Protein AF-A0A941MYP7-F1 (afdb_monomer)

Radius of gyration: 21.84 Å; Cα contacts (8 Å, |Δi|>4): 729; chains: 1; bounding box: 56×52×61 Å

Sequence (427 aa):
MIKVAFQHWQYTFTAEILRRYGSRHYSRLEAGRVLLDNARGVSKLSTECELQFSPDQILCANEAFPGLAIADPLADLEIWDEWKNGARAFPYPGRYSKLGITSLDDNDNTTIHSSIEVIGEIMAGIFSQAGICPWVLVRVVQNWPDLIFAQPNGMYSFVESQAFSADPDPYQRSEGLLSRVSEQLLRQDLVDAMQQLNSDPCGTVWNVFTRVLSVSPTQFEVTFLEINAPEELKQVRGLGPIPGVVLEGLARRAVDQAVTKLSADQIERFEKNPKMAIDQTVALLRNNVDSEIPELLAEARRGQSGAGDFDALQFEIHQLLNRIENDSSRASVGRFNIGRRLSSAKAAAASGELAFLREVHDRALFLADLPWESRRQITTDWQPAWEGANRQYGQVDNVPLWRCGGALFALGPAQLAGRHVGNSVCG

Foldseek 3Di:
DAKEKEWEKEDADDPCLLVPLLDPPDDLVRSLVVLLVRCLVDIDTDDIDMDDFDLQQLLQQLVFFDLFRDQRLLVCVVCVVCVVVVVDDDPDLRDFDQFLLDDPPPVPPDPSPHSQNSSQRSLQQLLCCQAPHVAFLFQDHPDFARTWAQDLLLAIEGEHTDGDADQLDPPDPDDDPSNQHHSVVSSNVSSVQSNVCSVPQQYKYKYWYWYFDDSVVTYIYIYIYIYHYDVVSNVPDDNDADDPVSLLRLLVVLLSVLSLPDDPVLVVVCLVPVLVSLVVVLVSSLVSSLVVQVVSVCRSRVNDDDVCNSVSSNVSNVVVSVCSNVCSVPDDNPRGPNNVQVSVLAVLLAVQAWRWRDDRPQKTKTKHADPPVRVVVCNVPRDRDSNCSNPFQFDDPNWTWHRYNRIIMTIGHPVSGGPGPPPRGDD

Structure (mmCIF, N/CA/C/O backbone):
data_AF-A0A941MYP7-F1
#
_entry.id   AF-A0A941MYP7-F1
#
loop_
_atom_site.group_PDB
_atom_site.id
_atom_site.type_symbol
_atom_site.label_atom_id
_atom_site.label_alt_id
_atom_site.label_comp_id
_atom_site.label_asym_id
_atom_site.label_entity_id
_atom_site.label_seq_id
_atom_site.pdbx_PDB_ins_code
_atom_site.Cartn_x
_atom_site.Cartn_y
_atom_site.Cartn_z
_atom_site.occupancy
_atom_site.B_iso_or_equiv
_atom_site.auth_seq_id
_atom_site.auth_comp_id
_atom_site.auth_asym_id
_atom_site.auth_atom_id
_atom_site.pdbx_PDB_model_num
ATOM 1 N N . MET A 1 1 ? 14.349 -17.514 5.658 1.00 89.50 1 MET A N 1
ATOM 2 C CA . MET A 1 1 ? 12.898 -17.283 5.820 1.00 89.50 1 MET A CA 1
ATOM 3 C C . MET A 1 1 ? 12.705 -16.204 6.861 1.00 89.50 1 MET A C 1
ATOM 5 O O . MET A 1 1 ? 13.344 -16.276 7.904 1.00 89.50 1 MET A O 1
ATOM 9 N N . ILE A 1 2 ? 11.869 -15.221 6.557 1.00 95.56 2 ILE A N 1
ATOM 10 C CA . ILE A 1 2 ? 11.561 -14.079 7.421 1.00 95.56 2 ILE A CA 1
ATOM 11 C C . ILE A 1 2 ? 10.266 -14.403 8.160 1.00 95.56 2 ILE A C 1
ATOM 13 O O . ILE A 1 2 ? 9.292 -14.790 7.513 1.00 95.56 2 ILE A O 1
ATOM 17 N N . LYS A 1 3 ? 10.244 -14.288 9.490 1.00 97.50 3 LYS A N 1
ATOM 18 C CA . LYS A 1 3 ? 9.018 -14.538 10.266 1.00 97.50 3 LYS A CA 1
ATOM 19 C C . LYS A 1 3 ? 8.222 -13.250 10.413 1.00 97.50 3 LYS A C 1
ATOM 21 O O . LYS A 1 3 ? 8.795 -12.218 10.751 1.00 97.50 3 LYS A O 1
ATOM 26 N N . VAL A 1 4 ? 6.916 -13.324 10.199 1.00 98.12 4 VAL A N 1
ATOM 27 C CA . VAL A 1 4 ? 6.012 -12.185 10.347 1.00 98.12 4 VAL A CA 1
ATOM 28 C C . VAL A 1 4 ? 4.833 -12.590 11.218 1.00 98.12 4 VAL A C 1
ATOM 30 O O . VAL A 1 4 ? 4.058 -13.462 10.832 1.00 98.12 4 VAL A O 1
ATOM 33 N N . ALA A 1 5 ? 4.700 -11.954 12.380 1.00 97.75 5 ALA A N 1
ATOM 34 C CA . ALA A 1 5 ? 3.507 -12.052 13.213 1.00 97.75 5 ALA A CA 1
ATOM 35 C C . ALA A 1 5 ? 2.513 -10.979 12.763 1.00 97.75 5 ALA A C 1
ATOM 37 O O . ALA A 1 5 ? 2.799 -9.786 12.880 1.00 97.75 5 ALA A O 1
ATOM 38 N N . PHE A 1 6 ? 1.362 -11.387 12.247 1.00 98.38 6 PHE A N 1
ATOM 39 C CA . PHE A 1 6 ? 0.338 -10.509 11.698 1.00 98.38 6 PHE A CA 1
ATOM 40 C C . PHE A 1 6 ? -0.869 -10.409 12.632 1.00 98.38 6 PHE A C 1
ATOM 42 O O . PHE A 1 6 ? -1.343 -11.422 13.143 1.00 98.38 6 PHE A O 1
ATOM 49 N N . GLN A 1 7 ? -1.401 -9.197 12.798 1.00 98.12 7 GLN A N 1
ATOM 50 C CA . GLN A 1 7 ? -2.684 -8.958 13.455 1.00 98.12 7 GLN A CA 1
ATOM 51 C C . GLN A 1 7 ? -3.543 -7.974 12.656 1.00 98.12 7 GLN A C 1
ATOM 53 O O . GLN A 1 7 ? -3.060 -6.938 12.203 1.00 98.12 7 GLN A O 1
ATOM 58 N N . HIS A 1 8 ? -4.838 -8.260 12.552 1.00 98.25 8 HIS A N 1
ATOM 59 C CA . HIS A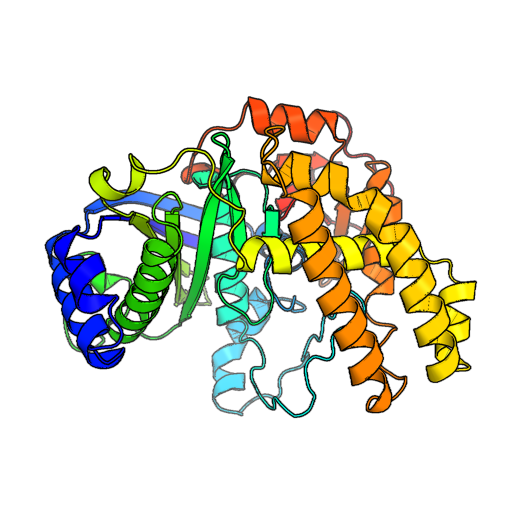 1 8 ? -5.858 -7.363 12.010 1.00 98.25 8 HIS A CA 1
ATOM 60 C C . HIS A 1 8 ? -6.839 -6.990 13.116 1.00 98.25 8 HIS A C 1
ATOM 62 O O . HIS A 1 8 ? -7.504 -7.847 13.699 1.00 98.25 8 HIS A O 1
ATOM 68 N N . TRP A 1 9 ? -6.923 -5.695 13.381 1.00 98.06 9 TRP A N 1
ATOM 69 C CA . TRP A 1 9 ? -7.801 -5.061 14.346 1.00 98.06 9 TRP A CA 1
ATOM 70 C C . TRP A 1 9 ? -8.873 -4.254 13.628 1.00 98.06 9 TRP A C 1
ATOM 72 O O . TRP A 1 9 ? -8.622 -3.659 12.583 1.00 98.06 9 TRP A O 1
ATOM 82 N N . GLN A 1 10 ? -10.055 -4.190 14.225 1.00 97.94 10 GLN A N 1
ATOM 83 C CA . GLN A 1 10 ? -11.178 -3.413 13.723 1.00 97.94 10 GLN A CA 1
ATOM 84 C C . GLN A 1 10 ? -11.584 -2.345 14.724 1.00 97.94 10 GLN A C 1
ATOM 86 O O . GLN A 1 10 ? -11.697 -2.597 15.927 1.00 97.94 10 GLN A O 1
ATOM 91 N N . TYR A 1 11 ? -11.849 -1.154 14.205 1.00 97.12 11 TYR A N 1
ATOM 92 C CA . TYR A 1 11 ? -12.324 -0.011 14.955 1.00 97.12 11 TYR A CA 1
ATOM 93 C C . TYR A 1 11 ? -13.361 0.759 14.133 1.00 97.12 11 TYR A C 1
ATOM 95 O O . TYR A 1 11 ? -13.256 0.925 12.921 1.00 97.12 11 TYR A O 1
ATOM 103 N N . THR A 1 12 ? -14.423 1.213 14.788 1.00 96.75 12 THR A N 1
ATOM 104 C CA . THR A 1 12 ? -15.448 2.050 14.161 1.00 96.75 12 THR A CA 1
ATOM 105 C C . THR A 1 12 ? -15.652 3.271 15.027 1.00 96.75 12 THR A C 1
ATOM 107 O O . THR A 1 12 ? -15.969 3.145 16.212 1.00 96.75 12 THR A O 1
ATOM 110 N N . PHE A 1 13 ? -15.475 4.452 14.441 1.00 95.44 13 PHE A N 1
ATOM 111 C CA . PHE A 1 13 ? -15.769 5.684 15.153 1.00 95.44 13 PHE A CA 1
ATOM 112 C C . PHE A 1 13 ? -17.260 5.769 15.480 1.00 95.44 13 PHE A C 1
ATOM 114 O O . PHE A 1 13 ? -18.117 5.355 14.699 1.00 95.44 13 PHE A O 1
ATOM 121 N N . THR A 1 14 ? -17.593 6.381 16.613 1.00 92.69 14 THR A N 1
ATOM 122 C CA . THR A 1 14 ? -18.979 6.777 16.871 1.00 92.69 14 THR A CA 1
ATOM 123 C C . THR A 1 14 ? -19.317 8.043 16.082 1.00 92.69 14 THR A C 1
ATOM 125 O O . THR A 1 14 ? -18.449 8.870 15.785 1.00 92.69 14 THR A O 1
ATOM 128 N N . ALA A 1 15 ? -20.602 8.237 15.771 1.00 90.50 15 ALA A N 1
ATOM 129 C CA . ALA A 1 15 ? -21.051 9.437 15.064 1.00 90.50 15 ALA A CA 1
ATOM 130 C C . ALA A 1 15 ? -20.763 10.717 15.869 1.00 90.50 15 ALA A C 1
ATOM 132 O O . ALA A 1 15 ? -20.470 11.763 15.291 1.00 90.50 15 ALA A O 1
ATOM 133 N N . GLU A 1 16 ? -20.816 10.635 17.204 1.00 90.62 16 GLU A N 1
ATOM 134 C CA . GLU A 1 16 ? -20.456 11.741 18.092 1.00 90.62 16 GLU A CA 1
ATOM 135 C C . GLU A 1 16 ? -18.977 12.113 17.956 1.00 90.62 16 GLU A C 1
ATOM 137 O O . GLU A 1 16 ? -18.664 13.293 17.795 1.00 90.62 16 GLU A O 1
ATOM 142 N N . ILE A 1 17 ? -18.077 11.122 17.971 1.00 91.25 17 ILE A N 1
ATOM 143 C CA . ILE A 1 17 ? -16.634 11.358 17.879 1.00 91.25 17 ILE A CA 1
ATOM 144 C C . ILE A 1 17 ? -16.286 12.056 16.563 1.00 91.25 17 ILE A C 1
ATOM 146 O O . ILE A 1 17 ? -15.626 13.097 16.595 1.00 91.25 17 ILE A O 1
ATOM 150 N N . LEU A 1 18 ? -16.783 11.543 15.430 1.00 89.62 18 LEU A N 1
ATOM 151 C CA . LEU A 1 18 ? -16.517 12.141 14.118 1.00 89.62 18 LEU A CA 1
ATOM 152 C C . LEU A 1 18 ? -17.028 13.582 14.031 1.00 89.62 18 LEU A C 1
ATOM 154 O O . LEU A 1 18 ? -16.272 14.474 13.652 1.00 89.62 18 LEU A O 1
ATOM 158 N N . ARG A 1 19 ? -18.280 13.835 14.443 1.00 87.31 19 ARG A N 1
ATOM 159 C CA . ARG A 1 19 ? -18.887 15.177 14.374 1.00 87.31 19 ARG A CA 1
ATOM 160 C C . ARG A 1 19 ? -18.197 16.181 15.294 1.00 87.31 19 ARG A C 1
ATOM 162 O O . ARG A 1 19 ? -18.036 17.343 14.926 1.00 87.31 19 ARG A O 1
ATOM 169 N N . ARG A 1 20 ? -17.827 15.758 16.505 1.00 88.25 20 ARG A N 1
ATOM 170 C CA . ARG A 1 20 ? -17.271 16.646 17.529 1.00 88.25 20 ARG A CA 1
ATOM 171 C C . ARG A 1 20 ? -15.800 16.940 17.272 1.00 88.25 20 ARG A C 1
ATOM 173 O O . ARG A 1 20 ? -15.433 18.106 17.124 1.00 88.25 20 ARG A O 1
ATOM 180 N N . TYR A 1 21 ? -14.978 15.899 17.189 1.00 86.00 21 TYR A N 1
ATOM 181 C CA . TYR A 1 21 ? -13.521 16.024 17.110 1.00 86.00 21 TYR A CA 1
ATOM 182 C C . TYR A 1 21 ? -13.006 16.190 15.679 1.00 86.00 21 TYR A C 1
ATOM 184 O O . TYR A 1 21 ? -11.896 16.679 15.497 1.00 86.00 21 TYR A O 1
ATOM 192 N N . GLY A 1 22 ? -13.833 15.896 14.671 1.00 79.06 22 GLY A N 1
ATOM 193 C CA . GLY A 1 22 ? -13.579 16.271 13.279 1.00 79.06 22 GLY A CA 1
ATOM 194 C C . GLY A 1 22 ? -13.798 17.754 12.977 1.00 79.06 22 GLY A C 1
ATOM 195 O O . GLY A 1 22 ? -13.494 18.217 11.880 1.00 79.06 22 GLY A O 1
ATOM 196 N N . SER A 1 23 ? -14.337 18.520 13.930 1.00 79.00 23 SER A N 1
ATOM 197 C CA . SER A 1 23 ? -14.557 19.952 13.751 1.00 79.00 23 SER A CA 1
ATOM 198 C C . SER A 1 23 ? -13.261 20.754 13.906 1.00 79.00 23 SER A C 1
ATOM 200 O O . SER A 1 23 ? -12.360 20.399 14.662 1.00 79.00 23 SER A O 1
ATOM 202 N N . ARG A 1 24 ? -13.212 21.931 13.272 1.00 79.12 24 ARG A N 1
ATOM 203 C CA . ARG A 1 24 ? -12.108 22.905 13.394 1.00 79.12 24 ARG A CA 1
ATOM 204 C C . ARG A 1 24 ? -11.870 23.450 14.814 1.00 79.12 24 ARG A C 1
ATOM 206 O O . ARG A 1 24 ? -10.974 24.264 15.004 1.00 79.12 24 ARG A O 1
ATOM 213 N N . HIS A 1 25 ? -12.722 23.096 15.777 1.00 84.38 25 HIS A N 1
ATOM 214 C CA . HIS A 1 25 ? -12.690 23.625 17.141 1.00 84.38 25 HIS A CA 1
ATOM 215 C C . HIS A 1 25 ? -11.745 22.858 18.067 1.00 84.38 25 HIS A C 1
ATOM 217 O O . HIS A 1 25 ? -11.436 23.361 19.144 1.00 84.38 25 HIS A O 1
ATOM 223 N N . TYR A 1 26 ? -11.273 21.681 17.650 1.00 86.69 26 TYR A N 1
ATOM 224 C CA . TYR A 1 26 ? -10.324 20.877 18.408 1.00 86.69 26 TYR A CA 1
ATOM 225 C C . TYR A 1 26 ? -8.959 20.874 17.730 1.00 86.69 26 TYR A C 1
ATOM 227 O O . TYR A 1 26 ? -8.843 20.745 16.512 1.00 86.69 26 TYR A O 1
ATOM 235 N N . SER A 1 27 ? -7.905 21.002 18.536 1.00 88.25 27 SER A N 1
ATOM 236 C CA . SER A 1 27 ? -6.546 20.800 18.034 1.00 88.25 27 SER A CA 1
ATOM 237 C C . SER A 1 27 ? -6.326 19.326 17.677 1.00 88.25 27 SER A C 1
ATOM 239 O O . SER A 1 27 ? -6.913 18.440 18.301 1.00 88.25 27 SER A O 1
ATOM 241 N N . ARG A 1 28 ? -5.425 19.043 16.726 1.00 90.44 28 ARG A N 1
ATOM 242 C CA . ARG A 1 28 ? -5.039 17.659 16.383 1.00 90.44 28 ARG A CA 1
ATOM 243 C C . ARG A 1 28 ? -4.545 16.877 17.605 1.00 90.44 28 ARG A C 1
ATOM 245 O O . ARG A 1 28 ? -4.865 15.704 17.746 1.00 90.44 28 ARG A O 1
ATOM 252 N N . LEU A 1 29 ? -3.814 17.536 18.510 1.00 88.81 29 LEU A N 1
ATOM 253 C CA . LEU A 1 29 ? -3.327 16.928 19.752 1.00 88.81 29 LEU A CA 1
ATOM 254 C C . LEU A 1 29 ? -4.487 16.488 20.658 1.00 88.81 29 LEU A C 1
ATOM 256 O O . LEU A 1 29 ? -4.495 15.365 21.161 1.00 88.81 29 LEU A O 1
ATOM 260 N N . GLU A 1 30 ? -5.457 17.379 20.870 1.00 89.94 30 GLU A N 1
ATOM 261 C CA . GLU A 1 30 ? -6.606 17.116 21.736 1.00 89.94 30 GLU A CA 1
ATOM 262 C C . GLU A 1 30 ? -7.529 16.053 21.142 1.00 89.94 30 GLU A C 1
ATOM 264 O O . GLU A 1 30 ? -7.893 15.112 21.848 1.00 89.94 30 GLU A O 1
ATOM 269 N N . ALA A 1 31 ? -7.847 16.167 19.848 1.00 90.88 31 ALA A N 1
ATOM 270 C CA . ALA A 1 31 ? -8.610 15.159 19.123 1.00 90.88 31 ALA A CA 1
ATOM 271 C C . ALA A 1 31 ? -7.916 13.798 19.228 1.00 90.88 31 ALA A C 1
ATOM 273 O O . ALA A 1 31 ? -8.516 12.838 19.700 1.00 90.88 31 ALA A O 1
ATOM 274 N N . GLY A 1 32 ? -6.622 13.738 18.909 1.00 92.69 32 GLY A N 1
ATOM 275 C CA . GLY A 1 32 ? -5.841 12.511 18.967 1.00 92.69 32 GLY A CA 1
ATOM 276 C C . GLY A 1 32 ? -5.915 11.807 20.322 1.00 92.69 32 GLY A C 1
ATOM 277 O O . GLY A 1 32 ? -6.108 10.595 20.361 1.00 92.69 32 GLY A O 1
ATOM 278 N N . ARG A 1 33 ? -5.799 12.536 21.440 1.00 92.12 33 ARG A N 1
ATOM 279 C CA . ARG A 1 33 ? -5.894 11.926 22.778 1.00 92.12 33 ARG A CA 1
ATOM 280 C C . ARG A 1 33 ? -7.232 11.209 22.978 1.00 92.12 33 ARG A C 1
ATOM 282 O O . ARG A 1 33 ? -7.246 10.061 23.401 1.00 92.12 33 ARG A O 1
ATOM 289 N N . VAL A 1 34 ? -8.339 11.863 22.627 1.00 92.44 34 VAL A N 1
ATOM 290 C CA . VAL A 1 34 ? -9.687 11.292 22.787 1.00 92.44 34 VAL A CA 1
ATOM 291 C C . VAL A 1 34 ? -9.900 10.094 21.860 1.00 92.44 34 VAL A C 1
ATOM 293 O O . VAL A 1 34 ? -10.469 9.086 22.277 1.00 92.44 34 VAL A O 1
ATOM 296 N N . LEU A 1 35 ? -9.416 10.177 20.618 1.00 93.69 35 LEU A N 1
ATOM 297 C CA . LEU A 1 35 ? -9.501 9.076 19.656 1.00 93.69 35 LEU A CA 1
ATOM 298 C C . LEU A 1 35 ? -8.713 7.855 20.142 1.00 93.69 35 LEU A C 1
ATOM 300 O O . LEU A 1 35 ? -9.212 6.738 20.045 1.00 93.69 35 LEU A O 1
ATOM 304 N N . LEU A 1 36 ? -7.518 8.073 20.696 1.00 93.19 36 LEU A N 1
ATOM 305 C CA . LEU A 1 36 ? -6.673 7.021 21.249 1.00 93.19 36 LEU A CA 1
ATOM 306 C C . LEU A 1 36 ? -7.336 6.339 22.451 1.00 93.19 36 LEU A C 1
ATOM 308 O O . LEU A 1 36 ? -7.414 5.114 22.480 1.00 93.19 36 LEU A O 1
ATOM 312 N N . ASP A 1 37 ? -7.844 7.114 23.413 1.00 90.50 37 ASP A N 1
ATOM 313 C CA . ASP A 1 37 ? -8.539 6.577 24.590 1.00 90.50 37 ASP A CA 1
ATOM 314 C C . ASP A 1 37 ? -9.753 5.730 24.181 1.00 90.50 37 ASP A C 1
ATOM 316 O O . ASP A 1 37 ? -10.001 4.665 24.748 1.00 90.50 37 ASP A O 1
ATOM 320 N N . ASN A 1 38 ? -10.485 6.167 23.150 1.00 90.50 38 ASN A N 1
ATOM 321 C CA . ASN A 1 38 ? -11.605 5.403 22.620 1.00 90.50 38 ASN A CA 1
ATOM 322 C C . ASN A 1 38 ? -11.144 4.116 21.923 1.00 90.50 38 ASN A C 1
ATOM 324 O O . ASN A 1 38 ? -11.620 3.037 22.275 1.00 90.50 38 ASN A O 1
ATOM 328 N N . ALA A 1 39 ? -10.187 4.212 20.996 1.00 90.94 39 ALA A N 1
ATOM 329 C CA . ALA A 1 39 ? -9.669 3.074 20.241 1.00 90.94 39 ALA A CA 1
ATOM 330 C C . ALA A 1 39 ? -9.106 1.977 21.159 1.00 90.94 39 ALA A C 1
ATOM 332 O O . ALA A 1 39 ? -9.362 0.796 20.922 1.00 90.94 39 ALA A O 1
ATOM 333 N N . ARG A 1 40 ? -8.423 2.345 22.253 1.00 87.19 40 ARG A N 1
ATOM 334 C CA . ARG A 1 40 ? -7.954 1.388 23.273 1.00 87.19 40 ARG A CA 1
ATOM 335 C C . ARG A 1 40 ? -9.080 0.547 23.863 1.00 87.19 40 ARG A C 1
ATOM 337 O O . ARG A 1 40 ? -8.903 -0.647 24.067 1.00 87.19 40 ARG A O 1
ATOM 344 N N . GLY A 1 41 ? -10.215 1.171 24.171 1.00 83.00 41 GLY A N 1
ATOM 345 C CA . GLY A 1 41 ? -11.315 0.507 24.865 1.00 83.00 41 GLY A CA 1
ATOM 346 C C . GLY A 1 41 ? -12.220 -0.326 23.960 1.00 83.00 41 GLY A C 1
ATOM 347 O O . GLY A 1 41 ? -12.927 -1.198 24.463 1.00 83.00 41 GLY A O 1
ATOM 348 N N . VAL A 1 42 ? -12.247 -0.045 22.651 1.00 91.12 42 VAL A N 1
ATOM 349 C CA . VAL A 1 42 ? -13.278 -0.599 21.752 1.00 91.12 42 VAL A CA 1
ATOM 350 C C . VAL A 1 42 ? -12.747 -1.286 20.495 1.00 91.12 42 VAL A C 1
ATOM 352 O O . VAL A 1 42 ? -13.538 -1.923 19.796 1.00 91.12 42 VAL A O 1
ATOM 355 N N . SER A 1 43 ? -11.450 -1.177 20.190 1.00 94.25 43 SER A N 1
ATOM 356 C CA . SER A 1 43 ? -10.851 -1.931 19.083 1.00 94.25 43 SER A CA 1
ATOM 357 C C . SER A 1 43 ? -10.901 -3.436 19.357 1.00 94.25 43 SER A C 1
ATOM 359 O O . SER A 1 43 ? -10.772 -3.890 20.495 1.00 94.25 43 SER A O 1
ATOM 361 N N . LYS A 1 44 ? -11.132 -4.224 18.305 1.00 96.62 44 LYS A N 1
ATOM 362 C CA . LYS A 1 44 ? -11.292 -5.680 18.404 1.00 96.62 44 LYS A CA 1
ATOM 363 C C . LYS A 1 44 ? -10.308 -6.386 17.494 1.00 96.62 44 LYS A C 1
ATOM 365 O O . LYS A 1 44 ? -10.242 -6.067 16.311 1.00 96.62 44 LYS A O 1
ATOM 370 N N . LEU A 1 45 ? -9.594 -7.368 18.034 1.00 96.88 45 LEU A N 1
ATOM 371 C CA . LEU A 1 45 ? -8.789 -8.280 17.232 1.00 96.88 45 LEU A CA 1
ATOM 372 C C . LEU A 1 45 ? -9.729 -9.165 16.403 1.00 96.88 45 LEU A C 1
ATOM 374 O O . LEU A 1 45 ? -10.588 -9.849 16.960 1.00 96.88 45 LEU A O 1
ATOM 378 N N . SER A 1 46 ? -9.577 -9.121 15.083 1.00 96.56 46 SER A N 1
ATOM 379 C CA . SER A 1 46 ? -10.351 -9.923 14.134 1.00 96.56 46 SER A CA 1
ATOM 380 C C . SER A 1 46 ? -9.568 -11.141 13.661 1.00 96.56 46 SER A C 1
ATOM 382 O O . SER A 1 46 ? -10.129 -12.230 13.581 1.00 96.56 46 SER A O 1
ATOM 384 N N . THR A 1 47 ? -8.286 -10.961 13.338 1.00 96.44 47 THR A N 1
ATOM 385 C CA . THR A 1 47 ? -7.437 -12.027 12.789 1.00 96.44 47 THR A CA 1
ATOM 386 C C . THR A 1 47 ? -6.039 -11.933 13.373 1.00 96.44 47 THR A C 1
ATOM 388 O O . THR A 1 47 ? -5.508 -10.836 13.540 1.00 96.44 47 THR A O 1
ATOM 391 N N . GLU A 1 48 ? -5.427 -13.081 13.631 1.00 96.75 48 GLU A N 1
ATOM 392 C CA . GLU A 1 48 ? -4.025 -13.201 14.012 1.00 96.75 48 GLU A CA 1
ATOM 393 C C . GLU A 1 48 ? -3.427 -14.428 13.324 1.00 96.75 48 GLU A C 1
ATOM 395 O O . GLU A 1 48 ? -4.045 -15.495 13.304 1.00 96.75 48 GLU A O 1
ATOM 400 N N . CYS A 1 49 ? -2.235 -14.283 12.748 1.00 96.69 49 CYS A N 1
ATOM 401 C CA . CYS A 1 49 ? -1.512 -15.404 12.163 1.00 96.69 49 CYS A CA 1
ATOM 402 C C . CYS A 1 49 ? 0.001 -15.169 12.145 1.00 96.69 49 CYS A C 1
ATOM 404 O O . CYS A 1 49 ? 0.484 -14.040 12.218 1.00 96.69 49 CYS A O 1
ATOM 406 N N . GLU A 1 50 ? 0.761 -16.254 12.018 1.00 97.44 50 GLU A N 1
ATOM 407 C CA . GLU A 1 50 ? 2.196 -16.200 11.755 1.00 97.44 50 GLU A CA 1
ATOM 408 C C . GLU A 1 50 ? 2.479 -16.705 10.345 1.00 97.44 50 GLU A C 1
ATOM 410 O O . GLU A 1 50 ? 2.041 -17.788 9.950 1.00 97.44 50 GLU A O 1
ATOM 415 N N . LEU A 1 51 ? 3.246 -15.927 9.590 1.00 97.50 51 LEU A N 1
ATOM 416 C CA . LEU A 1 51 ? 3.599 -16.226 8.211 1.00 97.50 51 LEU A CA 1
ATOM 417 C C . LEU A 1 51 ? 5.113 -16.238 8.035 1.00 97.50 51 LEU A C 1
ATOM 419 O O . LEU A 1 51 ? 5.865 -15.574 8.752 1.00 97.50 51 LEU A O 1
ATOM 423 N N . GLN A 1 52 ? 5.563 -17.005 7.045 1.00 96.94 52 GLN A N 1
ATOM 424 C CA . GLN A 1 52 ? 6.965 -17.048 6.655 1.00 96.94 52 GLN A CA 1
ATOM 425 C C . GLN A 1 52 ? 7.123 -16.515 5.241 1.00 96.94 52 GLN A C 1
ATOM 427 O O . GLN A 1 52 ? 6.558 -17.072 4.301 1.00 96.94 52 GLN A O 1
ATOM 432 N N . PHE A 1 53 ? 7.921 -15.465 5.101 1.00 96.81 53 PHE A N 1
ATOM 433 C CA . PHE A 1 53 ? 8.190 -14.813 3.829 1.00 96.81 53 PHE A CA 1
ATOM 434 C C . PHE A 1 53 ? 9.549 -15.240 3.277 1.00 96.81 53 PHE A C 1
ATOM 436 O O . PHE A 1 53 ? 10.530 -15.423 4.015 1.00 96.81 53 PHE A O 1
ATOM 443 N N . SER A 1 54 ? 9.601 -15.398 1.956 1.00 95.31 54 SER A N 1
ATOM 444 C CA . SER A 1 54 ? 10.856 -15.565 1.231 1.00 95.31 54 SER A CA 1
ATOM 445 C C . SER A 1 54 ? 11.538 -14.201 1.061 1.00 95.31 54 SER A C 1
ATOM 447 O O . SER A 1 54 ? 10.851 -13.240 0.711 1.00 95.31 54 SER A O 1
ATOM 449 N N . PRO A 1 55 ? 12.869 -14.091 1.235 1.00 94.12 55 PRO A N 1
ATOM 450 C CA . PRO A 1 55 ? 13.607 -12.880 0.868 1.00 94.12 55 PRO A CA 1
ATOM 451 C C . PRO A 1 55 ? 13.348 -12.441 -0.581 1.00 94.12 55 PRO A C 1
ATOM 453 O O . PRO A 1 55 ? 13.218 -11.251 -0.850 1.00 94.12 55 PRO A O 1
ATOM 456 N N . ASP A 1 56 ? 13.176 -13.400 -1.496 1.00 94.69 56 ASP A N 1
ATOM 457 C CA . ASP A 1 56 ? 12.907 -13.128 -2.912 1.00 94.69 56 ASP A CA 1
ATOM 458 C C . ASP A 1 56 ? 11.589 -12.374 -3.112 1.00 94.69 56 ASP A C 1
ATOM 460 O O . ASP A 1 56 ? 11.513 -11.478 -3.951 1.00 94.69 56 ASP A O 1
ATOM 464 N N . GLN A 1 57 ? 10.568 -12.687 -2.308 1.00 95.31 57 GLN A N 1
ATOM 465 C CA . GLN A 1 57 ? 9.292 -11.977 -2.342 1.00 95.31 57 GLN A CA 1
ATOM 466 C C . GLN A 1 57 ? 9.463 -10.516 -1.911 1.00 95.31 57 GLN A C 1
ATOM 468 O O . GLN A 1 57 ? 8.906 -9.628 -2.551 1.00 95.31 57 GLN A O 1
ATOM 473 N N . ILE A 1 58 ? 10.246 -10.261 -0.857 1.00 94.19 58 ILE A N 1
ATOM 474 C CA . ILE A 1 58 ? 10.502 -8.903 -0.353 1.00 94.19 58 ILE A CA 1
ATOM 475 C C . ILE A 1 58 ? 11.271 -8.079 -1.389 1.00 94.19 58 ILE A C 1
ATOM 477 O O . ILE A 1 58 ? 10.897 -6.943 -1.670 1.00 94.19 58 ILE A O 1
ATOM 481 N N . LEU A 1 59 ? 12.291 -8.671 -2.015 1.00 90.56 59 LEU A N 1
ATOM 482 C CA . LEU A 1 59 ? 13.070 -8.029 -3.077 1.00 90.56 59 LEU A CA 1
ATOM 483 C C . LEU A 1 59 ? 12.220 -7.718 -4.317 1.00 90.56 59 LEU A C 1
ATOM 485 O O . LEU A 1 59 ? 12.390 -6.665 -4.924 1.00 90.56 59 LEU A O 1
ATOM 489 N N . CYS A 1 60 ? 11.277 -8.594 -4.671 1.00 89.69 60 CYS A N 1
ATOM 490 C CA . CYS A 1 60 ? 10.310 -8.327 -5.736 1.00 89.69 60 CYS A CA 1
ATOM 491 C C . CYS A 1 60 ? 9.343 -7.191 -5.362 1.00 89.69 60 CYS A C 1
ATOM 493 O O . CYS A 1 60 ? 9.110 -6.275 -6.149 1.00 89.69 60 CYS A O 1
ATOM 495 N N . ALA A 1 61 ? 8.800 -7.226 -4.145 1.00 90.06 61 ALA A N 1
ATOM 496 C CA . ALA A 1 61 ? 7.830 -6.254 -3.652 1.00 90.06 61 ALA A CA 1
ATOM 497 C C . ALA A 1 61 ? 8.413 -4.838 -3.497 1.00 90.06 61 ALA A C 1
ATOM 499 O O . ALA A 1 61 ? 7.693 -3.851 -3.677 1.00 90.06 61 ALA A O 1
ATOM 500 N N . ASN A 1 62 ? 9.718 -4.739 -3.236 1.00 86.12 62 ASN A N 1
ATOM 501 C CA . ASN A 1 62 ? 10.472 -3.488 -3.171 1.00 86.12 62 ASN A CA 1
ATOM 502 C C . ASN A 1 62 ? 10.397 -2.653 -4.462 1.00 86.12 62 ASN A C 1
ATOM 504 O O . ASN A 1 62 ? 10.493 -1.434 -4.401 1.00 86.12 62 ASN A O 1
ATOM 508 N N . GLU A 1 63 ? 10.176 -3.269 -5.625 1.00 80.12 63 GLU A N 1
ATOM 509 C CA . GLU A 1 63 ? 10.025 -2.526 -6.886 1.00 80.12 63 GLU A CA 1
ATOM 510 C C . GLU A 1 63 ? 8.604 -1.988 -7.113 1.00 80.12 63 GLU A C 1
ATOM 512 O O . GLU A 1 63 ? 8.372 -1.190 -8.025 1.00 80.12 63 GLU A O 1
ATOM 517 N N . ALA A 1 64 ? 7.630 -2.450 -6.325 1.00 79.19 64 ALA A N 1
ATOM 518 C CA . ALA A 1 64 ? 6.214 -2.218 -6.582 1.00 79.19 64 ALA A CA 1
ATOM 519 C C . ALA A 1 64 ? 5.578 -1.244 -5.584 1.00 79.19 64 ALA A C 1
ATOM 521 O O . ALA A 1 64 ? 4.918 -0.282 -5.991 1.00 79.19 64 ALA A O 1
ATOM 522 N N . PHE A 1 65 ? 5.759 -1.487 -4.286 1.00 83.06 65 PHE A N 1
ATOM 523 C CA . PHE A 1 65 ? 5.031 -0.756 -3.246 1.00 83.06 65 PHE A CA 1
ATOM 524 C C . PHE A 1 65 ? 5.723 0.509 -2.762 1.00 83.06 65 PHE A C 1
ATOM 526 O O . PHE A 1 65 ? 5.025 1.514 -2.671 1.00 83.06 65 PHE A O 1
ATOM 533 N N . PRO A 1 66 ? 7.046 0.513 -2.523 1.00 75.19 66 PRO A N 1
ATOM 534 C CA . PRO A 1 66 ? 7.688 1.673 -1.943 1.00 75.19 66 PRO A CA 1
ATOM 535 C C . PRO A 1 66 ? 7.598 2.939 -2.786 1.00 75.19 66 PRO A C 1
ATOM 537 O O . PRO A 1 66 ? 7.643 2.887 -4.028 1.00 75.19 66 PRO A O 1
ATOM 540 N N . GLY A 1 67 ? 7.546 4.087 -2.107 1.00 64.44 67 GLY A N 1
ATOM 541 C CA . GLY A 1 67 ? 7.717 5.394 -2.741 1.00 64.44 67 GLY A CA 1
ATOM 542 C C . GLY A 1 67 ? 9.082 5.502 -3.426 1.00 64.44 67 GLY A C 1
ATOM 543 O O . GLY A 1 67 ? 9.181 6.015 -4.546 1.00 64.44 67 GLY A O 1
ATOM 544 N N . LEU A 1 68 ? 10.108 4.919 -2.795 1.00 66.50 68 LEU A N 1
ATOM 545 C CA . LEU A 1 68 ? 11.471 4.798 -3.304 1.00 66.50 68 LEU A CA 1
ATOM 546 C C . LEU A 1 68 ? 12.018 3.383 -3.067 1.00 66.50 68 LEU A C 1
ATOM 548 O O . LEU A 1 68 ? 12.316 2.996 -1.943 1.00 66.50 68 LEU A O 1
ATOM 552 N N . ALA A 1 69 ? 12.179 2.621 -4.151 1.00 65.12 69 ALA A N 1
ATOM 553 C CA . ALA A 1 69 ? 12.811 1.305 -4.115 1.00 65.12 69 ALA A CA 1
ATOM 554 C C . ALA A 1 69 ? 14.309 1.430 -3.782 1.00 65.12 69 ALA A C 1
ATOM 556 O O . ALA A 1 69 ? 15.024 2.215 -4.416 1.00 65.12 69 ALA A O 1
ATOM 557 N N . ILE A 1 70 ? 14.798 0.623 -2.837 1.00 71.62 70 ILE A N 1
ATOM 558 C CA . ILE A 1 70 ? 16.230 0.547 -2.490 1.00 71.62 70 ILE A CA 1
ATOM 559 C C . ILE A 1 70 ? 16.858 -0.749 -3.002 1.00 71.62 70 ILE A C 1
ATOM 561 O O . ILE A 1 70 ? 16.160 -1.672 -3.406 1.00 71.62 70 ILE A O 1
ATOM 565 N N . ALA A 1 71 ? 18.187 -0.816 -3.078 1.00 72.00 71 ALA A N 1
ATOM 566 C CA . ALA A 1 71 ? 18.858 -1.926 -3.758 1.00 72.00 71 ALA A CA 1
ATOM 567 C C . ALA A 1 71 ? 18.567 -3.284 -3.094 1.00 72.00 71 ALA A C 1
ATOM 569 O O . ALA A 1 71 ? 18.210 -4.240 -3.791 1.00 72.00 71 ALA A O 1
ATOM 570 N N . ASP A 1 72 ? 18.690 -3.343 -1.768 1.00 80.44 72 ASP A N 1
ATOM 571 C CA . ASP A 1 72 ? 18.377 -4.514 -0.954 1.00 80.44 72 ASP A CA 1
ATOM 572 C C . ASP A 1 72 ? 17.924 -4.064 0.450 1.00 80.44 72 ASP A C 1
ATOM 574 O O . ASP A 1 72 ? 18.758 -3.857 1.336 1.00 80.44 72 ASP A O 1
ATOM 578 N N . PRO A 1 73 ? 16.607 -3.900 0.678 1.00 82.00 73 PRO A N 1
ATOM 579 C CA . PRO A 1 73 ? 16.100 -3.414 1.957 1.00 82.00 73 PRO A CA 1
ATOM 580 C C . PRO A 1 73 ? 16.396 -4.354 3.129 1.00 82.00 73 PRO A C 1
ATOM 582 O O . PRO A 1 73 ? 16.418 -3.901 4.269 1.00 82.00 73 PRO A O 1
ATOM 585 N N . LEU A 1 74 ? 16.622 -5.647 2.879 1.00 86.56 74 LEU A N 1
ATOM 586 C CA . LEU A 1 74 ? 16.911 -6.615 3.934 1.00 86.56 74 LEU A CA 1
ATOM 587 C C . LEU A 1 74 ? 18.376 -6.544 4.359 1.00 86.56 74 LEU A C 1
ATOM 589 O O . LEU A 1 74 ? 18.653 -6.496 5.554 1.00 86.56 74 LEU A O 1
ATOM 593 N N . ALA A 1 75 ? 19.301 -6.487 3.398 1.00 83.06 75 ALA A N 1
ATOM 594 C CA . ALA A 1 75 ? 20.721 -6.324 3.697 1.00 83.06 75 ALA A CA 1
ATOM 595 C C . ALA A 1 75 ? 21.003 -4.977 4.382 1.00 83.06 75 ALA A C 1
ATOM 597 O O . ALA A 1 75 ? 21.800 -4.909 5.318 1.00 83.06 75 ALA A O 1
ATOM 598 N N . ASP A 1 76 ? 20.307 -3.912 3.973 1.00 78.50 76 ASP A N 1
ATOM 599 C CA . ASP A 1 76 ? 20.459 -2.595 4.594 1.00 78.50 76 ASP A CA 1
ATOM 600 C C . ASP A 1 76 ? 20.008 -2.589 6.068 1.00 78.50 76 ASP A C 1
ATOM 602 O O . ASP A 1 76 ? 20.588 -1.869 6.885 1.00 78.50 76 ASP A O 1
ATOM 606 N N . LEU A 1 77 ? 19.021 -3.418 6.440 1.00 79.25 77 LEU A N 1
ATOM 607 C CA . LEU A 1 77 ? 18.595 -3.570 7.834 1.00 79.25 77 LEU A CA 1
ATOM 608 C C . LEU A 1 77 ? 19.684 -4.188 8.725 1.00 79.25 77 LEU A C 1
ATOM 610 O O . LEU A 1 77 ? 19.779 -3.823 9.895 1.00 79.25 77 LEU A O 1
ATOM 614 N N . GLU A 1 78 ? 20.522 -5.087 8.202 1.00 79.38 78 GLU A N 1
ATOM 615 C CA . GLU A 1 78 ? 21.590 -5.732 8.985 1.00 79.38 78 GLU A CA 1
ATOM 616 C C . GLU A 1 78 ? 22.655 -4.736 9.459 1.00 79.38 78 GLU A C 1
ATOM 618 O O . GLU A 1 78 ? 23.244 -4.906 10.525 1.00 79.38 78 GLU A O 1
ATOM 623 N N . ILE A 1 79 ? 22.880 -3.677 8.680 1.00 71.44 79 ILE A N 1
ATOM 624 C CA . ILE A 1 79 ? 23.865 -2.624 8.959 1.00 71.44 79 ILE A CA 1
ATOM 625 C C . ILE A 1 79 ? 23.203 -1.315 9.408 1.00 71.44 79 ILE A C 1
ATOM 627 O O . ILE A 1 79 ? 23.870 -0.283 9.522 1.00 71.44 79 ILE A O 1
ATOM 631 N N . TRP A 1 80 ? 21.893 -1.342 9.670 1.00 67.50 80 TRP A N 1
ATOM 632 C CA . TRP A 1 80 ? 21.104 -0.152 9.977 1.00 67.50 80 TRP A CA 1
ATOM 633 C C . TRP A 1 80 ? 21.614 0.588 11.210 1.00 67.50 80 TRP A C 1
ATOM 635 O O . TRP A 1 80 ? 21.726 1.810 11.186 1.00 67.50 80 TRP A O 1
ATOM 645 N N . ASP A 1 81 ? 21.970 -0.130 12.274 1.00 65.25 81 ASP A N 1
ATOM 646 C CA . ASP A 1 81 ? 22.478 0.496 13.496 1.00 65.25 81 ASP A CA 1
ATOM 647 C C . ASP A 1 81 ? 23.851 1.150 13.281 1.00 65.25 81 ASP A C 1
ATOM 649 O O . ASP A 1 81 ? 24.132 2.202 13.858 1.00 65.25 81 ASP A O 1
ATOM 653 N N . GLU A 1 82 ? 24.698 0.587 12.411 1.00 63.41 82 GLU A N 1
ATOM 654 C CA . GLU A 1 82 ? 25.967 1.215 12.020 1.00 63.41 82 GLU A CA 1
ATOM 655 C C . GLU A 1 82 ? 25.715 2.511 11.240 1.00 63.41 82 GLU A C 1
ATOM 657 O O . GLU A 1 82 ? 26.394 3.515 11.461 1.00 63.41 82 GLU A O 1
ATOM 662 N N . TRP A 1 83 ? 24.713 2.513 10.359 1.00 61.31 83 TRP A N 1
ATOM 663 C CA . TRP A 1 83 ? 24.320 3.696 9.599 1.00 61.31 83 TRP A CA 1
ATOM 664 C C . TRP A 1 83 ? 23.684 4.776 10.479 1.00 61.31 83 TRP A C 1
ATOM 666 O O . TRP A 1 83 ? 24.127 5.924 10.472 1.00 61.31 83 TRP A O 1
ATOM 676 N N . LYS A 1 84 ? 22.681 4.406 11.282 1.00 58.56 84 LYS A N 1
ATOM 677 C CA . LYS A 1 84 ? 21.927 5.303 12.168 1.00 58.56 84 LYS A CA 1
ATOM 678 C C . LYS A 1 84 ? 22.846 6.038 13.140 1.00 58.56 84 LYS A C 1
ATOM 680 O O . LYS A 1 84 ? 22.618 7.206 13.442 1.00 58.56 84 LYS A O 1
ATOM 685 N N . ASN A 1 85 ? 23.891 5.363 13.613 1.00 61.31 85 ASN A N 1
ATOM 686 C CA . ASN A 1 85 ? 24.871 5.933 14.534 1.00 61.31 85 ASN A CA 1
ATOM 687 C C . ASN A 1 85 ? 26.051 6.623 13.819 1.00 61.31 85 ASN A C 1
ATOM 689 O O . ASN A 1 85 ? 26.991 7.064 14.478 1.00 61.31 85 ASN A O 1
ATOM 693 N N . GLY A 1 86 ? 26.025 6.719 12.485 1.00 52.88 86 GLY A N 1
ATOM 694 C CA . GLY A 1 86 ? 27.052 7.383 11.680 1.00 52.88 86 GLY A CA 1
ATOM 695 C C . GLY A 1 86 ? 28.384 6.632 11.589 1.00 52.88 86 GLY A C 1
ATOM 696 O O . GLY A 1 86 ? 29.366 7.194 11.108 1.00 52.88 86 GLY A O 1
ATOM 697 N N . ALA A 1 87 ? 28.438 5.372 12.031 1.00 51.84 87 ALA A N 1
ATOM 698 C CA . ALA A 1 87 ? 29.626 4.524 11.939 1.00 51.84 87 ALA A CA 1
ATOM 699 C C . ALA A 1 87 ? 29.908 4.075 10.494 1.00 51.84 87 ALA A C 1
ATOM 701 O O . ALA A 1 87 ? 31.047 3.749 10.157 1.00 51.84 87 ALA A O 1
ATOM 702 N N . ARG A 1 88 ? 28.884 4.091 9.631 1.00 46.56 88 ARG A N 1
ATOM 703 C CA . ARG A 1 88 ? 28.981 3.704 8.222 1.00 46.56 88 ARG A CA 1
ATOM 704 C C . ARG A 1 88 ? 28.179 4.647 7.324 1.00 46.56 88 ARG A C 1
ATOM 706 O O . ARG A 1 88 ? 27.050 5.009 7.639 1.00 46.56 88 ARG A O 1
ATOM 713 N N . ALA A 1 89 ? 28.752 5.034 6.184 1.00 43.44 89 ALA A N 1
ATOM 714 C CA . ALA A 1 89 ? 28.044 5.806 5.162 1.00 43.44 89 ALA A CA 1
ATOM 715 C C . ALA A 1 89 ? 27.087 4.901 4.363 1.00 43.44 89 ALA A C 1
ATOM 717 O O . ALA A 1 89 ? 27.460 3.779 4.014 1.00 43.44 89 ALA A O 1
ATOM 718 N N . PHE A 1 90 ? 25.874 5.385 4.062 1.00 43.75 90 PHE A N 1
ATOM 719 C CA . PHE A 1 90 ? 24.900 4.626 3.266 1.00 43.75 90 PHE A CA 1
ATOM 720 C C . PHE A 1 90 ? 25.423 4.442 1.837 1.00 43.75 90 PHE A C 1
ATOM 722 O O . PHE A 1 90 ? 25.759 5.443 1.197 1.00 43.75 90 PHE A O 1
ATOM 729 N N . PRO A 1 91 ? 25.487 3.212 1.305 1.00 37.59 91 PRO A N 1
ATOM 730 C CA . PRO A 1 91 ? 26.056 2.985 -0.017 1.00 37.59 91 PRO A CA 1
ATOM 731 C C . PRO A 1 91 ? 25.136 3.437 -1.166 1.00 37.59 91 PRO A C 1
ATOM 733 O O . PRO A 1 91 ? 25.639 3.701 -2.256 1.00 37.59 91 PRO A O 1
ATOM 736 N N . TYR A 1 92 ? 23.819 3.580 -0.946 1.00 43.31 92 TYR A N 1
ATOM 737 C CA . TYR A 1 92 ? 22.863 3.847 -2.029 1.00 43.31 92 TYR A CA 1
ATOM 738 C C . TYR A 1 92 ? 21.675 4.728 -1.612 1.00 43.31 92 TYR A C 1
ATOM 740 O O . TYR A 1 92 ? 20.630 4.197 -1.253 1.00 43.31 92 TYR A O 1
ATOM 748 N N . PRO A 1 93 ? 21.732 6.066 -1.730 1.00 37.16 93 PRO A N 1
ATOM 749 C CA . PRO A 1 93 ? 20.511 6.864 -1.780 1.00 37.16 93 PRO A CA 1
ATOM 750 C C . PRO A 1 93 ? 19.823 6.584 -3.126 1.00 37.16 93 PRO A C 1
ATOM 752 O O . PRO A 1 93 ? 19.995 7.321 -4.099 1.00 37.16 93 PRO A O 1
ATOM 755 N N . GLY A 1 94 ? 19.121 5.455 -3.227 1.00 37.00 94 GLY A N 1
ATOM 756 C CA . GLY A 1 94 ? 18.365 5.071 -4.411 1.00 37.00 94 GLY A CA 1
ATOM 757 C C . GLY A 1 94 ? 17.271 6.100 -4.669 1.00 37.00 94 GLY A C 1
ATOM 758 O O . GLY A 1 94 ? 16.215 6.069 -4.053 1.00 37.00 94 GLY A O 1
ATOM 759 N N . ARG A 1 95 ? 17.523 7.053 -5.570 1.00 36.09 95 ARG A N 1
ATOM 760 C CA . ARG A 1 95 ? 16.494 7.972 -6.064 1.00 36.09 95 ARG A CA 1
ATOM 761 C C . ARG A 1 95 ? 15.785 7.285 -7.221 1.00 36.09 95 ARG A C 1
ATOM 763 O O . ARG A 1 95 ? 16.291 7.297 -8.339 1.00 36.09 95 ARG A O 1
ATOM 770 N N . TYR A 1 96 ? 14.626 6.689 -6.966 1.00 36.75 96 TYR A N 1
ATOM 771 C CA . TYR A 1 96 ? 13.754 6.190 -8.019 1.00 36.75 96 TYR A CA 1
ATOM 772 C C . TYR A 1 96 ? 12.665 7.221 -8.343 1.00 36.75 96 TYR A C 1
ATOM 774 O O . TYR A 1 96 ? 11.593 7.224 -7.751 1.00 36.75 96 TYR A O 1
ATOM 782 N N . SER A 1 97 ? 12.924 8.118 -9.300 1.00 38.47 97 SER A N 1
ATOM 783 C CA . SER A 1 97 ? 11.848 8.909 -9.908 1.00 38.47 97 SER A CA 1
ATOM 784 C C . SER A 1 97 ? 11.341 8.153 -11.125 1.00 38.47 97 SER A C 1
ATOM 786 O O . SER A 1 97 ? 12.081 7.952 -12.090 1.00 38.47 97 SER A O 1
ATOM 788 N N . LYS A 1 98 ? 10.074 7.731 -11.076 1.00 41.19 98 LYS A N 1
ATOM 789 C CA . LYS A 1 98 ? 9.446 6.912 -12.118 1.00 41.19 98 LYS A CA 1
ATOM 790 C C . LYS A 1 98 ? 9.537 7.561 -13.502 1.00 41.19 98 LYS A C 1
ATOM 792 O O . LYS A 1 98 ? 9.557 6.823 -14.479 1.00 41.19 98 LYS A O 1
ATOM 797 N N . LEU A 1 99 ? 9.648 8.895 -13.589 1.00 36.88 99 LEU A N 1
ATOM 798 C CA . LEU A 1 99 ? 9.701 9.636 -14.859 1.00 36.88 99 LEU A CA 1
ATOM 799 C C . LEU A 1 99 ? 10.511 10.944 -14.863 1.00 36.88 99 LEU A C 1
ATOM 801 O O . LEU A 1 99 ? 10.571 11.601 -15.896 1.00 36.88 99 LEU A O 1
ATOM 805 N N . GLY A 1 100 ? 11.125 11.369 -13.755 1.00 35.84 100 GLY A N 1
ATOM 806 C CA . GLY A 1 100 ? 11.912 12.611 -13.736 1.00 35.84 100 GLY A CA 1
ATOM 807 C C . GLY A 1 100 ? 11.116 13.910 -13.947 1.00 35.84 100 GLY A C 1
ATOM 808 O O . GLY A 1 100 ? 11.727 14.966 -14.073 1.00 35.84 100 GLY A O 1
ATOM 809 N N . ILE A 1 101 ? 9.778 13.847 -13.984 1.00 32.66 101 ILE A N 1
ATOM 810 C CA . ILE A 1 101 ? 8.890 15.009 -14.179 1.00 32.66 101 ILE A CA 1
ATOM 811 C C . ILE A 1 101 ? 8.518 15.665 -12.844 1.00 32.66 101 ILE A C 1
ATOM 813 O O . ILE A 1 101 ? 8.415 16.884 -12.764 1.00 32.66 101 ILE A O 1
ATOM 817 N N . THR A 1 102 ? 8.381 14.886 -11.774 1.00 38.12 102 THR A N 1
ATOM 818 C CA . THR A 1 102 ? 8.347 15.412 -10.409 1.00 38.12 102 THR A CA 1
ATOM 819 C C . THR A 1 102 ? 9.774 15.521 -9.889 1.00 38.12 102 THR A C 1
ATOM 821 O O . THR A 1 102 ? 10.479 14.510 -9.772 1.00 38.12 102 THR A O 1
ATOM 824 N N . SER A 1 103 ? 10.210 16.741 -9.562 1.00 37.34 103 SER A N 1
ATOM 825 C CA . SER A 1 103 ? 11.303 16.887 -8.610 1.00 37.34 103 SER A CA 1
ATOM 826 C C . SER A 1 103 ? 10.848 16.279 -7.291 1.00 37.34 103 SER A C 1
ATOM 828 O O . SER A 1 103 ? 9.819 16.653 -6.742 1.00 37.34 103 SER A O 1
ATOM 830 N N . LEU A 1 104 ? 11.628 15.331 -6.782 1.00 39.88 104 LEU A N 1
ATOM 831 C CA . LEU A 1 104 ? 11.875 15.337 -5.348 1.00 39.88 104 LEU A CA 1
ATOM 832 C C . LEU A 1 104 ? 12.598 16.662 -5.120 1.00 39.88 104 LEU A C 1
ATOM 834 O O . LEU A 1 104 ? 13.663 16.870 -5.712 1.00 39.88 104 LEU A O 1
ATOM 838 N N . ASP A 1 105 ? 11.966 17.602 -4.429 1.00 40.09 105 ASP A N 1
ATOM 839 C CA . ASP A 1 105 ? 12.573 18.904 -4.200 1.00 40.09 105 ASP A CA 1
ATOM 840 C C . ASP A 1 105 ? 13.925 18.706 -3.509 1.00 40.09 105 ASP A C 1
ATOM 842 O O . ASP A 1 105 ? 14.012 18.166 -2.413 1.00 40.09 105 ASP A O 1
ATOM 846 N N . ASP A 1 106 ? 15.006 19.155 -4.155 1.00 38.38 106 ASP A N 1
ATOM 847 C CA . ASP A 1 106 ? 16.367 19.098 -3.595 1.00 38.38 106 ASP A CA 1
ATOM 848 C C . ASP A 1 106 ? 16.515 20.010 -2.348 1.00 38.38 106 ASP A C 1
ATOM 850 O O . ASP A 1 106 ? 17.563 20.008 -1.706 1.00 38.38 106 ASP A O 1
ATOM 854 N N . ASN A 1 107 ? 15.474 20.780 -1.997 1.00 36.91 107 ASN A N 1
ATOM 855 C CA . ASN A 1 107 ? 15.379 21.552 -0.755 1.00 36.91 107 ASN A CA 1
ATOM 856 C C . ASN A 1 107 ? 14.680 20.797 0.389 1.00 36.91 107 ASN A C 1
ATOM 858 O O . ASN A 1 107 ? 14.828 21.219 1.537 1.00 36.91 107 ASN A O 1
ATOM 862 N N . ASP A 1 108 ? 14.016 19.671 0.114 1.00 37.59 108 ASP A N 1
ATOM 863 C CA . ASP A 1 108 ? 13.615 18.709 1.144 1.00 37.59 108 ASP A CA 1
ATOM 864 C C . ASP A 1 108 ? 14.812 17.803 1.443 1.00 37.59 108 ASP A C 1
ATOM 866 O O . ASP A 1 108 ? 14.886 16.619 1.109 1.00 37.59 108 ASP A O 1
ATOM 870 N N . ASN A 1 109 ? 15.826 18.406 2.060 1.00 31.64 109 ASN A N 1
ATOM 871 C CA . ASN A 1 109 ? 16.890 17.658 2.700 1.00 31.64 109 ASN A CA 1
ATOM 872 C C . ASN A 1 109 ? 16.262 16.642 3.675 1.00 31.64 109 ASN A C 1
ATOM 874 O O . ASN A 1 109 ? 15.598 17.020 4.637 1.00 31.64 109 ASN A O 1
ATOM 878 N N . THR A 1 110 ? 16.606 15.364 3.497 1.00 34.31 110 THR A N 1
ATOM 879 C CA . THR A 1 110 ? 16.695 14.344 4.561 1.00 34.31 110 THR A CA 1
ATOM 880 C C . THR A 1 110 ? 15.422 13.665 5.088 1.00 34.31 110 THR A C 1
ATOM 882 O O . THR A 1 110 ? 15.341 13.369 6.274 1.00 34.31 110 THR A O 1
ATOM 885 N N . THR A 1 111 ? 14.521 13.210 4.221 1.00 36.78 111 THR A N 1
ATOM 886 C CA . THR A 1 111 ? 13.935 11.869 4.432 1.00 36.78 111 THR A CA 1
ATOM 887 C C . THR A 1 111 ? 14.584 10.910 3.445 1.00 36.78 111 THR A C 1
ATOM 889 O O . THR A 1 111 ? 14.065 10.578 2.385 1.00 36.78 111 THR A O 1
ATOM 892 N N . ILE A 1 112 ? 15.813 10.500 3.773 1.00 46.31 112 ILE A N 1
ATOM 893 C CA . ILE A 1 112 ? 16.337 9.235 3.256 1.00 46.31 112 ILE A CA 1
ATOM 894 C C . ILE A 1 112 ? 15.333 8.209 3.772 1.00 46.31 112 ILE A C 1
ATOM 896 O O . ILE A 1 112 ? 15.336 7.967 4.977 1.00 46.31 112 ILE A O 1
ATOM 900 N N . HIS A 1 113 ? 14.439 7.712 2.907 1.00 54.59 113 HIS A N 1
ATOM 901 C CA . HIS A 1 113 ? 13.494 6.670 3.294 1.00 54.59 113 HIS A CA 1
ATOM 902 C C . HIS A 1 113 ? 14.301 5.567 3.958 1.00 54.59 113 HIS A C 1
ATOM 904 O O . HIS A 1 113 ? 15.206 4.987 3.346 1.00 54.59 113 HIS A O 1
ATOM 910 N N . SER A 1 114 ? 14.060 5.373 5.248 1.00 71.56 114 SER A N 1
ATOM 911 C CA . SER A 1 114 ? 14.784 4.363 5.995 1.00 71.56 114 SER A CA 1
ATOM 912 C C . SER A 1 114 ? 14.462 2.995 5.398 1.00 71.56 114 SER A C 1
ATOM 914 O O . SER A 1 114 ? 13.345 2.759 4.940 1.00 71.56 114 SER A O 1
ATOM 916 N N . SER A 1 115 ? 15.398 2.045 5.429 1.00 78.44 115 SER A N 1
ATOM 917 C CA . SER A 1 115 ? 15.081 0.664 5.031 1.00 78.44 115 SER A CA 1
ATOM 918 C C . SER A 1 115 ? 13.931 0.094 5.874 1.00 78.44 115 SER A C 1
ATOM 920 O O . SER A 1 115 ? 13.196 -0.772 5.417 1.00 78.44 115 SER A O 1
ATOM 922 N N . ILE A 1 116 ? 13.727 0.639 7.081 1.00 84.19 116 ILE A N 1
ATOM 923 C CA . ILE A 1 116 ? 12.566 0.382 7.938 1.00 84.19 116 ILE A CA 1
ATOM 924 C C . ILE A 1 116 ? 11.263 0.861 7.277 1.00 84.19 116 ILE A C 1
ATOM 926 O O . ILE A 1 116 ? 10.337 0.064 7.160 1.00 84.19 116 ILE A O 1
ATOM 930 N N . GLU A 1 117 ? 11.186 2.116 6.824 1.00 84.88 117 GLU A N 1
ATOM 931 C CA . GLU A 1 117 ? 10.022 2.655 6.096 1.00 84.88 117 GLU A CA 1
ATOM 932 C C . GLU A 1 117 ? 9.723 1.854 4.832 1.00 84.88 117 GLU A C 1
ATOM 934 O O . GLU A 1 117 ? 8.588 1.430 4.635 1.00 84.88 117 GLU A O 1
ATOM 939 N N . VAL A 1 118 ? 10.749 1.557 4.029 1.00 85.38 118 VAL A N 1
ATOM 940 C CA . VAL A 1 118 ? 10.597 0.763 2.802 1.00 85.38 118 VAL A CA 1
ATOM 941 C C . VAL A 1 118 ? 10.015 -0.620 3.105 1.00 85.38 118 VAL A C 1
ATOM 943 O O . VAL A 1 118 ? 9.117 -1.092 2.408 1.00 85.38 118 VAL A O 1
ATOM 946 N N . ILE A 1 119 ? 10.486 -1.280 4.167 1.00 91.50 119 ILE A N 1
ATOM 947 C CA . ILE A 1 119 ? 9.919 -2.557 4.618 1.00 91.50 119 ILE A CA 1
ATOM 948 C C . ILE A 1 119 ? 8.470 -2.389 5.090 1.00 91.50 119 ILE A C 1
ATOM 950 O O . ILE A 1 119 ? 7.646 -3.264 4.818 1.00 91.50 119 ILE A O 1
ATOM 954 N N . GLY A 1 120 ? 8.142 -1.271 5.738 1.00 93.50 120 GLY A N 1
ATOM 955 C CA . GLY A 1 120 ? 6.771 -0.899 6.084 1.00 93.50 120 GLY A CA 1
ATOM 956 C C . GLY A 1 120 ? 5.844 -0.843 4.878 1.00 93.50 120 GLY A C 1
ATOM 957 O O . GLY A 1 120 ? 4.825 -1.535 4.858 1.00 93.50 120 GLY A O 1
ATOM 958 N N . GLU A 1 121 ? 6.236 -0.089 3.853 1.00 91.81 121 GLU A N 1
ATOM 959 C CA . GLU A 1 121 ? 5.491 0.060 2.599 1.00 91.81 121 GLU A CA 1
ATOM 960 C C . GLU A 1 121 ? 5.344 -1.293 1.874 1.00 91.81 121 GLU A C 1
ATOM 962 O O . GLU A 1 121 ? 4.266 -1.632 1.377 1.00 91.81 121 GLU A O 1
ATOM 967 N N . ILE A 1 122 ? 6.404 -2.117 1.861 1.00 94.00 122 ILE A N 1
ATOM 968 C CA . ILE A 1 122 ? 6.373 -3.478 1.300 1.00 94.00 122 ILE A CA 1
ATOM 969 C C . ILE A 1 122 ? 5.342 -4.347 2.024 1.00 94.00 122 ILE A C 1
ATOM 971 O O . ILE A 1 122 ? 4.508 -4.979 1.371 1.00 94.00 122 ILE A O 1
ATOM 975 N N . MET A 1 123 ? 5.383 -4.396 3.357 1.00 97.06 123 MET A N 1
ATOM 976 C CA . MET A 1 123 ? 4.461 -5.221 4.142 1.00 97.06 123 MET A CA 1
ATOM 977 C C . MET A 1 123 ? 3.022 -4.734 3.995 1.00 97.06 123 MET A C 1
ATOM 979 O O . MET A 1 123 ? 2.128 -5.547 3.750 1.00 97.06 123 MET A O 1
ATOM 983 N N . ALA A 1 124 ? 2.798 -3.420 4.057 1.00 96.56 124 ALA A N 1
ATOM 984 C CA . ALA A 1 124 ? 1.489 -2.827 3.817 1.00 96.56 124 ALA A CA 1
ATOM 985 C C . ALA A 1 124 ? 0.946 -3.216 2.441 1.00 96.56 124 ALA A C 1
ATOM 987 O O . ALA A 1 124 ? -0.188 -3.686 2.335 1.00 96.56 124 ALA A O 1
ATOM 988 N N . GLY A 1 125 ? 1.771 -3.121 1.400 1.00 94.38 125 GLY A N 1
ATOM 989 C CA . GLY A 1 125 ? 1.414 -3.511 0.046 1.00 94.38 125 GLY A CA 1
ATOM 990 C C . GLY A 1 125 ? 1.052 -4.988 -0.101 1.00 94.38 125 GLY A C 1
ATOM 991 O O . GLY A 1 125 ? -0.026 -5.311 -0.609 1.00 94.38 125 GLY A O 1
ATOM 992 N N . ILE A 1 126 ? 1.919 -5.891 0.369 1.00 95.62 126 ILE A N 1
ATOM 993 C CA . ILE A 1 126 ? 1.716 -7.339 0.231 1.00 95.62 126 ILE A CA 1
ATOM 994 C C . ILE A 1 126 ? 0.447 -7.793 0.966 1.00 95.62 126 ILE A C 1
ATOM 996 O O . ILE A 1 126 ? -0.395 -8.477 0.378 1.00 95.62 126 ILE A O 1
ATOM 1000 N N . PHE A 1 127 ? 0.276 -7.398 2.232 1.00 97.38 127 PHE A N 1
ATOM 1001 C CA . PHE A 1 127 ? -0.904 -7.787 3.006 1.00 97.38 127 PHE A CA 1
ATOM 1002 C C . PHE A 1 127 ? -2.183 -7.153 2.452 1.00 97.38 127 PHE A C 1
ATOM 1004 O O . PHE A 1 127 ? -3.200 -7.839 2.355 1.00 97.38 127 PHE A O 1
ATOM 1011 N N . SER A 1 128 ? -2.144 -5.898 1.995 1.00 95.88 128 SER A N 1
ATOM 1012 C CA . SER A 1 128 ? -3.315 -5.252 1.382 1.00 95.88 128 SER A CA 1
ATOM 1013 C C . SER A 1 128 ? -3.767 -5.962 0.103 1.00 95.88 128 SER A C 1
ATOM 1015 O O . SER A 1 128 ? -4.967 -6.128 -0.119 1.00 95.88 128 SER A O 1
ATOM 1017 N N . GLN A 1 129 ? -2.829 -6.469 -0.707 1.00 92.19 129 GLN A N 1
ATOM 1018 C CA . GLN A 1 129 ? -3.166 -7.285 -1.879 1.00 92.19 129 GLN A CA 1
ATOM 1019 C C . GLN A 1 129 ? -3.831 -8.626 -1.535 1.00 92.19 129 GLN A C 1
ATOM 1021 O O . GLN A 1 129 ? -4.525 -9.212 -2.379 1.00 92.19 129 GLN A O 1
ATOM 1026 N N . ALA A 1 130 ? -3.586 -9.133 -0.330 1.00 94.06 130 ALA A N 1
ATOM 1027 C CA . ALA A 1 130 ? -4.132 -10.390 0.157 1.00 94.06 130 ALA A CA 1
ATOM 1028 C C . ALA A 1 130 ? -5.495 -10.200 0.842 1.00 94.06 130 ALA A C 1
ATOM 1030 O O . ALA A 1 130 ? -6.415 -10.965 0.569 1.00 94.06 130 ALA A O 1
ATOM 1031 N N . GLY A 1 131 ? -5.644 -9.175 1.687 1.00 94.31 131 GLY A N 1
ATOM 1032 C CA . GLY A 1 131 ? -6.835 -8.982 2.523 1.00 94.31 131 GLY A CA 1
ATOM 1033 C C . GLY A 1 131 ? -7.782 -7.848 2.125 1.00 94.31 131 GLY A C 1
ATOM 1034 O O . GLY A 1 131 ? -8.940 -7.888 2.520 1.00 94.31 131 GLY A O 1
ATOM 1035 N N . ILE A 1 132 ? -7.348 -6.854 1.340 1.00 93.69 132 ILE A N 1
ATOM 1036 C CA . ILE A 1 132 ? -8.173 -5.666 1.032 1.00 93.69 132 ILE A CA 1
ATOM 1037 C C . ILE A 1 132 ? -8.673 -5.691 -0.409 1.00 93.69 132 ILE A C 1
ATOM 1039 O O . ILE A 1 132 ? -9.875 -5.620 -0.658 1.00 93.69 132 ILE A O 1
ATOM 1043 N N . CYS A 1 133 ? -7.759 -5.756 -1.376 1.00 90.25 133 CYS A N 1
ATOM 1044 C CA . CYS A 1 133 ? -8.099 -5.799 -2.795 1.00 90.25 133 CYS A CA 1
ATOM 1045 C C . CYS A 1 133 ? -6.876 -6.241 -3.609 1.00 90.25 133 CYS A C 1
ATOM 1047 O O . CYS A 1 133 ? -5.765 -5.799 -3.326 1.00 90.25 133 CYS A O 1
ATOM 1049 N N . PRO A 1 134 ? -7.048 -7.054 -4.667 1.00 86.25 134 PRO A N 1
ATOM 1050 C CA . PRO A 1 134 ? -5.927 -7.630 -5.410 1.00 86.25 134 PRO A CA 1
ATOM 1051 C C . PRO A 1 134 ? -5.050 -6.586 -6.121 1.00 86.25 134 PRO A C 1
ATOM 1053 O O . PRO A 1 134 ? -3.882 -6.862 -6.409 1.00 86.25 134 PRO A O 1
ATOM 1056 N N . TRP A 1 135 ? -5.598 -5.400 -6.401 1.00 84.19 135 TRP A N 1
ATOM 1057 C CA . TRP A 1 135 ? -4.972 -4.376 -7.235 1.00 84.19 135 TRP A CA 1
ATOM 1058 C C . TRP A 1 135 ? -4.937 -3.023 -6.543 1.00 84.19 135 TRP A C 1
ATOM 1060 O O . TRP A 1 135 ? -5.973 -2.516 -6.110 1.00 84.19 135 TRP A O 1
ATOM 1070 N N . VAL A 1 136 ? -3.740 -2.441 -6.499 1.00 86.38 136 VAL A N 1
ATOM 1071 C CA . VAL A 1 136 ? -3.526 -1.049 -6.107 1.00 86.38 136 VAL A CA 1
ATOM 1072 C C . VAL A 1 136 ? -4.040 -0.163 -7.239 1.00 86.38 136 VAL A C 1
ATOM 1074 O O . VAL A 1 136 ? -3.571 -0.285 -8.369 1.00 86.38 136 VAL A O 1
ATOM 1077 N N . LEU A 1 137 ? -4.984 0.728 -6.938 1.00 85.56 137 LEU A N 1
ATOM 1078 C CA . LEU A 1 137 ? -5.500 1.698 -7.903 1.00 85.56 137 LEU A CA 1
ATOM 1079 C C . LEU A 1 137 ? -4.513 2.859 -8.071 1.00 85.56 137 LEU A C 1
ATOM 1081 O O . LEU A 1 137 ? -4.124 3.218 -9.186 1.00 85.56 137 LEU A O 1
ATOM 1085 N N . VAL A 1 138 ? -4.117 3.440 -6.940 1.00 83.06 138 VAL A N 1
ATOM 1086 C CA . VAL A 1 138 ? -3.180 4.558 -6.851 1.00 83.06 138 VAL A CA 1
ATOM 1087 C C . VAL A 1 138 ? -2.156 4.232 -5.776 1.00 83.06 138 VAL A C 1
ATOM 1089 O O . VAL A 1 138 ? -2.509 3.790 -4.687 1.00 83.06 138 VAL A O 1
ATOM 1092 N N . ARG A 1 139 ? -0.890 4.502 -6.085 1.00 81.31 139 ARG A N 1
ATOM 1093 C CA . ARG A 1 139 ? 0.172 4.655 -5.095 1.00 81.31 139 ARG A CA 1
ATOM 1094 C C . ARG A 1 139 ? 0.485 6.139 -4.980 1.00 81.31 139 ARG A C 1
ATOM 1096 O O . ARG A 1 139 ? 0.912 6.737 -5.973 1.00 81.31 139 ARG A O 1
ATOM 1103 N N . VAL A 1 140 ? 0.252 6.725 -3.816 1.00 74.94 140 VAL A N 1
ATOM 1104 C CA . VAL A 1 140 ? 0.573 8.126 -3.553 1.00 74.94 140 VAL A CA 1
ATOM 1105 C C . VAL A 1 140 ? 1.996 8.176 -3.012 1.00 74.94 140 VAL A C 1
ATOM 1107 O O . VAL A 1 140 ? 2.396 7.355 -2.202 1.00 74.94 140 VAL A O 1
ATOM 1110 N N . VAL A 1 141 ? 2.805 9.095 -3.531 1.00 67.38 141 VAL A N 1
ATOM 1111 C CA . VAL A 1 141 ? 4.207 9.236 -3.127 1.00 67.38 141 VAL A CA 1
ATOM 1112 C C . VAL A 1 141 ? 4.328 10.510 -2.303 1.00 67.38 141 VAL A C 1
ATOM 1114 O O . VAL A 1 141 ? 3.872 11.567 -2.754 1.00 67.38 141 VAL A O 1
ATOM 1117 N N . GLN A 1 142 ? 4.927 10.395 -1.112 1.00 65.19 142 GLN A N 1
ATOM 1118 C CA . GLN A 1 142 ? 5.181 11.496 -0.167 1.00 65.19 142 GLN A CA 1
ATOM 1119 C C . GLN A 1 142 ? 3.933 12.246 0.325 1.00 65.19 142 GLN A C 1
ATOM 1121 O O . GLN A 1 142 ? 4.049 13.335 0.879 1.00 65.19 142 GLN A O 1
ATOM 1126 N N . ASN A 1 143 ? 2.738 11.703 0.104 1.00 74.56 143 ASN A N 1
ATOM 1127 C CA . ASN A 1 143 ? 1.498 12.277 0.608 1.00 74.56 143 ASN A CA 1
ATOM 1128 C C . ASN A 1 143 ? 0.605 11.155 1.120 1.00 74.56 143 ASN A C 1
ATOM 1130 O O . ASN A 1 143 ? 0.641 10.045 0.596 1.00 74.56 143 ASN A O 1
ATOM 1134 N N . TRP A 1 144 ? -0.230 11.494 2.093 1.00 85.19 144 TRP A N 1
ATOM 1135 C CA . TRP A 1 144 ? -1.231 10.590 2.630 1.00 85.19 14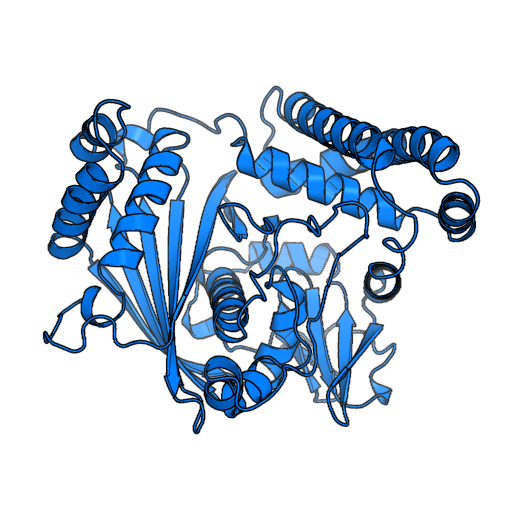4 TRP A CA 1
ATOM 1136 C C . TRP A 1 144 ? -2.363 10.360 1.608 1.00 85.19 144 TRP A C 1
ATOM 1138 O O . TRP A 1 144 ? -2.820 11.337 0.998 1.00 85.19 144 TRP A O 1
ATOM 1148 N N . PRO A 1 145 ? -2.885 9.131 1.448 1.00 89.00 145 PRO A N 1
ATOM 1149 C CA . PRO A 1 145 ? -2.400 7.860 1.997 1.00 89.00 145 PRO A CA 1
ATOM 1150 C C . PRO A 1 145 ? -1.466 7.135 1.017 1.00 89.00 145 PRO A C 1
ATOM 1152 O O . PRO A 1 145 ? -1.675 7.237 -0.190 1.00 89.00 145 PRO A O 1
ATOM 1155 N N . ASP A 1 146 ? -0.532 6.317 1.501 1.00 88.00 146 ASP A N 1
ATOM 1156 C CA . ASP A 1 146 ? 0.440 5.604 0.647 1.00 88.00 146 ASP A CA 1
ATOM 1157 C C . ASP A 1 146 ? -0.186 4.787 -0.502 1.00 88.00 146 ASP A C 1
ATOM 1159 O O . ASP A 1 146 ? 0.266 4.838 -1.655 1.00 88.00 146 ASP A O 1
ATOM 1163 N N . LEU A 1 147 ? -1.243 4.016 -0.219 1.00 91.06 147 LEU A N 1
ATOM 1164 C CA . LEU A 1 147 ? -1.920 3.170 -1.206 1.00 91.06 147 LEU A CA 1
ATOM 1165 C C . LEU A 1 147 ? -3.434 3.377 -1.175 1.00 91.06 147 LEU A C 1
ATOM 1167 O O . LEU A 1 147 ? -4.065 3.465 -0.125 1.00 91.06 147 LEU A O 1
ATOM 1171 N N . ILE A 1 148 ? -4.045 3.368 -2.356 1.00 92.31 148 ILE A N 1
ATOM 1172 C CA . ILE A 1 148 ? -5.495 3.440 -2.527 1.00 92.31 148 ILE A CA 1
ATOM 1173 C C . ILE A 1 148 ? -5.954 2.243 -3.346 1.00 92.31 148 ILE A C 1
ATOM 1175 O O . ILE A 1 148 ? -5.407 1.945 -4.412 1.00 92.31 148 ILE A O 1
ATOM 1179 N N . PHE A 1 149 ? -7.011 1.593 -2.876 1.00 92.25 149 PHE A N 1
ATOM 1180 C CA . PHE A 1 149 ? -7.654 0.467 -3.541 1.00 92.25 149 PHE A CA 1
ATOM 1181 C C . PHE A 1 149 ? -9.096 0.815 -3.918 1.00 92.25 149 PHE A C 1
ATOM 1183 O O . PHE A 1 149 ? -9.817 1.414 -3.122 1.00 92.25 149 PHE A O 1
ATOM 1190 N N . ALA A 1 150 ? -9.531 0.388 -5.107 1.00 88.81 150 ALA A N 1
ATOM 1191 C CA . ALA A 1 150 ? -10.940 0.401 -5.502 1.00 88.81 150 ALA A CA 1
ATOM 1192 C C . ALA A 1 150 ? -11.608 -0.926 -5.114 1.00 88.81 150 ALA A C 1
ATOM 1194 O O . ALA A 1 150 ? -11.330 -1.981 -5.704 1.00 88.81 150 ALA A O 1
ATOM 1195 N N . GLN A 1 151 ? -12.515 -0.876 -4.144 1.00 85.62 151 GLN A N 1
ATOM 1196 C CA . GLN A 1 151 ? -13.316 -2.022 -3.731 1.00 85.62 151 GLN A CA 1
ATOM 1197 C C . GLN A 1 151 ? -14.325 -2.429 -4.824 1.00 85.62 151 GLN A C 1
ATOM 1199 O O . GLN A 1 151 ? -14.702 -1.607 -5.665 1.00 85.62 151 GLN A O 1
ATOM 1204 N N . PRO A 1 152 ? -14.806 -3.689 -4.831 1.00 78.88 152 PRO A N 1
ATOM 1205 C CA . PRO A 1 152 ? -15.787 -4.166 -5.813 1.00 78.88 152 PRO A CA 1
ATOM 1206 C C . PRO A 1 152 ? -17.103 -3.375 -5.843 1.00 78.88 152 PRO A C 1
ATOM 1208 O O . PRO A 1 152 ? -17.763 -3.314 -6.875 1.00 78.88 152 PRO A O 1
ATOM 1211 N N . ASN A 1 153 ? -17.482 -2.760 -4.722 1.00 78.69 153 ASN A N 1
ATOM 1212 C CA . ASN A 1 153 ? -18.683 -1.932 -4.580 1.00 78.69 153 ASN A CA 1
ATOM 1213 C C . ASN A 1 153 ? -18.502 -0.483 -5.087 1.00 78.69 153 ASN A C 1
ATOM 1215 O O . ASN A 1 153 ? -19.434 0.305 -4.960 1.00 78.69 153 ASN A O 1
ATOM 1219 N N . GLY A 1 154 ? -17.329 -0.130 -5.630 1.00 79.50 154 GLY A N 1
ATOM 1220 C CA . GLY A 1 154 ? -17.007 1.222 -6.095 1.00 79.50 154 GLY A CA 1
ATOM 1221 C C . GLY A 1 154 ? -16.533 2.181 -4.996 1.00 79.50 154 GLY A C 1
ATOM 1222 O O . GLY A 1 154 ? -16.305 3.356 -5.284 1.00 79.50 154 GLY A O 1
ATOM 1223 N N . MET A 1 155 ? -16.366 1.695 -3.759 1.00 88.00 155 MET A N 1
ATOM 1224 C CA . MET A 1 155 ? -15.790 2.458 -2.649 1.00 88.00 155 MET A CA 1
ATOM 1225 C C . MET A 1 155 ? -14.265 2.357 -2.605 1.00 88.00 155 MET A C 1
ATOM 1227 O O . MET A 1 155 ? -13.661 1.508 -3.261 1.00 88.00 155 MET A O 1
ATOM 1231 N N . TYR A 1 156 ? -13.636 3.211 -1.799 1.00 92.62 156 TYR A N 1
ATOM 1232 C CA . TYR A 1 156 ? -12.183 3.273 -1.685 1.00 92.62 156 TYR A CA 1
ATOM 1233 C C . TYR A 1 156 ? -11.688 2.776 -0.329 1.00 92.62 156 TYR A C 1
ATOM 1235 O O . TYR A 1 156 ? -12.295 3.024 0.715 1.00 92.62 156 TYR A O 1
ATOM 1243 N N . SER A 1 157 ? -10.558 2.074 -0.351 1.00 95.38 157 SER A N 1
ATOM 1244 C CA . SER A 1 157 ? -9.758 1.801 0.841 1.00 95.38 157 SER A CA 1
ATOM 1245 C C . SER A 1 157 ? -8.460 2.584 0.775 1.00 95.38 157 SER A C 1
ATOM 1247 O O . SER A 1 157 ? -7.731 2.477 -0.209 1.00 95.38 157 SER A O 1
ATOM 1249 N N . PHE A 1 158 ? -8.201 3.355 1.823 1.00 96.62 158 PHE A N 1
ATOM 1250 C CA . PHE A 1 158 ? -7.032 4.209 1.988 1.00 96.62 158 PHE A CA 1
ATOM 1251 C C . PHE A 1 158 ? -6.087 3.530 2.971 1.00 96.62 158 PHE A C 1
ATOM 1253 O O . PHE A 1 158 ? -6.473 3.309 4.115 1.00 96.62 158 PHE A O 1
ATOM 1260 N N . VAL A 1 159 ? -4.898 3.148 2.523 1.00 96.88 159 VAL A N 1
ATOM 1261 C CA . VAL A 1 159 ? -3.914 2.417 3.321 1.00 96.88 159 VAL A CA 1
ATOM 1262 C C . VAL A 1 159 ? -2.727 3.329 3.574 1.00 96.88 159 VAL A C 1
ATOM 1264 O O . VAL A 1 159 ? -2.072 3.754 2.626 1.00 96.88 159 VAL A O 1
ATOM 1267 N N . GLU A 1 160 ? -2.464 3.594 4.846 1.00 95.75 160 GLU A N 1
ATOM 1268 C CA . GLU A 1 160 ? -1.317 4.364 5.319 1.00 95.75 160 GLU A CA 1
ATOM 1269 C C . GLU A 1 160 ? -0.354 3.432 6.045 1.00 95.75 160 GLU A C 1
ATOM 1271 O O . GLU A 1 160 ? -0.780 2.653 6.903 1.00 95.75 160 GLU A O 1
ATOM 1276 N N . SER A 1 161 ? 0.932 3.493 5.704 1.00 94.06 161 SER A N 1
ATOM 1277 C CA . SER A 1 161 ? 1.958 2.641 6.288 1.00 94.06 161 SER A CA 1
ATOM 1278 C C . SER A 1 161 ? 2.892 3.422 7.207 1.00 94.06 161 SER A C 1
ATOM 1280 O O . SER A 1 161 ? 3.353 4.518 6.915 1.00 94.06 161 SER A O 1
ATOM 1282 N N . GLN A 1 162 ? 3.182 2.830 8.358 1.00 93.38 162 GLN A N 1
ATOM 1283 C CA . GLN A 1 162 ? 4.115 3.342 9.347 1.00 93.38 162 GLN A CA 1
ATOM 1284 C C . GLN A 1 162 ? 5.040 2.205 9.764 1.00 93.38 162 GLN A C 1
ATOM 1286 O O . GLN A 1 162 ? 4.598 1.070 9.978 1.00 93.38 162 GLN A O 1
ATOM 1291 N N . ALA A 1 163 ? 6.332 2.490 9.912 1.00 91.44 163 ALA A N 1
ATOM 1292 C CA . ALA A 1 163 ? 7.299 1.490 10.344 1.00 91.44 163 ALA A CA 1
ATOM 1293 C C . ALA A 1 163 ? 8.268 2.011 11.398 1.00 91.44 163 ALA A C 1
ATOM 1295 O O . ALA A 1 163 ? 8.626 3.186 11.430 1.00 91.44 163 ALA A O 1
ATOM 1296 N N . PHE A 1 164 ? 8.679 1.119 12.295 1.00 89.69 164 PHE A N 1
ATOM 1297 C CA . PHE A 1 164 ? 9.531 1.462 13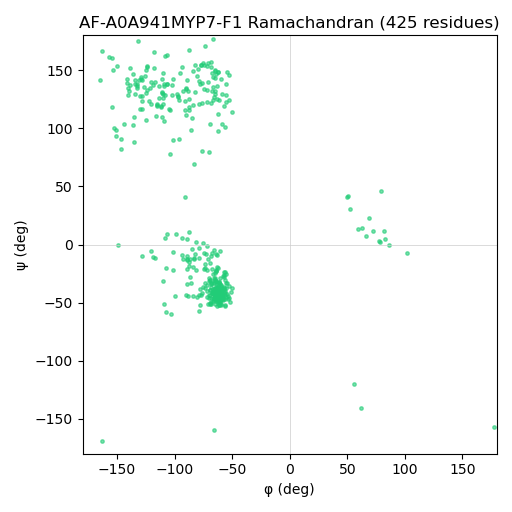.430 1.00 89.69 164 PHE A CA 1
ATOM 1298 C C . PHE A 1 164 ? 10.290 0.240 13.958 1.00 89.69 164 PHE A C 1
ATOM 1300 O O . PHE A 1 164 ? 9.923 -0.902 13.707 1.00 89.69 164 PHE A O 1
ATOM 1307 N N . SER A 1 165 ? 11.365 0.468 14.712 1.00 85.94 165 SER A N 1
ATOM 1308 C CA . SER A 1 165 ? 12.127 -0.595 15.393 1.00 85.94 165 SER A CA 1
ATOM 1309 C C . SER A 1 165 ? 12.118 -0.474 16.918 1.00 85.94 165 SER A C 1
ATOM 1311 O O . SER A 1 165 ? 12.525 -1.396 17.620 1.00 85.94 165 SER A O 1
ATOM 1313 N N . ALA A 1 166 ? 11.652 0.658 17.450 1.00 78.69 166 ALA A N 1
ATOM 1314 C CA . ALA A 1 166 ? 11.550 0.868 18.888 1.00 78.69 166 ALA A CA 1
ATOM 1315 C C . ALA A 1 166 ? 10.419 0.029 19.501 1.00 78.69 166 ALA A C 1
ATOM 1317 O O . ALA A 1 166 ? 9.432 -0.293 18.839 1.00 78.69 166 ALA A O 1
ATOM 1318 N N . ASP A 1 167 ? 10.554 -0.298 20.785 1.00 75.31 167 ASP A N 1
ATOM 1319 C CA . ASP A 1 167 ? 9.459 -0.895 21.547 1.00 75.31 167 ASP A CA 1
ATOM 1320 C C . ASP A 1 167 ? 8.293 0.107 21.677 1.00 75.31 167 ASP A C 1
ATOM 1322 O O . ASP A 1 167 ? 8.559 1.254 22.050 1.00 75.31 167 ASP A O 1
ATOM 1326 N N . PRO A 1 168 ? 7.034 -0.273 21.361 1.00 68.56 168 PRO A N 1
ATOM 1327 C CA . PRO A 1 168 ? 5.856 0.578 21.512 1.00 68.56 168 PRO A CA 1
ATOM 1328 C C . PRO A 1 168 ? 5.722 1.232 22.885 1.00 68.56 168 PRO A C 1
ATOM 1330 O O . PRO A 1 168 ? 5.317 2.393 22.962 1.00 68.56 168 PRO A O 1
ATOM 1333 N N . ASP A 1 169 ? 6.086 0.500 23.941 1.00 68.25 169 ASP A N 1
ATOM 1334 C CA . ASP A 1 169 ? 6.203 1.009 25.304 1.00 68.25 169 ASP A CA 1
ATOM 1335 C C . ASP A 1 169 ? 7.264 0.207 26.086 1.00 68.25 169 ASP A C 1
ATOM 1337 O O . ASP A 1 169 ? 6.977 -0.873 26.602 1.00 68.25 169 ASP A O 1
ATOM 1341 N N . PRO A 1 170 ? 8.507 0.705 26.204 1.00 59.16 170 PRO A N 1
ATOM 1342 C CA . PRO A 1 170 ? 9.563 -0.014 26.915 1.00 59.16 170 PRO A CA 1
ATOM 1343 C C . PRO A 1 170 ? 9.381 -0.021 28.445 1.00 59.16 170 PRO A C 1
ATOM 1345 O O . PRO A 1 170 ? 10.137 -0.702 29.141 1.00 59.16 170 PRO A O 1
ATOM 1348 N N . TYR A 1 171 ? 8.421 0.737 28.990 1.00 56.53 171 TYR A N 1
ATOM 1349 C CA . TYR A 1 171 ? 8.261 0.941 30.433 1.00 56.53 171 TYR A CA 1
ATOM 1350 C C . TYR A 1 171 ? 6.915 0.455 30.988 1.00 56.53 171 TYR A C 1
ATOM 1352 O O . TYR A 1 171 ? 6.780 0.353 32.211 1.00 56.53 171 TYR A O 1
ATOM 1360 N N . GLN A 1 172 ? 5.942 0.106 30.141 1.00 60.97 172 GLN A N 1
ATOM 1361 C CA . GLN A 1 172 ? 4.668 -0.484 30.557 1.00 60.97 172 GLN A CA 1
ATOM 1362 C C . GLN A 1 172 ? 4.363 -1.762 29.774 1.00 60.97 172 GLN A C 1
ATOM 1364 O O . GLN A 1 172 ? 4.613 -1.870 28.578 1.00 60.97 172 GLN A O 1
ATOM 1369 N N . ARG A 1 173 ? 3.778 -2.753 30.456 1.00 60.75 173 ARG A N 1
ATOM 1370 C CA . ARG A 1 173 ? 3.202 -3.929 29.793 1.00 60.75 173 ARG A CA 1
ATOM 1371 C C . ARG A 1 173 ? 1.870 -3.530 29.167 1.00 60.75 173 ARG A C 1
ATOM 1373 O O . ARG A 1 173 ? 0.819 -3.751 29.760 1.00 60.75 173 ARG A O 1
ATOM 1380 N N . SER A 1 174 ? 1.934 -2.897 28.005 1.00 72.38 174 SER A N 1
ATOM 1381 C CA . SER A 1 174 ? 0.756 -2.592 27.202 1.00 72.38 174 SER A CA 1
ATOM 1382 C C . SER A 1 174 ? 0.074 -3.889 26.755 1.00 72.38 174 SER A C 1
ATOM 1384 O O . SER A 1 174 ? 0.739 -4.843 26.354 1.00 72.38 174 SER A O 1
ATOM 1386 N N . GLU A 1 175 ? -1.255 -3.934 26.836 1.00 79.50 175 GLU A N 1
ATOM 1387 C CA . GLU A 1 175 ? -2.083 -5.051 26.364 1.00 79.50 175 GLU A CA 1
ATOM 1388 C C . GLU A 1 175 ? -2.856 -4.657 25.095 1.00 79.50 175 GLU A C 1
ATOM 1390 O O . GLU A 1 175 ? -3.026 -3.474 24.781 1.00 79.50 175 GLU A O 1
ATOM 1395 N N . GLY A 1 176 ? -3.342 -5.657 24.356 1.00 86.62 176 GLY A N 1
ATOM 1396 C CA . GLY A 1 176 ? -4.138 -5.451 23.144 1.00 86.62 176 GLY A CA 1
ATOM 1397 C C . GLY A 1 176 ? -3.376 -4.705 22.043 1.00 86.62 176 GLY A C 1
ATOM 1398 O O . GLY A 1 176 ? -2.189 -4.935 21.848 1.00 86.62 176 GLY A O 1
ATOM 1399 N N . LEU A 1 177 ? -4.044 -3.795 21.329 1.00 90.00 177 LEU A N 1
ATOM 1400 C CA . LEU A 1 177 ? -3.459 -3.050 20.204 1.00 90.00 177 LEU A CA 1
ATOM 1401 C C . LEU A 1 177 ? -2.167 -2.290 20.574 1.00 90.00 177 LEU A C 1
ATOM 1403 O O . LEU A 1 177 ? -1.258 -2.168 19.755 1.00 90.00 177 LEU A O 1
ATOM 1407 N N . LEU A 1 178 ? -2.054 -1.803 21.813 1.00 90.19 178 LEU A N 1
ATOM 1408 C CA . LEU A 1 178 ? -0.890 -1.030 22.261 1.00 90.19 178 LEU A CA 1
ATOM 1409 C C . LEU A 1 178 ? 0.335 -1.881 22.597 1.00 90.19 178 LEU A C 1
ATOM 1411 O O . LEU A 1 178 ? 1.424 -1.333 22.744 1.00 90.19 178 LEU A O 1
ATOM 1415 N N . SER A 1 179 ? 0.197 -3.206 22.699 1.00 88.81 179 SER A N 1
ATOM 1416 C CA . SER A 1 179 ? 1.373 -4.083 22.765 1.00 88.81 179 SER A CA 1
ATOM 1417 C C . SER A 1 179 ? 2.128 -4.124 21.430 1.00 88.81 179 SER A C 1
ATOM 1419 O O . SER A 1 179 ? 3.283 -4.539 21.376 1.00 88.81 179 SER A O 1
ATOM 1421 N N . ARG A 1 180 ? 1.472 -3.672 20.352 1.00 90.00 180 ARG A N 1
ATOM 1422 C CA . ARG A 1 180 ? 1.947 -3.752 18.969 1.00 90.00 180 ARG A CA 1
ATOM 1423 C C . ARG A 1 180 ? 2.330 -2.405 18.379 1.00 90.00 180 ARG A C 1
ATOM 1425 O O . ARG A 1 180 ? 3.206 -2.355 17.523 1.00 90.00 180 ARG A O 1
ATOM 1432 N N . VAL A 1 181 ? 1.669 -1.327 18.799 1.00 90.69 181 VAL A N 1
ATOM 1433 C CA . VAL A 1 181 ? 1.782 0.003 18.184 1.00 90.69 181 VAL A CA 1
ATOM 1434 C C . VAL A 1 181 ? 1.978 1.062 19.256 1.00 90.69 181 VAL A C 1
ATOM 1436 O O . VAL A 1 181 ? 1.274 1.064 20.265 1.00 90.69 181 VAL A O 1
ATOM 1439 N N . SER A 1 182 ? 2.923 1.981 19.037 1.00 87.75 182 SER A N 1
ATOM 1440 C CA . SER A 1 182 ? 3.155 3.067 19.988 1.00 87.75 182 SER A CA 1
ATOM 1441 C C . SER A 1 182 ? 1.957 4.015 20.042 1.00 87.75 182 SER A C 1
ATOM 1443 O O . SER A 1 182 ? 1.324 4.333 19.031 1.00 87.75 182 SER A O 1
ATOM 1445 N N . GLU A 1 183 ? 1.673 4.523 21.238 1.00 89.50 183 GLU A N 1
ATOM 1446 C CA . GLU A 1 183 ? 0.569 5.457 21.465 1.00 89.50 183 GLU A CA 1
ATOM 1447 C C . GLU A 1 183 ? 0.668 6.714 20.596 1.00 89.50 183 GLU A C 1
ATOM 1449 O O . GLU A 1 183 ? -0.341 7.243 20.129 1.00 89.50 183 GLU A O 1
ATOM 1454 N N . GLN A 1 184 ? 1.893 7.204 20.392 1.00 88.56 184 GLN A N 1
ATOM 1455 C CA . GLN A 1 184 ? 2.148 8.412 19.622 1.00 88.56 184 GLN A CA 1
ATOM 1456 C C . GLN A 1 184 ? 1.787 8.229 18.148 1.00 88.56 184 GLN A C 1
ATOM 1458 O O . GLN A 1 184 ? 1.104 9.102 17.610 1.00 88.56 184 GLN A O 1
ATOM 1463 N N . LEU A 1 185 ? 2.231 7.128 17.530 1.00 90.06 185 LEU A N 1
ATOM 1464 C CA . LEU A 1 185 ? 1.943 6.829 16.125 1.00 90.06 185 LEU A CA 1
ATOM 1465 C C . LEU A 1 185 ? 0.446 6.600 15.936 1.00 90.06 185 LEU A C 1
ATOM 1467 O O . LEU A 1 185 ? -0.191 7.299 15.155 1.00 90.06 185 LEU A O 1
ATOM 1471 N N . LEU A 1 186 ? -0.145 5.725 16.757 1.00 92.94 186 LEU A N 1
ATOM 1472 C CA . LEU A 1 186 ? -1.570 5.417 16.675 1.00 92.94 186 LEU A CA 1
ATOM 1473 C C . LEU A 1 186 ? -2.436 6.677 16.806 1.00 92.94 186 LEU A C 1
ATOM 1475 O O . LEU A 1 186 ? -3.401 6.859 16.070 1.00 92.94 186 LEU A O 1
ATOM 1479 N N . ARG A 1 187 ? -2.083 7.583 17.723 1.00 93.50 187 ARG A N 1
ATOM 1480 C CA . ARG A 1 187 ? -2.785 8.857 17.891 1.00 93.50 187 ARG A CA 1
ATOM 1481 C C . ARG A 1 187 ? -2.785 9.702 16.620 1.00 93.50 187 ARG A C 1
ATOM 1483 O O . ARG A 1 187 ? -3.789 10.352 16.339 1.00 93.50 187 ARG A O 1
ATOM 1490 N N . GLN A 1 188 ? -1.651 9.774 15.934 1.00 91.75 188 GLN A N 1
ATOM 1491 C CA . GLN A 1 188 ? -1.471 10.630 14.769 1.00 91.75 188 GLN A CA 1
ATOM 1492 C C . GLN A 1 188 ? -2.320 10.106 13.608 1.00 91.75 188 GLN A C 1
ATOM 1494 O O . GLN A 1 188 ? -3.180 10.835 13.111 1.00 91.75 188 GLN A O 1
ATOM 1499 N N . ASP A 1 189 ? -2.218 8.810 13.329 1.00 94.00 189 ASP A N 1
ATOM 1500 C CA . ASP A 1 189 ? -2.939 8.182 12.225 1.00 94.00 189 ASP A CA 1
ATOM 1501 C C . ASP A 1 189 ? -4.453 8.093 12.479 1.00 94.00 189 ASP A C 1
ATOM 1503 O O . ASP A 1 189 ? -5.252 8.123 11.545 1.00 94.00 189 ASP A O 1
ATOM 1507 N N . LEU A 1 190 ? -4.895 8.012 13.742 1.00 96.12 190 LEU A N 1
ATOM 1508 C CA . LEU A 1 190 ? -6.322 8.096 14.080 1.00 96.12 190 LEU A CA 1
ATOM 1509 C C . LEU A 1 190 ? -6.920 9.463 13.721 1.00 96.12 190 LEU A C 1
ATOM 1511 O O . LEU A 1 190 ? -8.093 9.539 13.347 1.00 96.12 190 LEU A O 1
ATOM 1515 N N . VAL A 1 191 ? -6.142 10.545 13.837 1.00 94.62 191 VAL A N 1
ATOM 1516 C CA . VAL A 1 191 ? -6.595 11.887 13.444 1.00 94.62 191 VAL A CA 1
ATOM 1517 C C . VAL A 1 191 ? -6.730 11.973 11.927 1.00 94.62 191 VAL A C 1
ATOM 1519 O O . VAL A 1 191 ? -7.737 12.498 11.453 1.00 94.62 191 VAL A O 1
ATOM 1522 N N . ASP A 1 192 ? -5.772 11.436 11.175 1.00 93.44 192 ASP A N 1
ATOM 1523 C CA . ASP A 1 192 ? -5.822 11.441 9.708 1.00 93.44 192 ASP A CA 1
ATOM 1524 C C . ASP A 1 192 ? -6.959 10.554 9.184 1.00 93.44 192 ASP A C 1
ATOM 1526 O O . ASP A 1 192 ? -7.764 10.998 8.361 1.00 93.44 192 ASP A O 1
ATOM 1530 N N . ALA A 1 193 ? -7.157 9.376 9.784 1.00 95.56 193 ALA A N 1
ATOM 1531 C CA . ALA A 1 193 ? -8.305 8.520 9.499 1.00 95.56 193 ALA A CA 1
ATOM 1532 C C . ALA A 1 193 ? -9.646 9.226 9.760 1.00 95.56 193 ALA A C 1
ATOM 1534 O O . ALA A 1 193 ? -10.568 9.154 8.946 1.00 95.56 193 ALA A O 1
ATOM 1535 N N . MET A 1 194 ? -9.765 9.950 10.877 1.00 94.75 194 MET A N 1
ATOM 1536 C CA . MET A 1 194 ? -10.958 10.740 11.187 1.00 94.75 194 MET A CA 1
ATOM 1537 C C . MET A 1 194 ? -11.193 11.851 10.152 1.00 94.75 194 MET A C 1
ATOM 1539 O O . MET A 1 194 ? -12.341 12.103 9.780 1.00 94.75 194 MET A O 1
ATOM 1543 N N . GLN A 1 195 ? -10.144 12.546 9.704 1.00 91.31 195 GLN A N 1
ATOM 1544 C CA . GLN A 1 195 ? -10.267 13.595 8.687 1.00 91.31 195 GLN A CA 1
ATOM 1545 C C . GLN A 1 195 ? -10.765 13.016 7.362 1.00 91.31 195 GLN A C 1
ATOM 1547 O O . GLN A 1 195 ? -11.731 13.540 6.797 1.00 91.31 195 GLN A O 1
ATOM 1552 N N . GLN A 1 196 ? -10.195 11.889 6.929 1.00 91.56 196 GLN A N 1
ATOM 1553 C CA . GLN A 1 196 ? -10.658 11.201 5.731 1.00 91.56 196 GLN A CA 1
ATOM 1554 C C . GLN A 1 196 ? -12.119 10.772 5.856 1.00 91.56 196 GLN A C 1
ATOM 1556 O O . GLN A 1 196 ? -12.922 11.120 4.994 1.00 91.56 196 GLN A O 1
ATOM 1561 N N . LEU A 1 197 ? -12.491 10.073 6.931 1.00 92.06 197 LEU A N 1
ATOM 1562 C CA . LEU A 1 197 ? -13.848 9.543 7.104 1.00 92.06 197 LEU A CA 1
ATOM 1563 C C . LEU A 1 197 ? -14.908 10.637 7.306 1.00 92.06 197 LEU A C 1
ATOM 1565 O O . LEU A 1 197 ? -16.088 10.405 7.056 1.00 92.06 197 LEU A O 1
ATOM 1569 N N . ASN A 1 198 ? -14.519 11.845 7.721 1.00 89.06 198 ASN A N 1
ATOM 1570 C CA . ASN A 1 198 ? -15.422 12.997 7.696 1.00 89.06 198 ASN A CA 1
ATOM 1571 C C . ASN A 1 198 ? -15.658 13.528 6.273 1.00 89.06 198 ASN A C 1
ATOM 1573 O O . ASN A 1 198 ? -16.751 14.016 5.979 1.00 89.06 198 ASN A O 1
ATOM 1577 N N . SER A 1 199 ? -14.654 13.449 5.395 1.00 86.62 199 SER A N 1
ATOM 1578 C CA . SER A 1 199 ? -14.778 13.863 3.990 1.00 86.62 199 SER A CA 1
ATOM 1579 C C . SER A 1 199 ? -15.529 12.828 3.139 1.00 86.62 199 SER A C 1
ATOM 1581 O O . SER A 1 199 ? -16.439 13.179 2.379 1.00 86.62 199 SER A O 1
ATOM 1583 N N . ASP A 1 200 ? -15.205 11.551 3.341 1.00 87.75 200 ASP A N 1
ATOM 1584 C CA . ASP A 1 200 ? -15.782 10.393 2.673 1.00 87.75 200 ASP A CA 1
ATOM 1585 C C . ASP A 1 200 ? -16.086 9.292 3.707 1.00 87.75 200 ASP A C 1
ATOM 1587 O O . ASP A 1 200 ? -15.248 8.426 3.969 1.00 87.75 200 ASP A O 1
ATOM 1591 N N . PRO A 1 201 ? -17.288 9.307 4.312 1.00 88.81 201 PRO A N 1
ATOM 1592 C CA . PRO A 1 201 ? -17.669 8.326 5.327 1.00 88.81 201 PRO A CA 1
ATOM 1593 C C . PRO A 1 201 ? -17.897 6.925 4.758 1.00 88.81 201 PRO A C 1
ATOM 1595 O O . PRO A 1 201 ? -18.033 5.976 5.524 1.00 88.81 201 PRO A O 1
ATOM 1598 N N . CYS A 1 202 ? -17.993 6.783 3.435 1.00 88.31 202 CYS A N 1
ATOM 1599 C CA . CYS A 1 202 ? -18.262 5.499 2.801 1.00 88.31 202 CYS A CA 1
ATOM 1600 C C . CYS A 1 202 ? -16.970 4.707 2.536 1.00 88.31 202 CYS A C 1
ATOM 1602 O O . CYS A 1 202 ? -17.040 3.498 2.312 1.00 88.31 202 CYS A O 1
ATOM 1604 N N . GLY A 1 203 ? -15.808 5.368 2.545 1.00 91.06 203 GLY A N 1
ATOM 1605 C CA . GLY A 1 203 ? -14.510 4.709 2.453 1.00 91.06 203 GLY A CA 1
ATOM 1606 C C . GLY A 1 203 ? -14.105 3.988 3.743 1.00 91.06 203 GLY A C 1
ATOM 1607 O O . GLY A 1 203 ? -14.719 4.147 4.800 1.00 91.06 203 GLY A O 1
ATOM 1608 N N . THR A 1 204 ? -13.022 3.220 3.652 1.00 95.31 204 THR A N 1
ATOM 1609 C CA . THR A 1 204 ? -12.369 2.570 4.801 1.00 95.31 204 THR A CA 1
ATOM 1610 C C . THR A 1 204 ? -10.926 3.045 4.885 1.00 95.31 204 THR A C 1
ATOM 1612 O O . THR A 1 204 ? -10.229 3.081 3.869 1.00 95.31 204 THR A O 1
ATOM 1615 N N . VAL A 1 205 ? -10.466 3.396 6.084 1.00 97.62 205 VAL A N 1
ATOM 1616 C CA . VAL A 1 205 ? -9.060 3.741 6.328 1.00 97.62 205 VAL A CA 1
ATOM 1617 C C . VAL A 1 205 ? -8.369 2.562 7.000 1.00 97.62 205 VAL A C 1
ATOM 1619 O O . VAL A 1 205 ? -8.932 1.939 7.895 1.00 97.62 205 VAL A O 1
ATOM 1622 N N . TRP A 1 206 ? -7.158 2.254 6.565 1.00 98.12 206 TRP A N 1
ATOM 1623 C CA . TRP A 1 206 ? -6.335 1.162 7.056 1.00 98.12 206 TRP A CA 1
ATOM 1624 C C . TRP A 1 206 ? -4.991 1.723 7.493 1.00 98.12 206 TRP A C 1
ATOM 1626 O O . TRP A 1 206 ? -4.164 2.070 6.653 1.00 98.12 206 TRP A O 1
ATOM 1636 N N . ASN A 1 207 ? -4.765 1.783 8.801 1.00 97.94 207 ASN A N 1
ATOM 1637 C CA . ASN A 1 207 ? -3.457 2.155 9.328 1.00 97.94 207 ASN A CA 1
ATOM 1638 C C . ASN A 1 207 ? -2.638 0.880 9.515 1.00 97.94 207 ASN A C 1
ATOM 1640 O O . ASN A 1 207 ? -3.079 -0.050 10.199 1.00 97.94 207 ASN A O 1
ATOM 1644 N N . VAL A 1 208 ? -1.471 0.820 8.885 1.00 97.81 208 VAL A N 1
ATOM 1645 C CA . VAL A 1 208 ? -0.613 -0.361 8.856 1.00 97.81 208 VAL A CA 1
ATOM 1646 C C . VAL A 1 208 ? 0.687 -0.067 9.572 1.00 97.81 208 VAL A C 1
ATOM 1648 O O . VAL A 1 208 ? 1.471 0.771 9.151 1.00 97.81 208 VAL A O 1
ATOM 1651 N N . PHE A 1 209 ? 0.951 -0.827 10.623 1.00 97.12 209 PHE A N 1
ATOM 1652 C CA . PHE A 1 209 ? 2.127 -0.668 11.459 1.00 97.12 209 PHE A CA 1
ATOM 1653 C C . PHE A 1 209 ? 3.052 -1.862 11.284 1.00 97.12 209 PHE A C 1
ATOM 1655 O O . PHE A 1 209 ? 2.669 -2.989 11.600 1.00 97.12 209 PHE A O 1
ATOM 1662 N N . THR A 1 210 ? 4.270 -1.618 10.810 1.00 96.56 210 THR A N 1
ATOM 1663 C CA . THR A 1 210 ? 5.310 -2.641 10.677 1.00 96.56 210 THR A CA 1
ATOM 1664 C C . THR A 1 210 ? 6.428 -2.381 11.673 1.00 96.56 210 THR A C 1
ATOM 1666 O O . THR A 1 210 ? 7.211 -1.443 11.528 1.00 96.56 210 THR A O 1
ATOM 1669 N N . ARG A 1 211 ? 6.535 -3.236 12.685 1.00 94.44 211 ARG A N 1
ATOM 1670 C CA . ARG A 1 211 ? 7.629 -3.191 13.650 1.00 94.44 211 ARG A CA 1
ATOM 1671 C C . ARG A 1 211 ? 8.711 -4.196 13.286 1.00 94.44 211 ARG A C 1
ATOM 1673 O O . ARG A 1 211 ? 8.439 -5.385 13.114 1.00 94.44 211 ARG A O 1
ATOM 1680 N N . VAL A 1 212 ? 9.953 -3.731 13.241 1.00 92.38 212 VAL A N 1
ATOM 1681 C CA . VAL A 1 212 ? 11.136 -4.586 13.119 1.00 92.38 212 VAL A CA 1
ATOM 1682 C C . VAL A 1 212 ? 11.549 -5.077 14.503 1.00 92.38 212 VAL A C 1
ATOM 1684 O O . VAL A 1 212 ? 12.025 -4.288 15.314 1.00 92.38 212 VAL A O 1
ATOM 1687 N N . LEU A 1 213 ? 11.353 -6.372 14.781 1.00 90.50 213 LEU A N 1
ATOM 1688 C CA . LEU A 1 213 ? 11.725 -6.991 16.062 1.00 90.50 213 LEU A CA 1
ATOM 1689 C C . LEU A 1 213 ? 13.194 -7.403 16.101 1.00 90.50 213 LEU A C 1
ATOM 1691 O O . LEU A 1 213 ? 13.878 -7.226 17.105 1.00 90.50 213 LEU A O 1
ATOM 1695 N N . SER A 1 214 ? 13.662 -8.011 15.015 1.00 89.06 214 SER A N 1
ATOM 1696 C CA . SER A 1 214 ? 15.037 -8.475 14.868 1.00 89.06 214 SER A CA 1
ATOM 1697 C C . SER A 1 214 ? 15.407 -8.496 13.394 1.00 89.06 214 SER A C 1
ATOM 1699 O O . SER A 1 214 ? 14.551 -8.719 12.537 1.00 89.06 214 SER A O 1
ATOM 1701 N N . VAL A 1 215 ? 16.687 -8.287 13.102 1.00 85.00 215 VAL A N 1
ATOM 1702 C CA . VAL A 1 215 ? 17.248 -8.375 11.747 1.00 85.00 215 VAL A CA 1
ATOM 1703 C C . VAL A 1 215 ? 17.978 -9.700 11.515 1.00 85.00 215 VAL A C 1
ATOM 1705 O O . VAL A 1 215 ? 18.045 -10.155 10.378 1.00 85.00 215 VAL A O 1
ATOM 1708 N N . SER A 1 216 ? 18.419 -10.385 12.581 1.00 82.12 216 SER A N 1
ATOM 1709 C CA . SER A 1 216 ? 19.101 -11.684 12.501 1.00 82.12 216 SER A CA 1
ATOM 1710 C C . SER A 1 216 ? 18.721 -12.609 13.674 1.00 82.12 216 SER A C 1
ATOM 1712 O O . SER A 1 216 ? 19.195 -12.415 14.795 1.00 82.12 216 SER A O 1
ATOM 1714 N N . PRO A 1 217 ? 17.851 -13.619 13.460 1.00 86.62 217 PRO A N 1
ATOM 1715 C CA . PRO A 1 217 ? 17.042 -13.830 12.255 1.00 86.62 217 PRO A CA 1
ATOM 1716 C C . PRO A 1 217 ? 16.015 -12.703 12.060 1.00 86.62 217 PRO A C 1
ATOM 1718 O O . PRO A 1 217 ? 15.505 -12.166 13.040 1.00 86.62 217 PRO A O 1
ATOM 1721 N N . THR A 1 218 ? 15.672 -12.383 10.809 1.00 91.88 218 THR A N 1
ATOM 1722 C CA . THR A 1 218 ? 14.717 -11.309 10.497 1.00 91.88 218 THR A CA 1
ATOM 1723 C C . THR A 1 218 ? 13.300 -11.648 10.967 1.00 91.88 218 THR A C 1
ATOM 1725 O O . THR A 1 218 ? 12.739 -12.688 10.591 1.00 91.88 218 THR A O 1
ATOM 1728 N N . GLN A 1 219 ? 12.722 -10.769 11.788 1.00 95.44 219 GLN A N 1
ATOM 1729 C CA . GLN A 1 219 ? 11.392 -10.916 12.377 1.00 95.44 219 GLN A CA 1
ATOM 1730 C C . GLN A 1 219 ? 10.641 -9.585 12.379 1.00 95.44 219 GLN A C 1
ATOM 1732 O O . GLN A 1 219 ? 11.173 -8.568 12.835 1.00 95.44 219 GLN A O 1
ATOM 1737 N N . PHE A 1 220 ? 9.392 -9.617 11.921 1.00 96.19 220 PHE A N 1
ATOM 1738 C CA . PHE A 1 220 ? 8.515 -8.453 11.868 1.00 96.19 220 PHE A CA 1
ATOM 1739 C C . PHE A 1 220 ? 7.195 -8.701 12.598 1.00 96.19 220 PHE A C 1
ATOM 1741 O O . PHE A 1 220 ? 6.667 -9.814 12.614 1.00 96.19 220 PHE A O 1
ATOM 1748 N N . GLU A 1 221 ? 6.632 -7.632 13.141 1.00 97.06 221 GLU A N 1
ATOM 1749 C CA . GLU A 1 221 ? 5.242 -7.561 13.576 1.00 97.06 221 GLU A CA 1
ATOM 1750 C C . GLU A 1 221 ? 4.493 -6.629 12.632 1.00 97.06 221 GLU A C 1
ATOM 1752 O O . GLU A 1 221 ? 4.855 -5.463 12.506 1.00 97.06 221 GLU A O 1
ATOM 1757 N N . VAL A 1 222 ? 3.452 -7.127 11.972 1.00 98.00 222 VAL A N 1
ATOM 1758 C CA . VAL A 1 222 ? 2.604 -6.323 11.087 1.00 98.00 222 VAL A CA 1
ATOM 1759 C C . VAL A 1 222 ? 1.222 -6.226 11.713 1.00 98.00 222 VAL A C 1
ATOM 1761 O O . VAL A 1 222 ? 0.629 -7.239 12.082 1.00 98.00 222 VAL A O 1
ATOM 1764 N N . THR A 1 223 ? 0.720 -5.010 11.882 1.00 98.06 223 THR A N 1
ATOM 1765 C CA . THR A 1 223 ? -0.567 -4.751 12.530 1.00 98.06 223 THR A CA 1
ATOM 1766 C C . THR A 1 223 ? -1.408 -3.856 11.638 1.00 98.06 223 THR A C 1
ATOM 1768 O O . THR A 1 223 ? -1.030 -2.722 11.370 1.00 98.06 223 THR A O 1
ATOM 1771 N N . PHE A 1 224 ? -2.544 -4.366 11.177 1.00 98.44 224 PHE A N 1
ATOM 1772 C CA . PHE A 1 224 ? -3.534 -3.613 10.415 1.00 98.44 224 PHE A CA 1
ATOM 1773 C C . PHE A 1 224 ? -4.629 -3.145 11.362 1.00 98.44 224 PHE A C 1
ATOM 1775 O O . PHE A 1 224 ? -5.233 -3.965 12.050 1.00 98.44 224 PHE A O 1
ATOM 1782 N N . LEU A 1 225 ? -4.919 -1.849 11.369 1.00 98.31 225 LEU A N 1
ATOM 1783 C CA . LEU A 1 225 ? -6.090 -1.283 12.022 1.00 98.31 225 LEU A CA 1
ATOM 1784 C C . LEU A 1 225 ? -7.070 -0.801 10.953 1.00 98.31 225 LEU A C 1
ATOM 1786 O O . LEU A 1 225 ? -6.849 0.221 10.307 1.00 98.31 225 LEU A O 1
ATOM 1790 N N . GLU A 1 226 ? -8.157 -1.545 10.787 1.00 98.19 226 GLU A N 1
ATOM 1791 C CA . GLU A 1 226 ? -9.290 -1.184 9.945 1.00 98.19 226 GLU A CA 1
ATOM 1792 C C . GLU A 1 226 ? -10.172 -0.168 10.671 1.00 98.19 226 GLU A C 1
ATOM 1794 O O . GLU A 1 226 ? -10.697 -0.451 11.751 1.00 98.19 226 GLU A O 1
ATOM 1799 N N . ILE A 1 227 ? -10.360 1.003 10.073 1.00 98.06 227 ILE A N 1
ATOM 1800 C CA . ILE A 1 227 ? -11.103 2.115 10.654 1.00 98.06 227 ILE A CA 1
ATOM 1801 C C . ILE A 1 227 ? -12.269 2.475 9.742 1.00 98.06 227 ILE A C 1
ATOM 1803 O O . ILE A 1 227 ? -12.098 2.861 8.583 1.00 98.06 227 ILE A O 1
ATOM 1807 N N . ASN A 1 228 ? -13.472 2.386 10.302 1.00 96.12 228 ASN A N 1
ATOM 1808 C CA . ASN A 1 228 ? -14.719 2.665 9.603 1.00 96.12 228 ASN A CA 1
ATOM 1809 C C . ASN A 1 228 ? -15.482 3.839 10.234 1.00 96.12 228 ASN A C 1
ATOM 1811 O O . ASN A 1 228 ? -15.419 4.084 11.444 1.00 96.12 228 ASN A O 1
ATOM 1815 N N . ALA A 1 229 ? -16.267 4.534 9.410 1.00 93.75 229 ALA A N 1
ATOM 1816 C CA . ALA A 1 229 ? -17.346 5.392 9.888 1.00 93.75 229 ALA A CA 1
ATOM 1817 C C . ALA A 1 229 ? -18.547 4.531 10.344 1.00 93.75 229 ALA A C 1
ATOM 1819 O O . ALA A 1 229 ? -18.713 3.405 9.867 1.00 93.75 229 ALA A O 1
ATOM 1820 N N . PRO A 1 230 ? -19.414 5.035 11.237 1.00 91.81 230 PRO A N 1
ATOM 1821 C CA . PRO A 1 230 ? -20.634 4.337 11.623 1.00 91.81 230 PRO A CA 1
ATOM 1822 C C . PRO A 1 230 ? -21.624 4.280 10.451 1.00 91.81 230 PRO A C 1
ATOM 1824 O O . PRO A 1 230 ? -21.717 5.218 9.656 1.00 91.81 230 PRO A O 1
ATOM 1827 N N . GLU A 1 231 ? -22.414 3.206 10.381 1.00 88.19 231 GLU A N 1
ATOM 1828 C CA . GLU A 1 231 ? -23.359 2.945 9.279 1.00 88.19 231 GLU A CA 1
ATOM 1829 C C . GLU A 1 231 ? -24.348 4.095 9.030 1.00 88.19 231 GLU A C 1
ATOM 1831 O O . GLU A 1 231 ? -24.682 4.397 7.887 1.00 88.19 231 GLU A O 1
ATOM 1836 N N . GLU A 1 232 ? -24.748 4.812 10.081 1.00 87.44 232 GLU A N 1
ATOM 1837 C CA . GLU A 1 232 ? -25.618 5.994 9.998 1.00 87.44 232 GLU A CA 1
ATOM 1838 C C . GLU A 1 232 ? -25.066 7.097 9.077 1.00 87.44 232 GLU A C 1
ATOM 1840 O O . GLU A 1 232 ? -25.836 7.843 8.475 1.00 87.44 232 GLU A O 1
ATOM 1845 N N . LEU A 1 233 ? -23.737 7.222 8.965 1.00 83.69 233 LEU A N 1
ATOM 1846 C CA . LEU A 1 233 ? -23.085 8.200 8.087 1.00 83.69 233 LEU A CA 1
ATOM 1847 C C . LEU A 1 233 ? -22.845 7.653 6.673 1.00 83.69 233 LEU A C 1
ATOM 1849 O O . LEU A 1 233 ? -22.725 8.444 5.737 1.00 83.69 233 LEU A O 1
ATOM 1853 N N . LYS A 1 234 ? -22.821 6.324 6.506 1.00 80.56 234 LYS A N 1
ATOM 1854 C CA . LYS A 1 234 ? -22.685 5.650 5.205 1.00 80.56 234 LYS A CA 1
ATOM 1855 C C . LYS A 1 234 ? -23.994 5.639 4.419 1.00 80.56 234 LYS A C 1
ATOM 1857 O O . LYS A 1 234 ? -23.998 5.873 3.216 1.00 80.56 234 LYS A O 1
ATOM 1862 N N . GLN A 1 235 ? -25.123 5.447 5.103 1.00 64.44 235 GLN A N 1
ATOM 1863 C CA . GLN A 1 235 ? -26.456 5.313 4.492 1.00 64.44 235 GLN A CA 1
ATOM 1864 C C . GLN A 1 235 ? -26.953 6.563 3.742 1.00 64.44 235 GLN A C 1
ATOM 1866 O O . GLN A 1 235 ? -27.973 6.513 3.058 1.00 64.44 235 GLN A O 1
ATOM 1871 N N . VAL A 1 236 ? -26.244 7.690 3.845 1.00 56.25 236 VAL A N 1
ATOM 1872 C CA . VAL A 1 236 ? -26.661 8.978 3.277 1.00 56.25 236 VAL A CA 1
ATOM 1873 C C . VAL A 1 236 ? -26.171 9.180 1.833 1.00 56.25 236 VAL A C 1
ATOM 1875 O O . VAL A 1 236 ? -26.614 10.119 1.172 1.00 56.25 236 VAL A O 1
ATOM 1878 N N . ARG A 1 237 ? -25.284 8.331 1.293 1.00 54.94 237 ARG A N 1
ATOM 1879 C CA . ARG A 1 237 ? -24.687 8.558 -0.035 1.00 54.94 237 ARG A CA 1
ATOM 1880 C C . ARG A 1 237 ? -24.694 7.283 -0.886 1.00 54.94 237 ARG A C 1
ATOM 1882 O O . ARG A 1 237 ? -24.245 6.235 -0.446 1.00 54.94 237 ARG A O 1
ATOM 1889 N N . GLY A 1 238 ? -25.192 7.389 -2.125 1.00 61.25 238 GLY A N 1
ATOM 1890 C CA . GLY A 1 238 ? -24.817 6.454 -3.197 1.00 61.25 238 GLY A CA 1
ATOM 1891 C C . GLY A 1 238 ? -23.329 6.611 -3.543 1.00 61.25 238 GLY A C 1
ATOM 1892 O O . GLY A 1 238 ? -22.583 7.187 -2.755 1.00 61.25 238 GLY A O 1
ATOM 1893 N N . LEU A 1 239 ? -22.889 6.173 -4.728 1.00 67.75 239 LEU A N 1
ATOM 1894 C CA . LEU A 1 239 ? -21.536 6.494 -5.210 1.00 67.75 239 LEU A CA 1
ATOM 1895 C C . LEU A 1 239 ? -21.367 8.016 -5.232 1.00 67.75 239 LEU A C 1
ATOM 1897 O O . LEU A 1 239 ? -21.888 8.703 -6.111 1.00 67.75 239 LEU A O 1
ATOM 1901 N N . GLY A 1 240 ? -20.695 8.544 -4.212 1.00 74.81 240 GLY A N 1
ATOM 1902 C CA . GLY A 1 240 ? -20.375 9.957 -4.114 1.00 74.81 240 GLY A CA 1
ATOM 1903 C C . GLY A 1 240 ? -19.380 10.372 -5.201 1.00 74.81 240 GLY A C 1
ATOM 1904 O O . GLY A 1 240 ? -18.901 9.528 -5.971 1.00 74.81 240 GLY A O 1
ATOM 1905 N N . PRO A 1 241 ? -19.034 11.668 -5.270 1.00 85.06 241 PRO A N 1
ATOM 1906 C CA . PRO A 1 241 ? -17.916 12.110 -6.100 1.00 85.06 241 PRO A CA 1
ATOM 1907 C C . PRO A 1 241 ? -16.641 11.340 -5.728 1.00 85.06 241 PRO A C 1
ATOM 1909 O O . PRO A 1 241 ? -16.467 10.957 -4.569 1.00 85.06 241 PRO A O 1
ATOM 1912 N N . ILE A 1 242 ? -15.760 11.109 -6.705 1.00 89.12 242 ILE A N 1
ATOM 1913 C CA . ILE A 1 242 ? -14.445 10.516 -6.436 1.00 89.12 242 ILE A CA 1
ATOM 1914 C C . ILE A 1 242 ? -13.702 11.433 -5.443 1.00 89.12 242 ILE A C 1
ATOM 1916 O O . ILE A 1 242 ? -13.642 12.643 -5.679 1.00 89.12 242 ILE A O 1
ATOM 1920 N N . PRO A 1 243 ? -13.141 10.904 -4.340 1.00 89.00 243 PRO A N 1
ATOM 1921 C CA . PRO A 1 243 ? -12.385 11.713 -3.391 1.00 89.00 243 PRO A CA 1
ATOM 1922 C C . PRO A 1 243 ? -11.182 12.387 -4.063 1.00 89.00 243 PRO A C 1
ATOM 1924 O O . PRO A 1 243 ? -10.514 11.780 -4.899 1.00 89.00 243 PRO A O 1
ATOM 1927 N N . GLY A 1 244 ? -10.874 13.627 -3.670 1.00 88.50 244 GLY A N 1
ATOM 1928 C CA . GLY A 1 244 ? -9.824 14.437 -4.307 1.00 88.50 244 GLY A CA 1
ATOM 1929 C C . GLY A 1 244 ? -8.465 13.736 -4.366 1.00 88.50 244 GLY A C 1
ATOM 1930 O O . GLY A 1 244 ? -7.846 13.688 -5.421 1.00 88.50 244 GLY A O 1
ATOM 1931 N N . VAL A 1 245 ? -8.061 13.067 -3.281 1.00 87.12 245 VAL A N 1
ATOM 1932 C CA . VAL A 1 245 ? -6.800 12.307 -3.233 1.00 87.12 245 VAL A CA 1
ATOM 1933 C C . VAL A 1 245 ? -6.741 11.164 -4.258 1.00 87.12 245 VAL A C 1
ATOM 1935 O O . VAL A 1 245 ? -5.684 10.870 -4.816 1.00 87.12 245 VAL A O 1
ATOM 1938 N N . VAL A 1 246 ? -7.887 10.551 -4.573 1.00 90.50 246 VAL A N 1
ATOM 1939 C CA . VAL A 1 246 ? -7.988 9.529 -5.622 1.00 90.50 246 VAL A CA 1
ATOM 1940 C C . VAL A 1 246 ? -7.853 10.184 -6.997 1.00 90.50 246 VAL A C 1
ATOM 1942 O O . VAL A 1 246 ? -7.098 9.681 -7.824 1.00 90.50 246 VAL A O 1
ATOM 1945 N N . LEU A 1 247 ? -8.531 11.313 -7.240 1.00 90.94 247 LEU A N 1
ATOM 1946 C CA . LEU A 1 247 ? -8.432 12.056 -8.505 1.00 90.94 247 LEU A CA 1
ATOM 1947 C C . LEU A 1 247 ? -7.003 12.538 -8.776 1.00 90.94 247 LEU A C 1
ATOM 1949 O O . LEU A 1 247 ? -6.490 12.325 -9.871 1.00 90.94 247 LEU A O 1
ATOM 1953 N N . GLU A 1 248 ? -6.334 13.118 -7.780 1.00 87.38 248 GLU A N 1
ATOM 1954 C CA . GLU A 1 248 ? -4.936 13.549 -7.884 1.00 87.38 248 GLU A CA 1
ATOM 1955 C C . GLU A 1 248 ? -4.005 12.374 -8.209 1.00 87.38 248 GLU A C 1
ATOM 1957 O O . GLU A 1 248 ? -3.123 12.467 -9.068 1.00 87.38 248 GLU A O 1
ATOM 1962 N N . GLY A 1 249 ? -4.225 11.240 -7.545 1.00 84.81 249 GLY A N 1
ATOM 1963 C CA . GLY A 1 249 ? -3.502 10.003 -7.789 1.00 84.81 249 GLY A CA 1
ATOM 1964 C C . GLY A 1 249 ? -3.689 9.447 -9.200 1.00 84.81 249 GLY A C 1
ATOM 1965 O O . GLY A 1 249 ? -2.714 9.099 -9.873 1.00 84.81 249 GLY A O 1
ATOM 1966 N N . LEU A 1 250 ? -4.937 9.401 -9.670 1.00 87.12 250 LEU A N 1
ATOM 1967 C CA . LEU A 1 250 ? -5.279 8.992 -11.031 1.00 87.12 250 LEU A CA 1
ATOM 1968 C C . LEU A 1 250 ? -4.699 9.961 -12.064 1.00 87.12 250 LEU A C 1
ATOM 1970 O O . LEU A 1 250 ? -4.176 9.506 -13.076 1.00 87.12 250 LEU A O 1
ATOM 1974 N N . ALA A 1 251 ? -4.714 11.269 -11.800 1.00 85.81 251 ALA A N 1
ATOM 1975 C CA . ALA A 1 251 ? -4.127 12.274 -12.682 1.00 85.81 251 ALA A CA 1
ATOM 1976 C C . ALA A 1 251 ? -2.616 12.064 -12.849 1.00 85.81 251 ALA A C 1
ATOM 1978 O O . ALA A 1 251 ? -2.112 12.054 -13.974 1.00 85.81 251 ALA A O 1
ATOM 1979 N N . ARG A 1 252 ? -1.891 11.817 -11.747 1.00 80.44 252 ARG A N 1
ATOM 1980 C CA . ARG A 1 252 ? -0.463 11.457 -11.795 1.00 80.44 252 ARG A CA 1
ATOM 1981 C C . ARG A 1 252 ? -0.237 10.171 -12.582 1.00 80.44 252 ARG A C 1
ATOM 1983 O O . ARG A 1 252 ? 0.629 10.138 -13.449 1.00 80.44 252 ARG A O 1
ATOM 1990 N N . ARG A 1 253 ? -1.042 9.134 -12.334 1.00 77.38 253 ARG A N 1
ATOM 1991 C CA . ARG A 1 253 ? -0.962 7.860 -13.064 1.00 77.38 253 ARG A CA 1
ATOM 1992 C C . ARG A 1 253 ? -1.218 8.035 -14.567 1.00 77.38 253 ARG A C 1
ATOM 1994 O O . ARG A 1 253 ? -0.499 7.433 -15.361 1.00 77.38 253 ARG A O 1
ATOM 2001 N N . ALA A 1 254 ? -2.180 8.870 -14.951 1.00 79.56 254 ALA A N 1
ATOM 2002 C CA . ALA A 1 254 ? -2.507 9.146 -16.347 1.00 79.56 254 ALA A CA 1
ATOM 2003 C C . ALA A 1 254 ? -1.354 9.857 -17.065 1.00 79.56 254 ALA A C 1
ATOM 2005 O O . ALA A 1 254 ? -0.941 9.444 -18.150 1.00 79.56 254 ALA A O 1
ATOM 2006 N N . VAL A 1 255 ? -0.781 10.888 -16.433 1.00 74.06 255 VAL A N 1
ATOM 2007 C CA . VAL A 1 255 ? 0.426 11.555 -16.941 1.00 74.06 255 VAL A CA 1
ATOM 2008 C C . VAL A 1 255 ? 1.572 10.552 -17.043 1.00 74.06 255 VAL A C 1
ATOM 2010 O O . VAL A 1 255 ? 2.250 10.516 -18.068 1.00 74.06 255 VAL A O 1
ATOM 2013 N N . ASP A 1 256 ? 1.742 9.679 -16.045 1.00 70.31 256 ASP A N 1
ATOM 2014 C CA . ASP A 1 256 ? 2.790 8.667 -16.082 1.00 70.31 256 ASP A CA 1
ATOM 2015 C C . ASP A 1 256 ? 2.654 7.730 -17.293 1.00 70.31 256 ASP A C 1
ATOM 2017 O O . ASP A 1 256 ? 3.630 7.462 -17.994 1.00 70.31 256 ASP A O 1
ATOM 2021 N N . GLN A 1 257 ? 1.444 7.229 -17.547 1.00 71.19 257 GLN A N 1
ATOM 2022 C CA . GLN A 1 257 ? 1.149 6.361 -18.689 1.00 71.19 257 GLN A CA 1
ATOM 2023 C C . GLN A 1 257 ? 1.371 7.093 -20.015 1.00 71.19 257 GLN A C 1
ATOM 2025 O O . GLN A 1 257 ? 2.037 6.563 -20.906 1.00 71.19 257 GLN A O 1
ATOM 2030 N N . ALA A 1 258 ? 0.910 8.338 -20.131 1.00 72.50 258 ALA A N 1
ATOM 2031 C CA . ALA A 1 258 ? 1.093 9.150 -21.329 1.00 72.50 258 ALA A CA 1
ATOM 2032 C C . ALA A 1 258 ? 2.571 9.395 -21.672 1.00 72.50 258 ALA A C 1
ATOM 2034 O O . ALA A 1 258 ? 2.933 9.427 -22.851 1.00 72.50 258 ALA A O 1
ATOM 2035 N N . VAL A 1 259 ? 3.436 9.521 -20.663 1.00 67.25 259 VAL A N 1
ATOM 2036 C CA . VAL A 1 259 ? 4.883 9.689 -20.857 1.00 67.25 259 VAL A CA 1
ATOM 2037 C C . VAL A 1 259 ? 5.527 8.425 -21.426 1.00 67.25 259 VAL A C 1
ATOM 2039 O O . VAL A 1 259 ? 6.434 8.527 -22.251 1.00 67.25 259 VAL A O 1
ATOM 2042 N N . THR A 1 260 ? 5.047 7.228 -21.065 1.00 63.03 260 THR A N 1
ATOM 2043 C CA . THR A 1 260 ? 5.582 5.971 -21.631 1.00 63.03 260 THR A CA 1
ATOM 2044 C C . THR A 1 260 ? 5.364 5.841 -23.140 1.00 63.03 260 THR A C 1
ATOM 2046 O O . THR A 1 260 ? 6.082 5.093 -23.799 1.00 63.03 260 THR A O 1
ATOM 2049 N N . LYS A 1 261 ? 4.426 6.612 -23.703 1.00 69.75 261 LYS A N 1
ATOM 2050 C CA . LYS A 1 261 ? 4.140 6.661 -25.143 1.00 69.75 261 LYS A CA 1
ATOM 2051 C C . LYS A 1 261 ? 5.048 7.625 -25.918 1.00 69.75 261 LYS A C 1
ATOM 2053 O O . LYS A 1 261 ? 4.921 7.719 -27.138 1.00 69.75 261 LYS A O 1
ATOM 2058 N N . LEU A 1 262 ? 5.937 8.365 -25.249 1.00 69.06 262 LEU A N 1
ATOM 2059 C CA . LEU A 1 262 ? 6.864 9.277 -25.921 1.00 69.06 262 LEU A CA 1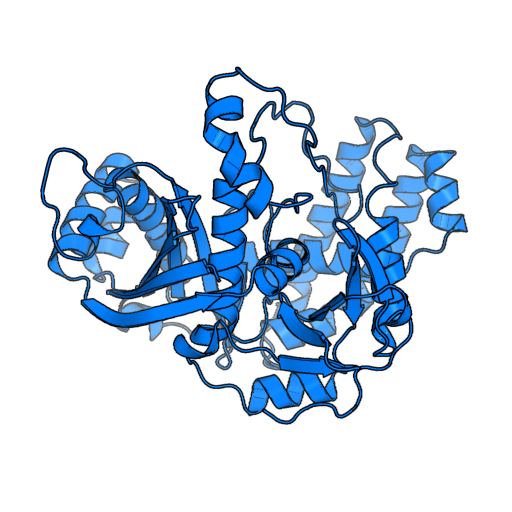
ATOM 2060 C C . LEU A 1 262 ? 7.997 8.501 -26.610 1.00 69.06 262 LEU A C 1
ATOM 2062 O O . LEU A 1 262 ? 8.621 7.614 -26.031 1.00 69.06 262 LEU A O 1
ATOM 2066 N N . SER A 1 263 ? 8.291 8.870 -27.856 1.00 69.12 263 SER A N 1
ATOM 2067 C CA . SER A 1 263 ? 9.414 8.320 -28.621 1.00 69.12 263 SER A CA 1
ATOM 2068 C C . SER A 1 263 ? 10.768 8.795 -28.084 1.00 69.12 263 SER A C 1
ATOM 2070 O O . SER A 1 263 ? 10.884 9.871 -27.493 1.00 69.12 263 SER A O 1
ATOM 2072 N N . ALA A 1 264 ? 11.823 8.018 -28.348 1.00 66.50 264 ALA A N 1
ATOM 2073 C CA . ALA A 1 264 ? 13.191 8.377 -27.968 1.00 66.50 264 ALA A CA 1
ATOM 2074 C C . ALA A 1 264 ? 13.620 9.745 -28.535 1.00 66.50 264 ALA A C 1
ATOM 2076 O O . ALA A 1 264 ? 14.207 10.541 -27.807 1.00 66.50 264 ALA A O 1
ATOM 2077 N N . ASP A 1 265 ? 13.245 10.052 -29.781 1.00 66.25 265 ASP A N 1
ATOM 2078 C CA . ASP A 1 265 ? 13.532 11.337 -30.431 1.00 66.25 265 ASP A CA 1
ATOM 2079 C C . ASP A 1 265 ? 12.824 12.510 -29.743 1.00 66.25 265 ASP A C 1
ATOM 2081 O O . ASP A 1 265 ? 13.372 13.610 -29.651 1.00 66.25 265 ASP A O 1
ATOM 2085 N N . GLN A 1 266 ? 11.593 12.296 -29.264 1.00 67.25 266 GLN A N 1
ATOM 2086 C CA . GLN A 1 266 ? 10.868 13.306 -28.496 1.00 67.25 266 GLN A CA 1
ATOM 2087 C C . GLN A 1 266 ? 11.588 13.576 -27.183 1.00 67.25 266 GLN A C 1
ATOM 2089 O O . GLN A 1 266 ? 11.810 14.741 -26.881 1.00 67.25 266 GLN A O 1
ATOM 2094 N N . ILE A 1 267 ? 12.016 12.527 -26.473 1.00 62.06 267 ILE A N 1
ATOM 2095 C CA . ILE A 1 267 ? 12.760 12.614 -25.207 1.00 62.06 267 ILE A CA 1
ATOM 2096 C C . ILE A 1 267 ? 14.114 13.326 -25.397 1.00 62.06 267 ILE A C 1
ATOM 2098 O O . ILE A 1 267 ? 14.455 14.225 -24.633 1.00 62.06 267 ILE A O 1
ATOM 2102 N N . GLU A 1 268 ? 14.863 13.008 -26.454 1.00 61.19 268 GLU A N 1
ATOM 2103 C CA . GLU A 1 268 ? 16.167 13.629 -26.739 1.00 61.19 268 GLU A CA 1
ATOM 2104 C C . GLU A 1 268 ? 16.050 15.135 -27.052 1.00 61.19 268 GLU A C 1
ATOM 2106 O O . GLU A 1 268 ? 16.934 15.935 -26.729 1.00 61.19 268 GLU A O 1
ATOM 2111 N N . ARG A 1 269 ? 14.932 15.569 -27.649 1.00 62.25 269 ARG A N 1
ATOM 2112 C CA . ARG A 1 269 ? 14.673 16.998 -27.898 1.00 62.25 269 ARG A CA 1
ATOM 2113 C C . ARG A 1 269 ? 14.531 17.805 -26.606 1.00 62.25 269 ARG A C 1
ATOM 2115 O O . ARG A 1 269 ? 14.910 18.977 -26.608 1.00 62.25 269 ARG A O 1
ATOM 2122 N N . PHE A 1 270 ? 14.066 17.200 -25.511 1.00 57.41 270 PHE A N 1
ATOM 2123 C CA . PHE A 1 270 ? 14.039 17.868 -24.205 1.00 57.41 270 PHE A CA 1
ATOM 2124 C C . PHE A 1 270 ? 15.416 18.125 -23.645 1.00 57.41 270 PHE A C 1
ATOM 2126 O O . PHE A 1 270 ? 15.663 19.206 -23.118 1.00 57.41 270 PHE A O 1
ATOM 2133 N N . GLU A 1 271 ? 16.309 17.146 -23.773 1.00 54.88 271 GLU A N 1
ATOM 2134 C CA . GLU A 1 271 ? 17.675 17.278 -23.276 1.00 54.88 271 GLU A CA 1
ATOM 2135 C C . GLU A 1 271 ? 18.394 18.441 -23.976 1.00 54.88 271 GLU A C 1
ATOM 2137 O O . GLU A 1 271 ? 19.202 19.140 -23.366 1.00 54.88 271 GLU A O 1
ATOM 2142 N N . LYS A 1 272 ? 18.052 18.692 -25.247 1.00 58.31 272 LYS A N 1
ATOM 2143 C CA . LYS A 1 272 ? 18.665 19.732 -26.083 1.00 58.31 272 LYS A CA 1
ATOM 2144 C C . LYS A 1 272 ? 18.040 21.122 -25.930 1.00 58.31 272 LYS A C 1
ATOM 2146 O O . LYS A 1 272 ? 18.760 22.108 -26.071 1.00 58.31 272 LYS A O 1
ATOM 2151 N N . ASN A 1 273 ? 16.733 21.241 -25.677 1.00 61.69 273 ASN A N 1
ATOM 2152 C CA . ASN A 1 273 ? 16.069 22.539 -25.492 1.00 61.69 273 ASN A CA 1
ATOM 2153 C C . ASN A 1 273 ? 14.917 22.458 -24.470 1.00 61.69 273 ASN A C 1
ATOM 2155 O O . ASN A 1 273 ? 13.753 22.372 -24.864 1.00 61.69 273 ASN A O 1
ATOM 2159 N N . PRO A 1 274 ? 15.223 22.530 -23.164 1.00 59.38 274 PRO A N 1
ATOM 2160 C CA . PRO A 1 274 ? 14.283 22.186 -22.099 1.00 59.38 274 PRO A CA 1
ATOM 2161 C C . PRO A 1 274 ? 13.000 23.014 -22.131 1.00 59.38 274 PRO A C 1
ATOM 2163 O O . PRO A 1 274 ? 11.915 22.467 -22.018 1.00 59.38 274 PRO A O 1
ATOM 2166 N N . LYS A 1 275 ? 13.100 24.330 -22.349 1.00 61.56 275 LYS A N 1
ATOM 2167 C CA . LYS A 1 275 ? 11.943 25.229 -22.252 1.00 61.56 275 LYS A CA 1
ATOM 2168 C C . LYS A 1 275 ? 10.948 25.037 -23.400 1.00 61.56 275 LYS A C 1
ATOM 2170 O O . LYS A 1 275 ? 9.772 24.811 -23.159 1.00 61.56 275 LYS A O 1
ATOM 2175 N N . MET A 1 276 ? 11.423 25.069 -24.648 1.00 58.81 276 MET A N 1
ATOM 2176 C CA . MET A 1 276 ? 10.555 24.871 -25.820 1.00 58.81 276 MET A CA 1
ATOM 2177 C C . MET A 1 276 ? 10.049 23.423 -25.918 1.00 58.81 276 MET A C 1
ATOM 2179 O O . MET A 1 276 ? 8.950 23.181 -26.415 1.00 58.81 276 MET A O 1
ATOM 2183 N N . ALA A 1 277 ? 10.839 22.460 -25.435 1.00 61.16 277 ALA A N 1
ATOM 2184 C CA . ALA A 1 277 ? 10.425 21.068 -25.369 1.00 61.16 277 ALA A CA 1
ATOM 2185 C C . ALA A 1 277 ? 9.342 20.831 -24.314 1.00 61.16 277 ALA A C 1
ATOM 2187 O O . ALA A 1 277 ? 8.498 19.971 -24.535 1.00 61.16 277 ALA A O 1
ATOM 2188 N N . ILE A 1 278 ? 9.314 21.587 -23.214 1.00 63.94 278 ILE A N 1
ATOM 2189 C CA . ILE A 1 278 ? 8.291 21.430 -22.174 1.00 63.94 278 ILE A CA 1
ATOM 2190 C C . ILE A 1 278 ? 6.927 21.904 -22.660 1.00 63.94 278 ILE A C 1
ATOM 2192 O O . ILE A 1 278 ? 5.984 21.132 -22.544 1.00 63.94 278 ILE A O 1
ATOM 2196 N N . ASP A 1 279 ? 6.820 23.064 -23.310 1.00 67.25 279 ASP A N 1
ATOM 2197 C CA . ASP A 1 279 ? 5.537 23.537 -23.860 1.00 67.25 279 ASP A CA 1
ATOM 2198 C C . ASP A 1 279 ? 4.977 22.550 -24.904 1.00 67.25 279 ASP A C 1
ATOM 2200 O O . ASP A 1 279 ? 3.815 22.137 -24.853 1.00 67.25 279 ASP A O 1
ATOM 2204 N N . GLN A 1 280 ? 5.832 22.097 -25.832 1.00 68.00 280 GLN A N 1
ATOM 2205 C CA . GLN A 1 280 ? 5.463 21.096 -26.842 1.00 68.00 280 GLN A CA 1
ATOM 2206 C C . GLN A 1 280 ? 5.085 19.756 -26.210 1.00 68.00 280 GLN A C 1
ATOM 2208 O O . GLN A 1 280 ? 4.210 19.051 -26.706 1.00 68.00 280 GLN A O 1
ATOM 2213 N N . THR A 1 281 ? 5.718 19.407 -25.100 1.00 66.81 281 THR A N 1
ATOM 2214 C CA . THR A 1 281 ? 5.462 18.150 -24.404 1.00 66.81 281 THR A CA 1
ATOM 2215 C C . THR A 1 281 ? 4.220 18.191 -23.583 1.00 66.81 281 THR A C 1
ATOM 2217 O O . THR A 1 281 ? 3.470 17.233 -23.620 1.00 66.81 281 THR A O 1
ATOM 2220 N N . VAL A 1 282 ? 3.978 19.264 -22.846 1.00 71.69 282 VAL A N 1
ATOM 2221 C CA . VAL A 1 282 ? 2.731 19.436 -22.119 1.00 71.69 282 VAL A CA 1
ATOM 2222 C C . VAL A 1 282 ? 1.577 19.346 -23.117 1.00 71.69 282 VAL A C 1
ATOM 2224 O O . VAL A 1 282 ? 0.618 18.632 -22.850 1.00 71.69 282 VAL A O 1
ATOM 2227 N N . ALA A 1 283 ? 1.705 19.929 -24.314 1.00 76.88 283 ALA A N 1
ATOM 2228 C CA . ALA A 1 283 ? 0.728 19.746 -25.389 1.00 76.88 283 ALA A CA 1
ATOM 2229 C C . ALA A 1 283 ? 0.602 18.281 -25.869 1.00 76.88 283 ALA A C 1
ATOM 2231 O O . ALA A 1 283 ? -0.511 17.785 -26.036 1.00 76.88 283 ALA A O 1
ATOM 2232 N N . LEU A 1 284 ? 1.714 17.559 -26.059 1.00 73.75 284 LEU A N 1
ATOM 2233 C CA . LEU A 1 284 ? 1.697 16.135 -26.433 1.00 73.75 284 LEU A CA 1
ATOM 2234 C C . LEU A 1 284 ? 1.112 15.236 -25.332 1.00 73.75 284 LEU A C 1
ATOM 2236 O O . LEU A 1 284 ? 0.342 14.325 -25.623 1.00 73.75 284 LEU A O 1
ATOM 2240 N N . LEU A 1 285 ? 1.453 15.498 -24.072 1.00 76.38 285 LEU A N 1
ATOM 2241 C CA . LEU A 1 285 ? 0.942 14.791 -22.908 1.00 76.38 285 LEU A CA 1
ATOM 2242 C C . LEU A 1 285 ? -0.551 15.037 -22.759 1.00 76.38 285 LEU A C 1
ATOM 2244 O O . LEU A 1 285 ? -1.270 14.067 -22.578 1.00 76.38 285 LEU A O 1
ATOM 2248 N N . ARG A 1 286 ? -1.040 16.274 -22.928 1.00 80.88 286 ARG A N 1
ATOM 2249 C CA . ARG A 1 286 ? -2.488 16.557 -22.951 1.00 80.88 286 ARG A CA 1
ATOM 2250 C C . ARG A 1 286 ? -3.209 15.656 -23.957 1.00 80.88 286 ARG A C 1
ATOM 2252 O O . ARG A 1 286 ? -4.147 14.966 -23.577 1.00 80.88 286 ARG A O 1
ATOM 2259 N N . ASN A 1 287 ? -2.704 15.573 -25.190 1.00 80.56 287 ASN A N 1
ATOM 2260 C CA . ASN A 1 287 ? -3.298 14.722 -26.228 1.00 80.56 287 ASN A CA 1
ATOM 2261 C C . ASN A 1 287 ? -3.255 13.223 -25.879 1.00 80.56 287 ASN A C 1
ATOM 2263 O O . ASN A 1 287 ? -4.194 12.490 -26.177 1.00 80.56 287 ASN A O 1
ATOM 2267 N N . ASN A 1 288 ? -2.168 12.751 -25.263 1.00 79.06 288 ASN A N 1
ATOM 2268 C CA . ASN A 1 288 ? -2.018 11.343 -24.897 1.00 79.06 288 ASN A CA 1
ATOM 2269 C C . ASN A 1 288 ? -2.858 10.962 -23.668 1.00 79.06 288 ASN A C 1
ATOM 2271 O O . ASN A 1 288 ? -3.383 9.850 -23.617 1.00 79.06 288 ASN A O 1
ATOM 2275 N N . VAL A 1 289 ? -2.986 11.860 -22.689 1.00 82.00 289 VAL A N 1
ATOM 2276 C CA . VAL A 1 289 ? -3.676 11.598 -21.422 1.00 82.00 289 VAL A CA 1
ATOM 2277 C C . VAL A 1 289 ? -5.182 11.434 -21.620 1.00 82.00 289 VAL A C 1
ATOM 2279 O O . VAL A 1 289 ? -5.767 10.561 -20.984 1.00 82.00 289 VAL A O 1
ATOM 2282 N N . ASP A 1 290 ? -5.811 12.188 -22.528 1.00 82.75 290 ASP A N 1
ATOM 2283 C CA . ASP A 1 290 ? -7.257 12.062 -22.778 1.00 82.75 290 ASP A CA 1
ATOM 2284 C C . ASP A 1 290 ? -7.656 10.626 -23.184 1.00 82.75 290 ASP A C 1
ATOM 2286 O O . ASP A 1 290 ? -8.759 10.173 -22.874 1.00 82.75 290 ASP A O 1
ATOM 2290 N N . SER A 1 291 ? -6.740 9.874 -23.811 1.00 82.62 291 SER A N 1
ATOM 2291 C CA . SER A 1 291 ? -6.957 8.461 -24.156 1.00 82.62 291 SER A CA 1
ATOM 2292 C C . SER A 1 291 ? -6.899 7.494 -22.962 1.00 82.62 291 SER A C 1
ATOM 2294 O O . SER A 1 291 ? -7.450 6.402 -23.058 1.00 82.62 291 SER A O 1
ATOM 2296 N N . GLU A 1 292 ? -6.280 7.886 -21.842 1.00 83.06 292 GLU A N 1
ATOM 2297 C CA . GLU A 1 292 ? -6.133 7.064 -20.625 1.00 83.06 292 GLU A CA 1
ATOM 2298 C C . GLU A 1 292 ? -7.334 7.189 -19.675 1.00 83.06 292 GLU A C 1
ATOM 2300 O O . GLU A 1 292 ? -7.646 6.261 -18.926 1.00 83.06 292 GLU A O 1
ATOM 2305 N N . ILE A 1 293 ? -8.023 8.338 -19.695 1.00 88.25 293 ILE A N 1
ATOM 2306 C CA . ILE A 1 293 ? -9.098 8.668 -18.744 1.00 88.25 293 ILE A CA 1
ATOM 2307 C C . ILE A 1 293 ? -10.197 7.587 -18.690 1.00 88.25 293 ILE A C 1
ATOM 2309 O O . ILE A 1 293 ? -10.558 7.187 -17.578 1.00 88.25 293 ILE A O 1
ATOM 2313 N N . PRO A 1 294 ? -10.735 7.073 -19.819 1.00 88.31 294 PRO A N 1
ATOM 2314 C CA . PRO A 1 294 ? -11.819 6.091 -19.768 1.00 88.31 294 PRO A CA 1
ATOM 2315 C C . PRO A 1 294 ? -11.431 4.791 -19.055 1.00 88.31 294 PRO A C 1
ATOM 2317 O O . PRO A 1 294 ? -12.226 4.264 -18.277 1.00 88.31 294 PRO A O 1
ATOM 2320 N N . GLU A 1 295 ? -10.217 4.284 -19.287 1.00 83.69 295 GLU A N 1
ATOM 2321 C CA . GLU A 1 295 ? -9.735 3.045 -18.666 1.00 83.69 295 GLU A CA 1
ATOM 2322 C C . GLU A 1 295 ? -9.484 3.241 -17.166 1.00 83.69 295 GLU A C 1
ATOM 2324 O O . GLU A 1 295 ? -9.929 2.432 -16.350 1.00 83.69 295 GLU A O 1
ATOM 2329 N N . LEU A 1 296 ? -8.863 4.362 -16.787 1.00 86.19 296 LEU A N 1
ATOM 2330 C CA . LEU A 1 296 ? -8.613 4.704 -15.386 1.00 86.19 296 LEU A CA 1
ATOM 2331 C C . LEU A 1 296 ? -9.906 4.868 -14.584 1.00 86.19 296 LEU A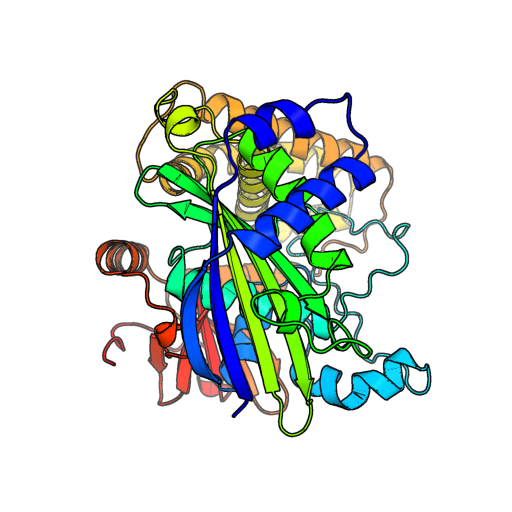 C 1
ATOM 2333 O O . LEU A 1 296 ? -9.993 4.385 -13.455 1.00 86.19 296 LEU A O 1
ATOM 2337 N N . LEU A 1 297 ? -10.926 5.510 -15.158 1.00 89.50 297 LEU A N 1
ATOM 2338 C CA . LEU A 1 297 ? -12.234 5.633 -14.514 1.00 89.50 297 LEU A CA 1
ATOM 2339 C C . LEU A 1 297 ? -12.959 4.290 -14.440 1.00 89.50 297 LEU A C 1
ATOM 2341 O O . LEU A 1 297 ? -13.560 3.985 -13.408 1.00 89.50 297 LEU A O 1
ATOM 2345 N N . ALA A 1 298 ? -12.872 3.462 -15.485 1.00 85.38 298 ALA A N 1
ATOM 2346 C CA . ALA A 1 298 ? -13.434 2.115 -15.459 1.00 85.38 298 ALA A CA 1
ATOM 2347 C C . ALA A 1 298 ? -12.807 1.262 -14.342 1.00 85.38 298 ALA A C 1
ATOM 2349 O O . ALA A 1 298 ? -13.525 0.524 -13.664 1.00 85.38 298 ALA A O 1
ATOM 2350 N N . GLU A 1 299 ? -11.502 1.397 -14.096 1.00 82.56 299 GLU A N 1
ATOM 2351 C CA . GLU A 1 299 ? -10.812 0.744 -12.980 1.00 82.56 299 GLU A CA 1
ATOM 2352 C C . GLU A 1 299 ? -11.235 1.334 -11.624 1.00 82.56 299 GLU A C 1
ATOM 2354 O O . GLU A 1 299 ? -11.659 0.593 -10.734 1.00 82.56 299 GLU A O 1
ATOM 2359 N N . ALA A 1 300 ? -11.196 2.6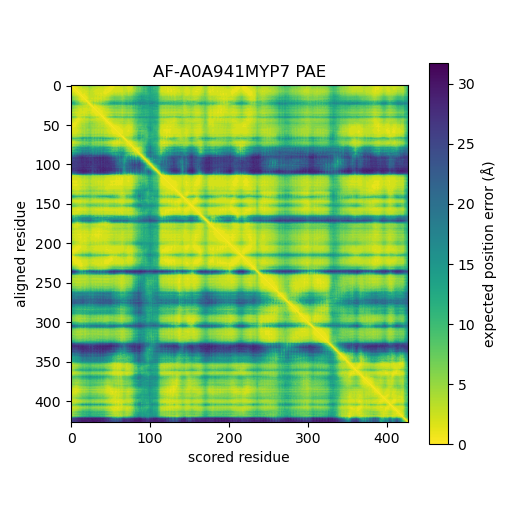63 -11.485 1.00 86.25 300 ALA A N 1
ATOM 2360 C CA . ALA A 1 300 ? -11.487 3.378 -10.241 1.00 86.25 300 ALA A CA 1
ATOM 2361 C C . ALA A 1 300 ? -12.936 3.231 -9.765 1.00 86.25 300 ALA A C 1
ATOM 2363 O O . ALA A 1 300 ? -13.194 3.286 -8.564 1.00 86.25 300 ALA A O 1
ATOM 2364 N N . ARG A 1 301 ? -13.881 3.063 -10.694 1.00 85.25 301 ARG A N 1
ATOM 2365 C CA . ARG A 1 301 ? -15.314 2.903 -10.414 1.00 85.25 301 ARG A CA 1
ATOM 2366 C C . ARG A 1 301 ? -15.823 1.486 -10.661 1.00 85.25 301 ARG A C 1
ATOM 2368 O O . ARG A 1 301 ? -17.027 1.254 -10.596 1.00 85.25 301 ARG A O 1
ATOM 2375 N N . ARG A 1 302 ? -14.941 0.534 -10.986 1.00 78.69 302 ARG A N 1
ATOM 2376 C CA . ARG A 1 302 ? -15.316 -0.853 -11.326 1.00 78.69 302 ARG A CA 1
ATOM 2377 C C . ARG A 1 302 ? -16.422 -0.929 -12.392 1.00 78.69 302 ARG A C 1
ATOM 2379 O O . ARG A 1 302 ? -17.351 -1.725 -12.293 1.00 78.69 302 ARG A O 1
ATOM 2386 N N . GLY A 1 303 ? -16.324 -0.077 -13.412 1.00 70.19 303 GLY A N 1
ATOM 2387 C CA . GLY A 1 303 ? -17.283 0.010 -14.517 1.00 70.19 303 GLY A CA 1
ATOM 2388 C C . GLY A 1 303 ? -18.583 0.759 -14.204 1.00 70.19 303 GLY A C 1
ATOM 2389 O O . GLY A 1 303 ? -19.443 0.855 -15.077 1.00 70.19 303 GLY A O 1
ATOM 2390 N N . GLN A 1 304 ? -18.744 1.309 -12.999 1.00 76.12 304 GLN A N 1
ATOM 2391 C CA . GLN A 1 304 ? -19.820 2.248 -12.684 1.00 76.12 304 GLN A CA 1
ATOM 2392 C C . GLN A 1 304 ? -19.435 3.644 -13.204 1.00 76.12 304 GLN A C 1
ATOM 2394 O O . GLN A 1 304 ? -18.256 3.973 -13.306 1.00 76.12 304 GLN A O 1
ATOM 2399 N N . SER A 1 305 ? -20.403 4.483 -13.568 1.00 68.75 305 SER A N 1
ATOM 2400 C CA . SER A 1 305 ? -20.118 5.848 -14.034 1.00 68.75 305 SER A CA 1
ATOM 2401 C C . SER A 1 305 ? -20.832 6.865 -13.157 1.00 68.75 305 SER A C 1
ATOM 2403 O O . SER A 1 305 ? -22.055 6.812 -13.022 1.00 68.75 305 SER A O 1
ATOM 2405 N N . GLY A 1 306 ? -20.073 7.791 -12.572 1.00 72.12 306 GLY A N 1
ATOM 2406 C CA . GLY A 1 306 ? -20.603 8.989 -11.937 1.00 72.12 306 GLY A CA 1
ATOM 2407 C C . GLY A 1 306 ? -20.713 10.134 -12.942 1.00 72.12 306 GLY A C 1
ATOM 2408 O O . GLY A 1 306 ? -19.851 10.318 -13.804 1.00 72.12 306 GLY A O 1
ATOM 2409 N N . ALA A 1 307 ? -21.779 10.929 -12.836 1.00 74.12 307 ALA A N 1
ATOM 2410 C CA . ALA A 1 307 ? -21.877 12.172 -13.591 1.00 74.12 307 ALA A CA 1
ATOM 2411 C C . ALA A 1 307 ? -20.748 13.128 -13.158 1.00 74.12 307 ALA A C 1
ATOM 2413 O O . ALA A 1 307 ? -20.618 13.423 -11.973 1.00 74.12 307 ALA A O 1
ATOM 2414 N N . GLY A 1 308 ? -19.948 13.608 -14.114 1.00 85.56 308 GLY A N 1
ATOM 2415 C CA . GLY A 1 308 ? -18.859 14.562 -13.865 1.00 85.56 308 GLY A CA 1
ATOM 2416 C C . GLY A 1 308 ? -17.513 13.950 -13.452 1.00 85.56 308 GLY A C 1
ATOM 2417 O O . GLY A 1 308 ? -16.559 14.702 -13.281 1.00 85.56 308 GLY A O 1
ATOM 2418 N N . ASP A 1 309 ? -17.392 12.619 -13.338 1.00 88.88 309 ASP A N 1
ATOM 2419 C CA . ASP A 1 309 ? -16.112 11.963 -13.001 1.00 88.88 309 ASP A CA 1
ATOM 2420 C C . ASP A 1 309 ? -15.022 12.261 -14.049 1.00 88.88 309 ASP A C 1
ATOM 2422 O O . ASP A 1 309 ? -13.865 12.502 -13.703 1.00 88.88 309 ASP A O 1
ATOM 2426 N N . PHE A 1 310 ? -15.405 12.280 -15.332 1.00 90.62 310 PHE A N 1
ATOM 2427 C CA . PHE A 1 310 ? -14.510 12.621 -16.441 1.00 90.62 310 PHE A CA 1
ATOM 2428 C C . PHE A 1 310 ? -13.978 14.049 -16.312 1.00 90.62 310 PHE A C 1
ATOM 2430 O O . PHE A 1 310 ? -12.766 14.251 -16.313 1.00 90.62 310 PHE A O 1
ATOM 2437 N N . ASP A 1 311 ? -14.875 15.020 -16.136 1.00 91.31 311 ASP A N 1
ATOM 2438 C CA . ASP A 1 311 ? -14.515 16.435 -16.028 1.00 91.31 311 ASP A CA 1
ATOM 2439 C C . ASP A 1 311 ? -13.645 16.698 -14.790 1.00 91.31 311 ASP A C 1
ATOM 2441 O O . ASP A 1 311 ? -12.689 17.471 -14.853 1.00 91.31 311 ASP A O 1
ATOM 2445 N N . ALA A 1 312 ? -13.932 16.022 -13.673 1.00 92.06 312 ALA A N 1
ATOM 2446 C CA . ALA A 1 312 ? -13.155 16.134 -12.443 1.00 92.06 312 ALA A CA 1
ATOM 2447 C C . ALA A 1 312 ? -11.723 15.601 -12.612 1.00 92.06 312 ALA A C 1
ATOM 2449 O O . ALA A 1 312 ? -10.764 16.280 -12.244 1.00 92.06 312 ALA A O 1
ATOM 2450 N N . LEU A 1 313 ? -11.557 14.416 -13.212 1.00 92.12 313 LEU A N 1
ATOM 2451 C CA . LEU A 1 313 ? -10.226 13.864 -13.479 1.00 92.12 313 LEU A CA 1
ATOM 2452 C C . LEU A 1 313 ? -9.474 14.708 -14.514 1.00 92.12 313 LEU A C 1
ATOM 2454 O O . LEU A 1 313 ? -8.291 15.004 -14.334 1.00 92.12 313 LEU A O 1
ATOM 2458 N N . GLN A 1 314 ? -10.161 15.156 -15.567 1.00 91.44 314 GLN A N 1
ATOM 2459 C CA . GLN A 1 314 ? -9.574 16.034 -16.570 1.00 91.44 314 GLN A CA 1
ATOM 2460 C C . GLN A 1 314 ? -9.090 17.347 -15.939 1.00 91.44 314 GLN A C 1
ATOM 2462 O O . GLN A 1 314 ? -7.980 17.788 -16.242 1.00 91.44 314 GLN A O 1
ATOM 2467 N N . PHE A 1 315 ? -9.857 17.948 -15.026 1.00 92.31 315 PHE A N 1
ATOM 2468 C CA . PHE A 1 315 ? -9.440 19.142 -14.291 1.00 92.31 315 PHE A CA 1
ATOM 2469 C C . PHE A 1 315 ? -8.149 18.913 -13.488 1.00 92.31 315 PHE A C 1
ATOM 2471 O O . PHE A 1 315 ? -7.215 19.709 -13.605 1.00 92.31 315 PHE A O 1
ATOM 2478 N N . GLU A 1 316 ? -8.045 17.810 -12.741 1.00 92.06 316 GLU A N 1
ATOM 2479 C CA . GLU A 1 316 ? -6.836 17.498 -11.962 1.00 92.06 316 GLU A CA 1
ATOM 2480 C C . GLU A 1 316 ? -5.604 17.250 -12.843 1.00 92.06 316 GLU A C 1
ATOM 2482 O O . GLU A 1 316 ? -4.504 17.721 -12.541 1.00 92.06 316 GLU A O 1
ATOM 2487 N N . ILE A 1 317 ? -5.783 16.588 -13.990 1.00 87.12 317 ILE A N 1
ATOM 2488 C CA . ILE A 1 317 ? -4.730 16.437 -15.005 1.00 87.12 317 ILE A CA 1
ATOM 2489 C C . ILE A 1 317 ? -4.253 17.810 -15.488 1.00 87.12 317 ILE A C 1
ATOM 2491 O O . ILE A 1 317 ? -3.048 18.058 -15.564 1.00 87.12 317 ILE A O 1
ATOM 2495 N N . HIS A 1 318 ? -5.183 18.721 -15.790 1.00 87.75 318 HIS A N 1
ATOM 2496 C CA . HIS A 1 318 ? -4.844 20.072 -16.233 1.00 87.75 318 HIS A CA 1
ATOM 2497 C C . HIS A 1 318 ? -4.056 20.830 -15.159 1.00 87.75 318 HIS A C 1
ATOM 2499 O O . HIS A 1 318 ? -3.051 21.462 -15.484 1.00 87.75 318 HIS A O 1
ATOM 2505 N N . GLN A 1 319 ? -4.460 20.734 -13.890 1.00 87.44 319 GLN A N 1
ATOM 2506 C CA . GLN A 1 319 ? -3.738 21.351 -12.775 1.00 87.44 319 GLN A CA 1
ATOM 2507 C C . GLN A 1 319 ? -2.333 20.771 -12.601 1.00 87.4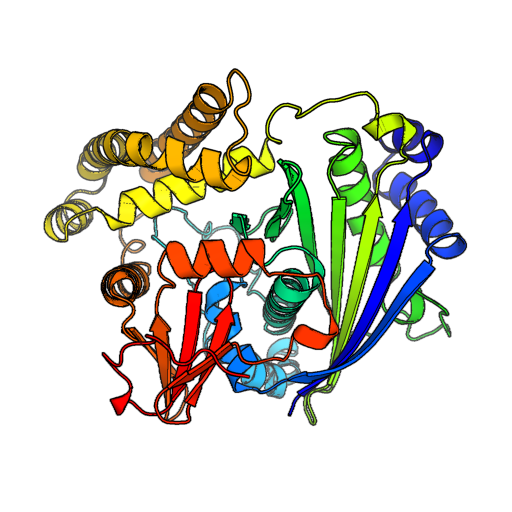4 319 GLN A C 1
ATOM 2509 O O . GLN A 1 319 ? -1.373 21.515 -12.393 1.00 87.44 319 GLN A O 1
ATOM 2514 N N . LEU A 1 320 ? -2.181 19.450 -12.710 1.00 82.31 320 LEU A N 1
ATOM 2515 C CA . LEU A 1 320 ? -0.881 18.791 -12.621 1.00 82.31 320 LEU A CA 1
ATOM 2516 C C . LEU A 1 320 ? 0.057 19.223 -13.755 1.00 82.31 320 LEU A C 1
ATOM 2518 O O . LEU A 1 320 ? 1.199 19.595 -13.491 1.00 82.31 320 LEU A O 1
ATOM 2522 N N . LEU A 1 321 ? -0.423 19.233 -14.999 1.00 80.38 321 LEU A N 1
ATOM 2523 C CA . LEU A 1 321 ? 0.373 19.650 -16.154 1.00 80.38 321 LEU A CA 1
ATOM 2524 C C . LEU A 1 321 ? 0.752 21.136 -16.090 1.00 80.38 321 LEU A C 1
ATOM 2526 O O . LEU A 1 321 ? 1.892 21.477 -16.392 1.00 80.38 321 LEU A O 1
ATOM 2530 N N . ASN A 1 322 ? -0.151 22.004 -15.622 1.00 81.62 322 ASN A N 1
ATOM 2531 C CA . ASN A 1 322 ? 0.153 23.420 -15.395 1.00 81.62 322 ASN A CA 1
ATOM 2532 C C . ASN A 1 322 ? 1.226 23.606 -14.307 1.00 81.62 322 ASN A C 1
ATOM 2534 O O . ASN A 1 322 ? 2.075 24.488 -14.426 1.00 81.62 322 ASN A O 1
ATOM 2538 N N . ARG A 1 323 ? 1.208 22.798 -13.235 1.00 77.88 323 ARG A N 1
ATOM 2539 C CA . ARG A 1 323 ? 2.273 22.816 -12.215 1.00 77.88 323 ARG A CA 1
ATOM 2540 C C . ARG A 1 323 ? 3.620 22.430 -12.820 1.00 77.88 323 ARG A C 1
ATOM 2542 O O . ARG A 1 323 ? 4.576 23.175 -12.658 1.00 77.88 323 ARG A O 1
ATOM 2549 N N . ILE A 1 324 ? 3.666 21.348 -13.599 1.00 70.56 324 ILE A N 1
ATOM 2550 C CA . ILE A 1 324 ? 4.881 20.892 -14.297 1.00 70.56 324 ILE A CA 1
ATOM 2551 C C . ILE A 1 324 ? 5.433 21.982 -15.232 1.00 70.56 324 ILE A C 1
ATOM 2553 O O . ILE A 1 324 ? 6.633 22.264 -15.220 1.00 70.56 324 ILE A O 1
ATOM 2557 N N . GLU A 1 325 ? 4.562 22.621 -16.016 1.00 69.62 325 GLU A N 1
ATOM 2558 C CA . GLU A 1 325 ? 4.919 23.728 -16.910 1.00 69.62 325 GLU A CA 1
ATOM 2559 C C . GLU A 1 325 ? 5.543 24.897 -16.125 1.00 69.62 325 GLU A C 1
ATOM 2561 O O . GLU A 1 325 ? 6.624 25.377 -16.469 1.00 69.62 325 GLU A O 1
ATOM 2566 N N . ASN A 1 326 ? 4.933 25.290 -15.003 1.00 67.88 326 ASN A N 1
ATOM 2567 C CA . ASN A 1 326 ? 5.410 26.397 -14.173 1.00 67.88 326 ASN A CA 1
ATOM 2568 C C . ASN A 1 326 ? 6.694 26.071 -13.387 1.00 67.88 326 ASN A C 1
ATOM 2570 O O . ASN A 1 326 ? 7.589 26.917 -13.314 1.00 67.88 326 ASN A O 1
ATOM 2574 N N . ASP A 1 327 ? 6.828 24.862 -12.837 1.00 64.19 327 ASP A N 1
ATOM 2575 C CA . ASP A 1 327 ? 7.995 24.437 -12.049 1.00 64.19 327 ASP A CA 1
ATOM 2576 C C . ASP A 1 327 ? 9.248 24.279 -12.918 1.00 64.19 327 ASP A C 1
ATOM 2578 O O . ASP A 1 327 ? 10.370 24.570 -12.490 1.00 64.19 327 ASP A O 1
ATOM 2582 N N . SER A 1 328 ? 9.071 23.912 -14.187 1.00 54.47 328 SER A N 1
ATOM 2583 C CA . SER A 1 328 ? 10.174 23.781 -15.137 1.00 54.47 328 SER A CA 1
ATOM 2584 C C . SER A 1 328 ? 10.917 25.083 -15.442 1.00 54.47 328 SER A C 1
ATOM 2586 O O . SER A 1 328 ? 12.092 25.060 -15.816 1.00 54.47 328 SER A O 1
ATOM 2588 N N . SER A 1 329 ? 10.278 26.233 -15.207 1.00 50.38 329 SER A N 1
ATOM 2589 C CA . SER A 1 329 ? 10.932 27.539 -15.289 1.00 50.38 329 SER A CA 1
ATOM 2590 C C . SER A 1 329 ? 12.064 27.711 -14.255 1.00 50.38 329 SER A C 1
ATOM 2592 O O . SER A 1 329 ? 12.829 28.673 -14.350 1.00 50.38 329 SER A O 1
ATOM 2594 N N . ARG A 1 330 ? 12.200 26.773 -13.296 1.00 46.16 330 ARG A N 1
ATOM 2595 C CA . ARG A 1 330 ? 13.151 26.805 -12.172 1.00 46.16 330 ARG A CA 1
ATOM 2596 C C . ARG A 1 330 ? 14.147 25.629 -12.092 1.00 46.16 330 ARG A C 1
ATOM 2598 O O . ARG A 1 330 ? 15.036 25.700 -11.247 1.00 46.16 330 ARG A O 1
ATOM 2605 N N . ALA A 1 331 ? 14.072 24.581 -12.924 1.00 44.97 331 ALA A N 1
ATOM 2606 C CA . ALA A 1 331 ? 14.855 23.342 -12.729 1.00 44.97 331 ALA A CA 1
ATOM 2607 C C . ALA A 1 331 ? 15.816 22.975 -13.885 1.00 44.97 331 ALA A C 1
ATOM 2609 O O . ALA A 1 331 ? 15.489 23.101 -15.062 1.00 44.97 331 ALA A O 1
ATOM 2610 N N . SER A 1 332 ? 17.017 22.488 -13.537 1.00 40.16 332 SER A N 1
ATOM 2611 C CA . SER A 1 332 ? 18.088 22.071 -14.455 1.00 40.16 332 SER A CA 1
ATOM 2612 C C . SER A 1 332 ? 17.912 20.638 -15.000 1.00 40.16 332 SER A C 1
ATOM 2614 O O . SER A 1 332 ? 17.301 19.766 -14.386 1.00 40.16 332 SER A O 1
ATOM 2616 N N . VAL A 1 333 ? 18.493 20.401 -16.180 1.00 39.84 333 VAL A N 1
ATOM 2617 C CA . VAL A 1 333 ? 18.211 19.328 -17.164 1.00 39.84 333 VAL A CA 1
ATOM 2618 C C . VAL A 1 333 ? 18.655 17.907 -16.753 1.00 39.84 333 VAL A C 1
ATOM 2620 O O . VAL A 1 333 ? 18.401 16.943 -17.464 1.00 39.84 333 VAL A O 1
ATOM 2623 N N . GLY A 1 334 ? 19.277 17.711 -15.589 1.00 37.84 334 GLY A N 1
ATOM 2624 C CA . GLY A 1 334 ? 19.861 16.413 -15.201 1.00 37.84 334 GLY A CA 1
ATOM 2625 C C . GLY A 1 334 ? 18.876 15.314 -14.758 1.00 37.84 334 GLY A C 1
ATOM 2626 O O . GLY A 1 334 ? 19.320 14.239 -14.362 1.00 37.84 334 GLY A O 1
ATOM 2627 N N . ARG A 1 335 ? 17.558 15.563 -14.767 1.00 43.56 335 ARG A N 1
ATOM 2628 C CA . ARG A 1 335 ? 16.572 14.797 -13.971 1.00 43.56 335 ARG A CA 1
ATOM 2629 C C . ARG A 1 335 ? 15.762 13.724 -14.724 1.00 43.56 335 ARG A C 1
ATOM 2631 O O . ARG A 1 335 ? 15.070 12.947 -14.076 1.00 43.56 335 ARG A O 1
ATOM 2638 N N . PHE A 1 336 ? 15.879 13.605 -16.050 1.00 43.06 336 PHE A N 1
ATOM 2639 C CA . PHE A 1 336 ? 14.964 12.783 -16.873 1.00 43.06 336 PHE A CA 1
ATOM 2640 C C . PHE A 1 336 ? 15.408 11.333 -17.164 1.00 43.06 336 PHE A C 1
ATOM 2642 O O . PHE A 1 336 ? 14.619 10.534 -17.664 1.00 43.06 336 PHE A O 1
ATOM 2649 N N . ASN A 1 337 ? 16.641 10.940 -16.828 1.00 37.00 337 ASN A N 1
ATOM 2650 C CA . ASN A 1 337 ? 17.189 9.640 -17.255 1.00 37.00 337 ASN A CA 1
ATOM 2651 C C . ASN A 1 337 ? 16.790 8.428 -16.383 1.00 37.00 337 ASN A C 1
ATOM 2653 O O . ASN A 1 337 ? 16.991 7.281 -16.788 1.00 37.00 337 ASN A O 1
ATOM 2657 N N . ILE A 1 338 ? 16.196 8.648 -15.206 1.00 42.88 338 ILE A N 1
ATOM 2658 C CA . ILE A 1 338 ? 15.996 7.600 -14.185 1.00 42.88 338 ILE A CA 1
ATOM 2659 C C . ILE A 1 338 ? 14.724 6.746 -14.428 1.00 42.88 338 ILE A C 1
ATOM 2661 O O . ILE A 1 338 ? 14.676 5.589 -14.016 1.00 42.88 338 ILE A O 1
ATOM 2665 N N . GLY A 1 339 ? 13.750 7.224 -15.218 1.00 42.94 339 GLY A N 1
ATOM 2666 C CA . GLY A 1 339 ? 12.500 6.498 -15.525 1.00 42.94 339 GLY A CA 1
ATOM 2667 C C . GLY A 1 339 ? 12.529 5.568 -16.753 1.00 42.94 339 GLY A C 1
ATOM 2668 O O . GLY A 1 339 ? 11.636 4.740 -16.952 1.00 42.94 339 GLY A O 1
ATOM 2669 N N . ARG A 1 340 ? 13.565 5.662 -17.599 1.00 47.16 340 ARG A N 1
ATOM 2670 C CA . ARG A 1 340 ? 13.611 4.990 -18.915 1.00 47.16 340 ARG A CA 1
ATOM 2671 C C . ARG A 1 340 ? 13.700 3.463 -18.825 1.00 47.16 340 ARG A C 1
ATOM 2673 O O . ARG A 1 340 ? 13.149 2.766 -19.680 1.00 47.16 340 ARG A O 1
ATOM 2680 N N . ARG A 1 341 ? 14.372 2.939 -17.791 1.00 50.66 341 ARG A N 1
ATOM 2681 C CA . ARG A 1 341 ? 14.587 1.492 -17.597 1.00 50.66 341 ARG A CA 1
ATOM 2682 C C . ARG A 1 341 ? 13.281 0.750 -17.318 1.00 50.66 341 ARG A C 1
ATOM 2684 O O . ARG A 1 341 ? 12.984 -0.216 -18.008 1.00 50.66 341 ARG A O 1
ATOM 2691 N N . LEU A 1 342 ? 12.464 1.246 -16.388 1.00 52.66 342 LEU A N 1
ATOM 2692 C CA . LEU A 1 342 ? 11.168 0.633 -16.075 1.00 52.66 342 LEU A CA 1
ATOM 2693 C C . LEU A 1 342 ? 10.146 0.853 -17.184 1.00 52.66 342 LEU A C 1
ATOM 2695 O O . LEU A 1 342 ? 9.358 -0.044 -17.438 1.00 52.66 342 LEU A O 1
ATOM 2699 N N . SER A 1 343 ? 10.168 1.999 -17.872 1.00 52.31 343 SER A N 1
ATOM 2700 C CA . SER A 1 343 ? 9.295 2.219 -19.033 1.00 52.31 343 SER A CA 1
ATOM 2701 C C . SER A 1 343 ? 9.578 1.202 -20.152 1.00 52.31 343 SER A C 1
ATOM 2703 O O . SER A 1 343 ? 8.665 0.543 -20.643 1.00 52.31 343 SER A O 1
ATOM 2705 N N . SER A 1 344 ? 10.859 0.980 -20.476 1.00 56.72 344 SER A N 1
ATOM 2706 C CA . SER A 1 344 ? 11.270 -0.008 -21.488 1.00 56.72 344 SER A CA 1
ATOM 2707 C C . SER A 1 344 ? 10.968 -1.443 -21.045 1.00 56.72 344 SER A C 1
ATOM 2709 O O . SER A 1 344 ? 10.468 -2.241 -21.834 1.00 56.72 344 SER A O 1
ATOM 2711 N N . ALA A 1 345 ? 11.220 -1.762 -19.770 1.00 61.25 345 ALA A N 1
ATOM 2712 C CA . ALA A 1 345 ? 10.887 -3.063 -19.204 1.00 61.25 345 ALA A CA 1
ATOM 2713 C C . ALA A 1 345 ? 9.372 -3.307 -19.175 1.00 61.25 345 ALA A C 1
ATOM 2715 O O . ALA A 1 345 ? 8.949 -4.407 -19.487 1.00 61.25 345 ALA A O 1
ATOM 2716 N N . LYS A 1 346 ? 8.545 -2.294 -18.884 1.00 63.72 346 LYS A N 1
ATOM 2717 C CA . LYS A 1 346 ? 7.076 -2.392 -18.933 1.00 63.72 346 LYS A CA 1
ATOM 2718 C C . LYS A 1 346 ? 6.550 -2.606 -20.348 1.00 63.72 346 LYS A C 1
ATOM 2720 O O . LYS A 1 346 ? 5.636 -3.400 -20.529 1.00 63.72 346 LYS A O 1
ATOM 2725 N N . ALA A 1 347 ? 7.138 -1.941 -21.342 1.00 64.06 347 ALA A N 1
ATOM 2726 C CA . ALA A 1 347 ? 6.779 -2.152 -22.741 1.00 64.06 347 ALA A CA 1
ATOM 2727 C C . ALA A 1 347 ? 7.096 -3.585 -23.204 1.00 64.06 347 ALA A C 1
ATOM 2729 O O . ALA A 1 347 ? 6.276 -4.200 -23.878 1.00 64.06 347 ALA A O 1
ATOM 2730 N N . ALA A 1 348 ? 8.247 -4.133 -22.802 1.00 65.19 348 ALA A N 1
ATOM 2731 C CA . ALA A 1 348 ? 8.587 -5.535 -23.051 1.00 65.19 348 ALA A CA 1
ATOM 2732 C C . ALA A 1 348 ? 7.710 -6.498 -22.231 1.00 65.19 348 ALA A C 1
ATOM 2734 O O . ALA A 1 348 ? 7.260 -7.509 -22.745 1.00 65.19 348 ALA A O 1
ATOM 2735 N N . ALA A 1 349 ? 7.401 -6.154 -20.981 1.00 67.94 349 ALA A N 1
ATOM 2736 C CA . ALA A 1 349 ? 6.556 -6.943 -20.092 1.00 67.94 349 ALA A CA 1
ATOM 2737 C C . ALA A 1 349 ? 5.093 -7.023 -20.561 1.00 67.94 349 ALA A C 1
ATOM 2739 O O . ALA A 1 349 ? 4.405 -7.989 -20.233 1.00 67.94 349 ALA A O 1
ATOM 2740 N N . ALA A 1 350 ? 4.619 -6.042 -21.340 1.00 68.62 350 ALA A N 1
ATOM 2741 C CA . ALA A 1 350 ? 3.260 -6.000 -21.881 1.00 68.62 350 ALA A CA 1
ATOM 2742 C C . ALA A 1 350 ? 2.941 -7.170 -22.831 1.00 68.62 350 ALA A C 1
ATOM 2744 O O . ALA A 1 350 ? 1.769 -7.486 -23.027 1.00 68.62 350 ALA A O 1
ATOM 2745 N N . SER A 1 351 ? 3.956 -7.839 -23.396 1.00 71.69 351 SER A N 1
ATOM 2746 C CA . SER A 1 351 ? 3.769 -9.068 -24.180 1.00 71.69 351 SER A CA 1
ATOM 2747 C C . SER A 1 351 ? 3.568 -10.321 -23.315 1.00 71.69 351 SER A C 1
ATOM 2749 O O . SER A 1 351 ? 3.338 -11.392 -23.865 1.00 71.69 351 SER A O 1
ATOM 2751 N N . GLY A 1 352 ? 3.640 -10.212 -21.981 1.00 75.69 352 GLY A N 1
ATOM 2752 C CA . GLY A 1 352 ? 3.584 -11.352 -21.060 1.00 75.69 352 GLY A CA 1
ATOM 2753 C C . GLY A 1 352 ? 4.924 -12.077 -20.880 1.00 75.69 352 GLY A C 1
ATOM 2754 O O . GLY A 1 352 ? 4.962 -13.166 -20.299 1.00 75.69 352 GLY A O 1
ATOM 2755 N N . GLU A 1 353 ? 6.020 -11.489 -21.365 1.00 86.88 353 GLU A N 1
ATOM 2756 C CA . GLU A 1 353 ? 7.386 -11.994 -21.216 1.00 86.88 353 GLU A CA 1
ATOM 2757 C C . GLU A 1 353 ? 8.111 -11.360 -20.020 1.00 86.88 353 GLU A C 1
ATOM 2759 O O . GLU A 1 353 ? 7.903 -10.196 -19.679 1.00 86.88 353 GLU A O 1
ATOM 2764 N N . LEU A 1 354 ? 9.003 -12.127 -19.387 1.00 87.69 354 LEU A N 1
ATOM 2765 C CA . LEU A 1 354 ? 9.870 -11.648 -18.314 1.00 87.69 354 LEU A CA 1
ATOM 2766 C C . LEU A 1 354 ? 10.923 -10.675 -18.865 1.00 87.69 354 LEU A C 1
ATOM 2768 O O . LEU A 1 354 ? 11.929 -11.073 -19.460 1.00 87.69 354 LEU A O 1
ATOM 2772 N N . ALA A 1 355 ? 10.706 -9.386 -18.623 1.00 85.31 355 ALA A N 1
ATOM 2773 C CA . ALA A 1 355 ? 11.623 -8.307 -18.945 1.00 85.31 355 ALA A CA 1
ATOM 2774 C C . ALA A 1 355 ? 12.613 -8.073 -17.798 1.00 85.31 355 ALA A C 1
ATOM 2776 O O . ALA A 1 355 ? 12.232 -7.961 -16.633 1.00 85.31 355 ALA A O 1
ATOM 2777 N N . PHE A 1 356 ? 13.899 -7.974 -18.129 1.00 84.31 356 PHE A N 1
ATOM 2778 C CA . PHE A 1 356 ? 14.948 -7.677 -17.156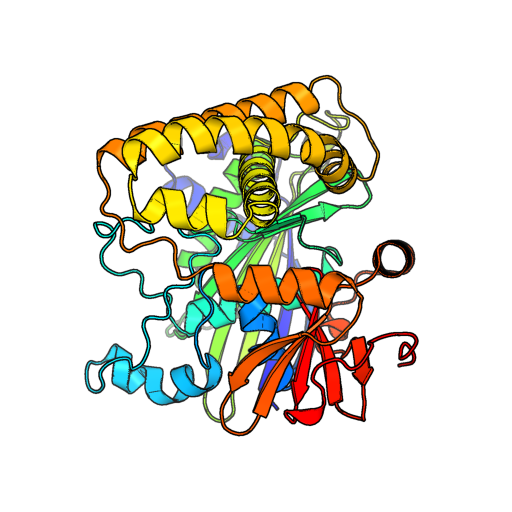 1.00 84.31 356 PHE A CA 1
ATOM 2779 C C . PHE A 1 356 ? 14.778 -6.270 -16.560 1.00 84.31 356 PHE A C 1
ATOM 2781 O O . PHE A 1 356 ? 14.622 -5.295 -17.299 1.00 84.31 356 PHE A O 1
ATOM 2788 N N . LEU A 1 357 ? 14.866 -6.162 -15.231 1.00 77.00 357 LEU A N 1
ATOM 2789 C CA . LEU A 1 357 ? 14.870 -4.888 -14.508 1.00 77.00 357 LEU A CA 1
ATOM 2790 C C . LEU A 1 357 ? 16.274 -4.495 -14.045 1.00 77.00 357 LEU A C 1
ATOM 2792 O O . LEU A 1 357 ? 16.764 -3.418 -14.399 1.00 77.00 357 LEU A O 1
ATOM 2796 N N . ARG A 1 358 ? 16.903 -5.343 -13.223 1.00 81.00 358 ARG A N 1
ATOM 2797 C CA . ARG A 1 358 ? 18.224 -5.099 -12.629 1.00 81.00 358 ARG A CA 1
ATOM 2798 C C . ARG A 1 358 ? 18.858 -6.377 -12.094 1.00 81.00 358 ARG A C 1
ATOM 2800 O O . ARG A 1 358 ? 18.184 -7.384 -11.893 1.00 81.00 358 ARG A O 1
ATOM 2807 N N . GLU A 1 359 ? 20.147 -6.292 -11.800 1.00 81.19 359 GLU A N 1
ATOM 2808 C CA . GLU A 1 359 ? 20.861 -7.307 -11.029 1.00 81.19 359 GLU A CA 1
ATOM 2809 C C . GLU A 1 359 ? 20.611 -7.118 -9.525 1.00 81.19 359 GLU A C 1
ATOM 2811 O O . GLU A 1 359 ? 20.468 -5.996 -9.022 1.00 81.19 359 GLU A O 1
ATOM 2816 N N . VAL A 1 360 ? 20.544 -8.242 -8.818 1.00 80.62 360 VAL A N 1
ATOM 2817 C CA . VAL A 1 360 ? 20.451 -8.349 -7.364 1.00 80.62 360 VAL A CA 1
ATOM 2818 C C . VAL A 1 360 ? 21.425 -9.450 -6.958 1.00 80.62 360 VAL A C 1
ATOM 2820 O O . VAL A 1 360 ? 21.144 -10.634 -7.149 1.00 80.62 360 VAL A O 1
ATOM 2823 N N . HIS A 1 361 ? 22.582 -9.057 -6.426 1.00 83.38 361 HIS A N 1
ATOM 2824 C CA . HIS A 1 361 ? 23.703 -9.968 -6.164 1.00 83.38 361 HIS A CA 1
ATOM 2825 C C . HIS A 1 361 ? 24.127 -10.724 -7.436 1.00 83.38 361 HIS A C 1
ATOM 2827 O O . HIS A 1 361 ? 24.508 -10.097 -8.419 1.00 83.38 361 HIS A O 1
ATOM 2833 N N . ASP A 1 362 ? 24.060 -12.053 -7.430 1.00 87.12 362 ASP A N 1
ATOM 2834 C CA . ASP A 1 362 ? 24.381 -12.952 -8.543 1.00 87.12 362 ASP A CA 1
ATOM 2835 C C . ASP A 1 362 ? 23.156 -13.338 -9.399 1.00 87.12 362 ASP A C 1
ATOM 2837 O O . ASP A 1 362 ? 23.257 -14.165 -10.309 1.00 87.12 362 ASP A O 1
ATOM 2841 N N . ARG A 1 363 ? 21.988 -12.747 -9.118 1.00 91.94 363 ARG A N 1
ATOM 2842 C CA . ARG A 1 363 ? 20.712 -13.023 -9.790 1.00 91.94 363 ARG A CA 1
ATOM 2843 C C . ARG A 1 363 ? 20.173 -11.785 -10.501 1.00 91.94 363 ARG A C 1
ATOM 2845 O O . ARG A 1 363 ? 20.604 -10.658 -10.272 1.00 91.94 363 ARG A O 1
ATOM 2852 N N . ALA A 1 364 ? 19.192 -11.999 -11.365 1.00 89.56 364 ALA A N 1
ATOM 2853 C CA . ALA A 1 364 ? 18.487 -10.959 -12.094 1.00 89.56 364 ALA A CA 1
ATOM 2854 C C . ALA A 1 364 ? 17.022 -10.886 -11.650 1.00 89.56 364 ALA A C 1
ATOM 2856 O O . ALA A 1 364 ? 16.350 -11.909 -11.489 1.00 89.56 364 ALA A O 1
ATOM 2857 N N . LEU A 1 365 ? 16.541 -9.661 -11.454 1.00 86.50 365 LEU A N 1
ATOM 2858 C CA . LEU A 1 365 ? 15.147 -9.359 -11.173 1.00 86.50 365 LEU A CA 1
ATOM 2859 C C . LEU A 1 365 ? 14.413 -9.067 -12.482 1.00 86.50 365 LEU A C 1
ATOM 2861 O O . LEU A 1 365 ? 14.874 -8.266 -13.301 1.00 86.50 365 LEU A O 1
ATOM 2865 N N . PHE A 1 366 ? 13.257 -9.695 -12.652 1.00 88.62 366 PHE A N 1
ATOM 2866 C CA . PHE A 1 366 ? 12.431 -9.618 -13.849 1.00 88.62 366 PHE A CA 1
ATOM 2867 C C . PHE A 1 366 ? 11.016 -9.145 -13.525 1.00 88.62 366 PHE A C 1
ATOM 2869 O O . PHE A 1 366 ? 10.513 -9.391 -12.430 1.00 88.62 366 PHE A O 1
ATOM 2876 N N . LEU A 1 367 ? 10.378 -8.517 -14.510 1.00 86.44 367 LEU A N 1
ATOM 2877 C CA . LEU A 1 367 ? 8.995 -8.050 -14.496 1.00 86.44 367 LEU A CA 1
ATOM 2878 C C . LEU A 1 367 ? 8.258 -8.603 -15.714 1.00 86.44 367 LEU A C 1
ATOM 2880 O O . LEU A 1 367 ? 8.763 -8.504 -16.827 1.00 86.44 367 LEU A O 1
ATOM 2884 N N . ALA A 1 368 ? 7.044 -9.098 -15.520 1.00 83.69 368 ALA A N 1
ATOM 2885 C CA . ALA A 1 368 ? 6.098 -9.382 -16.591 1.00 83.69 368 ALA A CA 1
ATOM 2886 C C . ALA A 1 368 ? 4.751 -8.741 -16.265 1.00 83.69 368 ALA A C 1
ATOM 2888 O O . ALA A 1 368 ? 4.340 -8.702 -15.099 1.00 83.69 368 ALA A O 1
ATOM 2889 N N . ASP A 1 369 ? 4.058 -8.252 -17.291 1.00 78.62 369 ASP A N 1
ATOM 2890 C CA . ASP A 1 369 ? 2.706 -7.7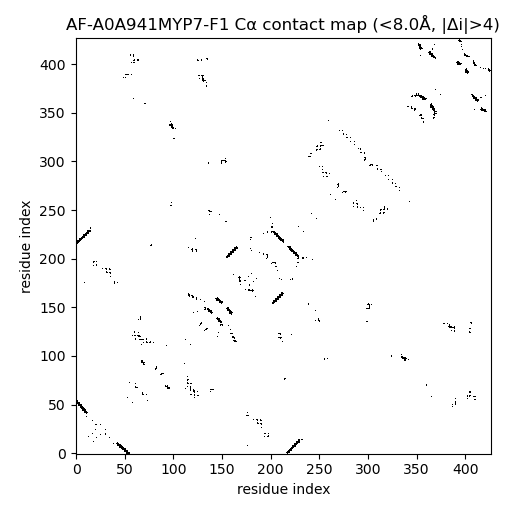68 -17.111 1.00 78.62 369 ASP A CA 1
ATOM 2891 C C . ASP A 1 369 ? 1.712 -8.931 -17.173 1.00 78.62 369 ASP A C 1
ATOM 2893 O O . ASP A 1 369 ? 1.926 -9.936 -17.854 1.00 78.62 369 ASP A O 1
ATOM 2897 N N . LEU A 1 370 ? 0.614 -8.795 -16.438 1.00 72.31 370 LEU A N 1
ATOM 2898 C CA . LEU A 1 370 ? -0.502 -9.721 -16.512 1.00 72.31 370 LEU A CA 1
ATOM 2899 C C . LEU A 1 370 ? -1.460 -9.278 -17.617 1.00 72.31 370 LEU A C 1
ATOM 2901 O O . LEU A 1 370 ? -1.968 -8.154 -17.543 1.00 72.31 370 LEU A O 1
ATOM 2905 N N . PRO A 1 371 ? -1.788 -10.161 -18.581 1.00 71.81 371 PRO A N 1
ATOM 2906 C CA . PRO A 1 371 ? -2.830 -9.885 -19.556 1.00 71.81 371 PRO A CA 1
ATOM 2907 C C . PRO A 1 371 ? -4.138 -9.472 -18.874 1.00 71.81 371 PRO A C 1
ATOM 2909 O O . PRO A 1 371 ? -4.490 -9.983 -17.804 1.00 71.81 371 PRO A O 1
ATOM 2912 N N . TRP A 1 372 ? -4.888 -8.573 -19.516 1.00 70.50 372 TRP A N 1
ATOM 2913 C CA . TRP A 1 372 ? -6.161 -8.061 -18.995 1.00 70.50 372 TRP A CA 1
ATOM 2914 C C . TRP A 1 372 ? -7.128 -9.179 -18.577 1.00 70.50 372 TRP A C 1
ATOM 2916 O O . TRP A 1 372 ? -7.759 -9.094 -17.524 1.00 70.50 372 TRP A O 1
ATOM 2926 N N . GLU A 1 373 ? -7.208 -10.255 -19.360 1.00 74.81 373 GLU A N 1
ATOM 2927 C CA . GLU A 1 373 ? -8.062 -11.407 -19.060 1.00 74.81 373 GLU A CA 1
ATOM 2928 C C . GLU A 1 373 ? -7.673 -12.079 -17.738 1.00 74.81 373 GLU A C 1
ATOM 2930 O O . GLU A 1 373 ? -8.539 -12.318 -16.896 1.00 74.81 373 GLU A O 1
ATOM 2935 N N . SER A 1 374 ? -6.375 -12.285 -17.495 1.00 77.81 374 SER A N 1
ATOM 2936 C CA . SER A 1 374 ? -5.862 -12.822 -16.231 1.00 77.81 374 SER A CA 1
ATOM 2937 C C . SER A 1 374 ? -6.136 -11.872 -15.064 1.00 77.81 374 SER A C 1
ATOM 2939 O O . SER A 1 374 ? -6.554 -12.313 -13.994 1.00 77.81 374 SER A O 1
ATOM 2941 N N . ARG A 1 375 ? -5.971 -10.554 -15.258 1.00 77.25 375 ARG A N 1
ATOM 2942 C CA . ARG A 1 375 ? -6.305 -9.556 -14.226 1.00 77.25 375 ARG A CA 1
ATOM 2943 C C . ARG A 1 375 ? -7.792 -9.573 -13.873 1.00 77.25 375 ARG A C 1
ATOM 2945 O O . ARG A 1 375 ? -8.156 -9.496 -12.695 1.00 77.25 375 ARG A O 1
ATOM 2952 N N . ARG A 1 376 ? -8.661 -9.697 -14.879 1.00 77.75 376 ARG A N 1
ATOM 2953 C CA . ARG A 1 376 ? -10.114 -9.795 -14.703 1.00 77.75 376 ARG A CA 1
ATOM 2954 C C . ARG A 1 376 ? -10.502 -11.088 -13.993 1.00 77.75 376 ARG A C 1
ATOM 2956 O O . ARG A 1 376 ? -11.326 -11.038 -13.082 1.00 77.75 376 ARG A O 1
ATOM 2963 N N . GLN A 1 377 ? -9.891 -12.209 -14.365 1.00 82.00 377 GLN A N 1
ATOM 2964 C CA . GLN A 1 377 ? -10.121 -13.492 -13.709 1.00 82.00 377 GLN A CA 1
ATOM 2965 C C . GLN A 1 377 ? -9.712 -13.441 -12.236 1.00 82.00 377 GLN A C 1
ATOM 2967 O O . GLN A 1 377 ? -10.538 -13.719 -11.377 1.00 82.00 377 GLN A O 1
ATOM 2972 N N . ILE A 1 378 ? -8.505 -12.952 -11.928 1.00 83.50 378 ILE A N 1
ATOM 2973 C CA . ILE A 1 378 ? -8.064 -12.744 -10.541 1.00 83.50 378 ILE A CA 1
ATOM 2974 C C . ILE A 1 378 ? -9.058 -11.853 -9.798 1.00 83.50 378 ILE A C 1
ATOM 2976 O O . ILE A 1 378 ? -9.445 -12.182 -8.693 1.00 83.50 378 ILE A O 1
ATOM 2980 N N . THR A 1 379 ? -9.511 -10.748 -10.392 1.00 82.88 379 THR A N 1
ATOM 2981 C CA . THR A 1 379 ? -10.504 -9.869 -9.745 1.00 82.88 379 THR A CA 1
ATOM 2982 C C . THR A 1 379 ? -11.815 -10.597 -9.437 1.00 82.88 379 THR A C 1
ATOM 2984 O O . THR A 1 379 ? -12.442 -10.303 -8.427 1.00 82.88 379 THR A O 1
ATOM 2987 N N . THR A 1 380 ? -12.229 -11.520 -10.306 1.00 83.00 380 THR A N 1
ATOM 2988 C CA . THR A 1 380 ? -13.485 -12.274 -10.176 1.00 83.00 380 THR A CA 1
ATOM 2989 C C . THR A 1 380 ? -13.376 -13.371 -9.118 1.00 83.00 380 THR A C 1
ATOM 2991 O O . THR A 1 380 ? -14.290 -13.537 -8.315 1.00 83.00 380 THR A O 1
ATOM 2994 N N . ASP A 1 381 ? -12.249 -14.082 -9.096 1.00 86.38 381 ASP A N 1
ATOM 2995 C CA . ASP A 1 381 ? -12.027 -15.245 -8.232 1.00 86.38 381 ASP A CA 1
ATOM 2996 C C . ASP A 1 381 ? -11.433 -14.861 -6.865 1.00 86.38 381 ASP A C 1
ATOM 2998 O O . ASP A 1 381 ? -11.393 -15.676 -5.942 1.00 86.38 381 ASP A O 1
ATOM 3002 N N . TRP A 1 382 ? -10.947 -13.625 -6.719 1.00 89.56 382 TRP A N 1
ATOM 3003 C CA . TRP A 1 382 ? -10.269 -13.175 -5.509 1.00 89.56 382 TRP A CA 1
ATOM 3004 C C . TRP A 1 382 ? -11.213 -13.122 -4.311 1.00 89.56 382 TRP A C 1
ATOM 3006 O O . TRP A 1 382 ? -12.322 -12.593 -4.374 1.00 89.56 382 TRP A O 1
ATOM 3016 N N . GLN A 1 383 ? -10.711 -13.633 -3.192 1.00 89.62 383 GLN A N 1
ATOM 3017 C CA . GLN A 1 383 ? -11.331 -13.544 -1.881 1.00 89.62 383 GLN A CA 1
ATOM 3018 C C . GLN A 1 383 ? -10.293 -13.010 -0.885 1.00 89.62 383 GLN A C 1
ATOM 3020 O O . GLN A 1 383 ? -9.124 -13.402 -0.983 1.00 89.62 383 GLN A O 1
ATOM 3025 N N . PRO A 1 384 ? -10.695 -12.154 0.071 1.00 92.12 384 PRO A N 1
ATOM 3026 C CA . PRO A 1 384 ? -9.821 -11.715 1.153 1.00 92.12 384 PRO A CA 1
ATOM 3027 C C . PRO A 1 384 ? -9.252 -12.907 1.930 1.00 92.12 384 PRO A C 1
ATOM 3029 O O . PRO A 1 384 ? -10.011 -13.716 2.465 1.00 92.12 384 PRO A O 1
ATOM 3032 N N . ALA A 1 385 ? -7.926 -13.015 2.009 1.00 94.19 385 ALA A N 1
ATOM 3033 C CA . ALA A 1 385 ? -7.250 -14.047 2.793 1.00 94.19 385 ALA A CA 1
ATOM 3034 C C . ALA A 1 385 ? -5.866 -13.563 3.241 1.00 94.19 385 ALA A C 1
ATOM 3036 O O . ALA A 1 385 ? -4.903 -13.610 2.471 1.00 94.19 385 ALA A O 1
ATOM 3037 N N . TRP A 1 386 ? -5.749 -13.118 4.495 1.00 95.94 386 TRP A N 1
ATOM 3038 C CA . TRP A 1 386 ? -4.491 -12.610 5.056 1.00 95.94 386 TRP A CA 1
ATOM 3039 C C . TRP A 1 386 ? -3.380 -13.668 5.035 1.00 95.94 386 TRP A C 1
ATOM 3041 O O . TRP A 1 386 ? -2.228 -13.362 4.738 1.00 95.94 386 TRP A O 1
ATOM 3051 N N . GLU A 1 387 ? -3.733 -14.937 5.238 1.00 94.50 387 GLU A N 1
ATOM 3052 C CA . GLU A 1 387 ? -2.826 -16.088 5.181 1.00 94.50 387 GLU A CA 1
ATOM 3053 C C . GLU A 1 387 ? -2.311 -16.376 3.762 1.00 94.50 387 GLU A C 1
ATOM 3055 O O . GLU A 1 387 ? -1.424 -17.206 3.563 1.00 94.50 387 GLU A O 1
ATOM 3060 N N . GLY A 1 388 ? -2.884 -15.716 2.753 1.00 92.75 388 GLY A N 1
ATOM 3061 C CA . GLY A 1 388 ? -2.422 -15.744 1.372 1.00 92.75 388 GLY A CA 1
ATOM 3062 C C . GLY A 1 388 ? -1.264 -14.787 1.082 1.00 92.75 388 GLY A C 1
ATOM 3063 O O . GLY A 1 388 ? -0.695 -14.862 -0.004 1.00 92.75 388 GLY A O 1
ATOM 3064 N N . ALA A 1 389 ? -0.891 -13.906 2.018 1.00 95.06 389 ALA A N 1
ATOM 3065 C CA . ALA A 1 389 ? 0.083 -12.838 1.782 1.00 95.06 389 ALA A CA 1
ATOM 3066 C C . ALA A 1 389 ? 1.484 -13.340 1.381 1.00 95.06 389 ALA A C 1
ATOM 3068 O O . ALA A 1 389 ? 2.189 -12.664 0.637 1.00 95.06 389 ALA A O 1
ATOM 3069 N N . ASN A 1 390 ? 1.891 -14.534 1.814 1.00 94.81 390 ASN A N 1
ATOM 3070 C CA . ASN A 1 390 ? 3.191 -15.128 1.478 1.00 94.81 390 ASN A CA 1
ATOM 3071 C C . ASN A 1 390 ? 3.131 -16.159 0.334 1.00 94.81 390 ASN A C 1
ATOM 3073 O O . ASN A 1 390 ? 4.106 -16.876 0.102 1.00 94.81 390 ASN A O 1
ATOM 3077 N N . ARG A 1 391 ? 1.991 -16.289 -0.358 1.00 93.12 391 ARG A N 1
ATOM 3078 C CA . ARG A 1 391 ? 1.835 -17.270 -1.438 1.00 93.12 391 ARG A CA 1
ATOM 3079 C C . ARG A 1 391 ? 2.413 -16.729 -2.739 1.00 93.12 391 ARG A C 1
ATOM 3081 O O . ARG A 1 391 ? 2.101 -15.616 -3.162 1.00 93.12 391 ARG A O 1
ATOM 3088 N N . GLN A 1 392 ? 3.233 -17.547 -3.392 1.00 93.00 392 GLN A N 1
ATOM 3089 C CA . GLN A 1 392 ? 3.642 -17.286 -4.768 1.00 93.00 392 GLN A CA 1
ATOM 3090 C C . GLN A 1 392 ? 2.424 -17.371 -5.695 1.00 93.00 392 GLN A C 1
ATOM 3092 O O . GLN A 1 392 ? 1.489 -18.127 -5.443 1.00 93.00 392 GLN A O 1
ATOM 3097 N N . TYR A 1 393 ? 2.450 -16.609 -6.781 1.00 89.50 393 TYR A N 1
ATOM 3098 C CA . TYR A 1 393 ? 1.422 -16.660 -7.817 1.00 89.50 393 TYR A CA 1
ATOM 3099 C C . TYR A 1 393 ? 1.536 -17.925 -8.679 1.00 89.50 393 TYR A C 1
ATOM 3101 O O . TYR A 1 393 ? 0.536 -18.498 -9.098 1.00 89.50 393 TYR A O 1
ATOM 3109 N N . GLY A 1 394 ? 2.768 -18.347 -8.957 1.00 90.56 394 GLY A N 1
ATOM 3110 C CA . GLY A 1 394 ? 3.085 -19.473 -9.827 1.00 90.56 394 GLY A CA 1
ATOM 3111 C C . GLY A 1 394 ? 4.595 -19.625 -9.961 1.00 90.56 394 GLY A C 1
ATOM 3112 O O . GLY A 1 394 ? 5.341 -19.150 -9.105 1.00 90.56 394 GLY A O 1
ATOM 3113 N N . GLN A 1 395 ? 5.053 -20.257 -11.040 1.00 92.38 395 GLN A N 1
ATOM 3114 C CA . GLN A 1 395 ? 6.483 -20.403 -11.322 1.00 92.38 395 GLN A CA 1
ATOM 3115 C C . GLN A 1 395 ? 6.786 -20.467 -12.823 1.00 92.38 395 GLN A C 1
ATOM 3117 O O . GLN A 1 395 ? 5.962 -20.929 -13.611 1.00 92.38 395 GLN A O 1
ATOM 3122 N N . VAL A 1 396 ? 7.992 -20.057 -13.211 1.00 90.69 396 VAL A N 1
ATOM 3123 C CA . VAL A 1 396 ? 8.558 -20.238 -14.560 1.00 90.69 396 VAL A CA 1
ATOM 3124 C C . VAL A 1 396 ? 9.950 -20.830 -14.403 1.00 90.69 396 VAL A C 1
ATOM 3126 O O . VAL A 1 396 ? 10.745 -20.316 -13.627 1.00 90.69 396 VAL A O 1
ATOM 3129 N N . ASP A 1 397 ? 10.236 -21.936 -15.095 1.00 89.50 397 ASP A N 1
ATOM 3130 C CA . ASP A 1 397 ? 11.513 -22.661 -14.993 1.00 89.50 397 ASP A CA 1
ATOM 3131 C C . ASP A 1 397 ? 11.934 -22.957 -13.530 1.00 89.50 397 ASP A C 1
ATOM 3133 O O . ASP A 1 397 ? 13.103 -22.853 -13.163 1.00 89.50 397 ASP A O 1
ATOM 3137 N N . ASN A 1 398 ? 10.963 -23.338 -12.683 1.00 90.06 398 ASN A N 1
ATOM 3138 C CA . ASN A 1 398 ? 11.094 -23.554 -11.227 1.00 90.06 398 ASN A CA 1
ATOM 3139 C C . ASN A 1 398 ? 11.482 -22.311 -10.404 1.00 90.06 398 ASN A C 1
ATOM 3141 O O . ASN A 1 398 ? 11.850 -22.437 -9.236 1.00 90.06 398 ASN A O 1
ATOM 3145 N N . VAL A 1 399 ? 11.392 -21.115 -10.983 1.00 93.31 399 VAL A N 1
ATOM 3146 C CA . VAL A 1 399 ? 11.568 -19.851 -10.267 1.00 93.31 399 VAL A CA 1
ATOM 3147 C C . VAL A 1 399 ? 10.197 -19.300 -9.867 1.00 93.31 399 VAL A C 1
ATOM 3149 O O . VAL A 1 399 ? 9.343 -19.130 -10.744 1.00 93.31 399 VAL A O 1
ATOM 3152 N N . PRO A 1 400 ? 9.967 -19.021 -8.569 1.00 94.69 400 PRO A N 1
ATOM 3153 C CA . PRO A 1 400 ? 8.728 -18.429 -8.080 1.00 94.69 400 PRO A CA 1
ATOM 3154 C C . PRO A 1 400 ? 8.382 -17.108 -8.765 1.00 94.69 400 PRO A C 1
ATOM 3156 O O . PRO A 1 400 ? 9.236 -16.238 -8.945 1.00 94.69 400 PRO A O 1
ATOM 3159 N N . LEU A 1 401 ? 7.100 -16.947 -9.077 1.00 93.12 401 LEU A N 1
ATOM 3160 C CA . LEU A 1 401 ? 6.508 -15.693 -9.516 1.00 93.12 401 LEU A CA 1
ATOM 3161 C C . LEU A 1 401 ? 5.750 -15.053 -8.360 1.00 93.12 401 LEU A C 1
ATOM 3163 O O . LEU A 1 401 ? 4.877 -15.676 -7.755 1.00 93.12 401 LEU A O 1
ATOM 3167 N N . TRP A 1 402 ? 6.038 -13.787 -8.096 1.00 92.81 402 TRP A N 1
ATOM 3168 C CA . TRP A 1 402 ? 5.405 -13.002 -7.046 1.00 92.81 402 TRP A CA 1
ATOM 3169 C C . TRP A 1 402 ? 4.518 -11.934 -7.664 1.00 92.81 402 TRP A C 1
ATOM 3171 O O . TRP A 1 402 ? 4.951 -11.177 -8.531 1.00 92.81 402 TRP A O 1
ATOM 3181 N N . ARG A 1 403 ? 3.266 -11.857 -7.213 1.00 88.69 403 ARG A N 1
ATOM 3182 C CA . ARG A 1 403 ? 2.364 -10.773 -7.599 1.00 88.69 403 ARG A CA 1
ATOM 3183 C C . ARG A 1 403 ? 2.619 -9.572 -6.697 1.00 88.69 403 ARG A C 1
ATOM 3185 O O . ARG A 1 403 ? 2.417 -9.676 -5.490 1.00 88.69 403 ARG A O 1
ATOM 3192 N N . CYS A 1 404 ? 3.006 -8.442 -7.284 1.00 83.38 404 CYS A N 1
ATOM 3193 C CA . CYS A 1 404 ? 3.241 -7.193 -6.559 1.00 83.38 404 CYS A CA 1
ATOM 3194 C C . CYS A 1 404 ? 2.709 -6.005 -7.373 1.00 83.38 404 CYS A C 1
ATOM 3196 O O . CYS A 1 404 ? 3.008 -5.876 -8.557 1.00 83.38 404 CYS A O 1
ATOM 3198 N N . GLY A 1 405 ? 1.886 -5.146 -6.762 1.00 71.75 405 GLY A N 1
ATOM 3199 C CA . GLY A 1 405 ? 1.477 -3.853 -7.338 1.00 71.75 405 GLY A CA 1
ATOM 3200 C C . GLY A 1 405 ? 0.901 -3.876 -8.766 1.00 71.75 405 GLY A C 1
ATOM 3201 O O . GLY A 1 405 ? 1.092 -2.915 -9.505 1.00 71.75 405 GLY A O 1
ATOM 3202 N N . GLY A 1 406 ? 0.227 -4.957 -9.177 1.00 73.06 406 GLY A N 1
ATOM 3203 C CA . GLY A 1 406 ? -0.382 -5.069 -10.514 1.00 73.06 406 GLY A CA 1
ATOM 3204 C C . GLY A 1 406 ? 0.379 -5.914 -11.537 1.00 73.06 406 GLY A C 1
ATOM 3205 O O . GLY A 1 406 ? -0.172 -6.188 -12.599 1.00 73.06 406 GLY A O 1
ATOM 3206 N N . ALA A 1 407 ? 1.593 -6.364 -11.218 1.00 79.44 407 ALA A N 1
ATOM 3207 C CA . ALA A 1 407 ? 2.438 -7.133 -12.128 1.00 79.44 407 ALA A CA 1
ATOM 3208 C C . ALA A 1 407 ? 3.027 -8.388 -11.465 1.00 79.44 407 ALA A C 1
ATOM 3210 O O . ALA A 1 407 ? 2.828 -8.628 -10.267 1.00 79.44 407 ALA A O 1
ATOM 3211 N N . LEU A 1 408 ? 3.734 -9.194 -12.259 1.00 87.31 408 LEU A N 1
ATOM 3212 C CA . LEU A 1 408 ? 4.470 -10.364 -11.793 1.00 87.31 408 LEU A CA 1
ATOM 3213 C C . LEU A 1 408 ? 5.967 -10.099 -11.796 1.00 87.31 408 LEU A C 1
ATOM 3215 O O . LEU A 1 408 ? 6.509 -9.538 -12.746 1.00 87.31 408 LEU A O 1
ATOM 3219 N N . PHE A 1 409 ? 6.627 -10.562 -10.745 1.00 90.62 409 PHE A N 1
ATOM 3220 C CA . PHE A 1 409 ? 8.058 -10.425 -10.552 1.00 90.62 409 PHE A CA 1
ATOM 3221 C C . PHE A 1 409 ? 8.701 -11.786 -10.308 1.00 90.62 409 PHE A C 1
ATOM 3223 O O . PHE A 1 409 ? 8.112 -12.652 -9.660 1.00 90.62 409 PHE A O 1
ATOM 3230 N N . ALA A 1 410 ? 9.920 -11.958 -10.806 1.00 94.06 410 ALA A N 1
ATOM 3231 C CA . ALA A 1 410 ? 10.747 -13.131 -10.550 1.00 94.06 410 ALA A CA 1
ATOM 3232 C C . ALA A 1 410 ? 12.170 -12.695 -10.217 1.00 94.06 410 ALA A C 1
ATOM 3234 O O . ALA A 1 410 ? 12.707 -11.794 -10.860 1.00 94.06 410 ALA A O 1
ATOM 3235 N N . LEU A 1 411 ? 12.800 -13.378 -9.265 1.00 94.00 411 LEU A N 1
ATOM 3236 C CA . LEU A 1 411 ? 14.220 -13.228 -8.974 1.00 94.00 411 LEU A CA 1
ATOM 3237 C C . LEU A 1 411 ? 14.922 -14.551 -9.277 1.00 94.00 411 LEU A C 1
ATOM 3239 O O . LEU A 1 411 ? 14.717 -15.546 -8.585 1.00 94.00 411 LEU A O 1
ATOM 3243 N N . GLY A 1 412 ? 15.737 -14.576 -10.327 1.00 94.62 412 GLY A N 1
ATOM 3244 C CA . GLY A 1 412 ? 16.292 -15.823 -10.841 1.00 94.62 412 GLY A CA 1
ATOM 3245 C C . GLY A 1 412 ? 17.497 -15.624 -11.753 1.00 94.62 412 GLY A C 1
ATOM 3246 O O . GLY A 1 412 ? 18.071 -14.537 -11.806 1.00 94.62 412 GLY A O 1
ATOM 3247 N N . PRO A 1 413 ? 17.933 -16.678 -12.452 1.00 94.44 413 PRO A N 1
ATOM 3248 C CA . PRO A 1 413 ? 19.121 -16.614 -13.286 1.00 94.44 413 PRO A CA 1
ATOM 3249 C C . PRO A 1 413 ? 18.839 -15.832 -14.585 1.00 94.44 413 PRO A C 1
ATOM 3251 O O . PRO A 1 413 ? 17.700 -15.758 -15.051 1.00 94.44 413 PRO A O 1
ATOM 3254 N N . ALA A 1 414 ? 19.876 -15.244 -15.192 1.00 91.75 414 ALA A N 1
ATOM 3255 C CA . ALA A 1 414 ? 19.751 -14.345 -16.351 1.00 91.75 414 ALA A CA 1
ATOM 3256 C C . ALA A 1 414 ? 19.015 -14.964 -17.564 1.00 91.75 414 ALA A C 1
ATOM 3258 O O . ALA A 1 414 ? 18.430 -14.250 -18.376 1.00 91.75 414 ALA A O 1
ATOM 3259 N N . GLN A 1 415 ? 19.007 -16.296 -17.670 1.00 91.94 415 GLN A N 1
ATOM 3260 C CA . GLN A 1 415 ? 18.354 -17.071 -18.730 1.00 91.94 415 GLN A CA 1
ATOM 3261 C C . GLN A 1 415 ? 16.816 -17.002 -18.701 1.00 91.94 415 GLN A C 1
ATOM 3263 O O . GLN A 1 415 ? 16.174 -17.505 -19.626 1.00 91.94 415 GLN A O 1
ATOM 3268 N N . LEU A 1 416 ? 16.220 -16.402 -17.664 1.00 89.69 416 LEU A N 1
ATOM 3269 C CA . LEU A 1 416 ? 14.781 -16.139 -17.605 1.00 89.69 416 LEU A CA 1
ATOM 3270 C C . LEU A 1 416 ? 14.327 -14.995 -18.522 1.00 89.69 416 LEU A C 1
ATOM 3272 O O . LEU A 1 416 ? 13.132 -14.886 -18.794 1.00 89.69 416 LEU A O 1
ATOM 3276 N N . ALA A 1 417 ? 15.243 -14.150 -19.004 1.00 89.31 417 ALA A N 1
ATOM 3277 C CA . ALA A 1 417 ? 14.899 -13.038 -19.886 1.00 89.31 417 ALA A CA 1
ATOM 3278 C C . ALA A 1 417 ? 14.125 -13.523 -21.127 1.00 89.31 417 ALA A C 1
ATOM 3280 O O . ALA A 1 417 ? 14.569 -14.436 -21.824 1.00 89.31 417 ALA A O 1
ATOM 3281 N N . GLY A 1 418 ? 12.973 -12.909 -21.405 1.00 86.69 418 GLY A N 1
ATOM 3282 C CA . GLY A 1 418 ? 12.117 -13.249 -22.548 1.00 86.69 418 GLY A CA 1
ATOM 3283 C C . GLY A 1 418 ? 11.268 -14.514 -22.367 1.00 86.69 418 GLY A C 1
ATOM 3284 O O . GLY A 1 418 ? 10.568 -14.918 -23.291 1.00 86.69 418 GLY A O 1
ATOM 3285 N N . ARG A 1 419 ? 11.299 -15.175 -21.200 1.00 88.50 419 ARG A N 1
ATOM 3286 C CA . ARG A 1 419 ? 10.405 -16.311 -20.927 1.00 88.50 419 ARG A CA 1
ATOM 3287 C C . ARG A 1 419 ? 8.976 -15.822 -20.722 1.00 88.50 419 ARG A C 1
ATOM 3289 O O . ARG A 1 419 ? 8.740 -14.890 -19.959 1.00 88.50 419 ARG A O 1
ATOM 3296 N N . HIS A 1 420 ? 8.024 -16.482 -21.370 1.00 87.12 420 HIS A N 1
ATOM 3297 C CA . HIS A 1 420 ? 6.610 -16.142 -21.262 1.00 87.12 420 HIS A CA 1
ATOM 3298 C C . HIS A 1 420 ? 6.005 -16.690 -19.966 1.00 87.12 420 HIS A C 1
ATOM 3300 O O . HIS A 1 420 ? 6.251 -17.833 -19.587 1.00 87.12 420 HIS A O 1
ATOM 3306 N N . VAL A 1 421 ? 5.138 -15.908 -19.327 1.00 83.19 421 VAL A N 1
ATOM 3307 C CA . VAL A 1 421 ? 4.467 -16.280 -18.068 1.00 83.19 421 VAL A CA 1
ATOM 3308 C C . VAL A 1 421 ? 3.156 -17.066 -18.307 1.00 83.19 421 VAL A C 1
ATOM 3310 O O . VAL A 1 421 ? 2.354 -17.297 -17.406 1.00 83.19 421 VAL A O 1
ATOM 3313 N N . GLY A 1 422 ? 2.914 -17.505 -19.547 1.00 64.56 422 GLY A N 1
ATOM 3314 C CA . GLY A 1 422 ? 1.627 -18.046 -19.995 1.00 64.56 422 GLY A CA 1
ATOM 3315 C C . GLY A 1 422 ? 1.360 -19.474 -19.504 1.00 64.56 422 GLY A C 1
ATOM 3316 O O . GLY A 1 422 ? 2.103 -20.388 -19.844 1.00 64.56 422 GLY A O 1
ATOM 3317 N N . ASN A 1 423 ? 0.247 -19.648 -18.778 1.00 47.53 423 ASN A N 1
ATOM 3318 C CA . ASN A 1 423 ? -0.349 -20.898 -18.268 1.00 47.53 423 ASN A CA 1
ATOM 3319 C C . ASN A 1 423 ? 0.398 -21.668 -17.163 1.00 47.53 423 ASN A C 1
ATOM 3321 O O . ASN A 1 423 ? 0.109 -22.841 -16.934 1.00 47.53 423 ASN A O 1
ATOM 3325 N N . SER A 1 424 ? 1.261 -21.014 -16.389 1.00 43.88 424 SER A N 1
ATOM 3326 C CA . SER A 1 424 ? 1.821 -21.593 -15.154 1.00 43.88 424 SER A CA 1
ATOM 3327 C C . SER A 1 424 ? 0.983 -21.260 -13.910 1.00 43.88 424 SER A C 1
ATOM 3329 O O . SER A 1 424 ? 1.534 -20.921 -12.863 1.00 43.88 424 SER A O 1
ATOM 3331 N N . VAL A 1 425 ? -0.350 -21.306 -14.014 1.00 42.28 425 VAL A N 1
ATOM 3332 C CA . VAL A 1 425 ? -1.256 -21.096 -12.872 1.00 42.28 425 VAL A CA 1
ATOM 3333 C C . VAL A 1 425 ? -1.757 -22.454 -12.400 1.00 42.28 425 VAL A C 1
ATOM 3335 O O . VAL A 1 425 ? -2.757 -22.954 -12.902 1.00 42.28 425 VAL A O 1
ATOM 3338 N N . CYS A 1 426 ? -1.037 -23.068 -11.463 1.00 36.47 426 CYS A N 1
ATOM 3339 C CA . CYS A 1 426 ? -1.533 -24.149 -10.609 1.00 36.47 426 CYS A CA 1
ATOM 3340 C C . CYS A 1 426 ? -0.718 -24.155 -9.310 1.00 36.47 426 CYS A C 1
ATOM 3342 O O . CYS A 1 426 ? 0.496 -24.369 -9.342 1.00 36.47 426 CYS A O 1
ATOM 3344 N N . GLY A 1 427 ? -1.409 -23.928 -8.191 1.00 34.12 427 GLY A N 1
ATOM 3345 C CA . GLY A 1 427 ? -0.878 -23.932 -6.831 1.00 34.12 427 GLY A CA 1
ATOM 3346 C C . GLY A 1 427 ? -1.843 -23.270 -5.868 1.00 34.12 427 GLY A C 1
ATOM 3347 O O . GLY A 1 427 ? -1.509 -22.153 -5.425 1.00 34.12 427 GLY A O 1
#

Solvent-accessible surface area (backbone atoms only — not comparable to full-atom values): 23314 Å² total; per-residue (Å²): 116,33,42,34,44,38,39,35,31,40,39,64,48,51,67,64,54,50,63,58,49,59,33,94,88,44,53,70,70,60,34,14,53,57,51,40,60,48,47,72,76,63,49,38,84,75,47,75,51,76,48,66,36,53,68,62,52,54,63,47,25,33,78,46,47,28,71,48,39,54,94,51,50,68,67,48,48,69,49,36,67,41,38,78,70,66,76,38,82,81,91,66,89,48,76,54,39,76,57,33,71,66,74,78,57,86,82,67,76,81,77,71,77,43,46,55,44,39,50,13,29,27,51,44,43,44,41,36,39,19,46,71,39,77,44,64,69,30,72,37,65,99,44,88,45,40,32,31,28,47,37,92,88,42,40,44,37,38,31,36,60,41,45,46,64,73,69,44,50,88,86,53,91,52,66,74,74,43,56,72,40,30,67,69,60,55,20,53,52,51,43,53,43,42,54,50,33,70,77,43,30,69,33,38,32,31,46,27,39,28,34,47,77,40,65,82,74,37,30,35,39,39,38,38,39,40,38,35,48,37,65,84,62,32,78,79,55,75,92,64,79,82,54,66,70,55,36,50,32,49,24,52,50,33,52,54,55,28,56,64,72,59,50,71,70,60,56,52,45,30,77,76,39,54,71,69,34,44,60,57,39,53,54,51,38,54,66,43,25,67,73,40,50,66,59,54,45,32,58,54,26,63,67,52,83,63,92,60,53,67,62,53,34,53,50,39,34,52,53,52,51,51,47,47,61,60,55,54,80,78,61,77,84,86,47,56,75,67,14,54,64,60,45,53,24,48,62,49,3,65,78,28,16,23,19,65,74,47,77,52,91,96,30,28,32,27,35,21,37,61,55,68,68,59,50,51,48,48,66,70,72,61,67,72,34,62,90,48,42,65,57,58,62,29,48,57,97,88,33,58,26,33,72,36,73,68,32,37,24,35,67,38,60,73,86,50,58,67,42,66,66,78,86,42,75,76,128

pLDDT: mean 79.33, std 17.12, range [31.64, 98.44]

Nearest PDB structures (foldseek):
  3lhp-assembly1_S  TM=4.536E-01  e=2.575E+00  synthetic construct
  5jsn-assembly2_D  TM=3.370E-01  e=5.318E+00  unidentified
  2hvq-assembly1_A  TM=3.317E-01  e=5.318E+00  Tequatrovirus T4

Mean predicted aligned error: 9.02 Å

Secondary structure (DSSP, 8-state):
-EEEEEEEEEEE--HHHHHHHTSTTS-HHHHHHHHHHHHHHH-EEEEEEEEEE-HHHHHHHTTTS-SS--S-HHHHHHTHHHHHTTSS--S------SSS-S---TTSTT----HHHHHHHHHHHHHHHHHT-SS-SEE-SSSS-SEEEE-TTS-EEEEEEEEE-S-S-SSS---GGGGTS-HHHHHHHHHHHHHHHHH-TTSEEEEEEEEEEEETTEEEEEEEEEEE--HHHHTT-SS-PPPHHHHHHHHHHHHHHHHHT--HHHHHHHHH-HHHHHHHHHHHHHHHHTTTHHHHHHHHTTT---TTHHHHHHHHHHHHHHHHHHHGGG--GGGSSSSHHHHHHHHHHTTTB-EEEEEETTEEEEEEEPPHHHHHHHHHH----GGGTT---EEETTEEEEEETTEEEEEE-GGGTT-B-TT----